Protein AF-0000000087523116 (afdb_homodimer)

InterPro domains:
  IPR003439 ABC transporter-like, ATP-binding domain [PF00005] (25-181)
  IPR003439 ABC transporter-like, ATP-binding domain [PS50893] (10-252)
  IPR003593 AAA+ ATPase domain [SM00382] (34-229)
  IPR017871 ABC transporter-like, conserved site [PS00211] (153-167)
  IPR027417 P-loop containing nucleoside triphosphate hydrolase [G3DSA:3.40.50.300] (1-265)
  IPR027417 P-loop containing nucleoside triphosphate hydrolase [SSF52540] (8-245)
  IPR050153 Metal Ion Import ATP-binding [PTHR42734] (7-259)

Solvent-accessible surface area (backbone atoms only — not comparable to full-atom values): 28498 Å² total; per-residue (Å²): 130,80,70,78,82,71,43,29,42,32,40,34,25,52,37,29,29,72,53,96,91,36,64,44,30,47,59,32,63,50,73,39,48,58,81,45,27,35,35,42,33,36,48,84,86,13,29,66,69,57,51,50,28,40,76,69,62,76,41,70,55,63,76,92,43,86,75,53,39,66,27,45,61,76,31,72,74,70,58,66,68,62,48,49,44,39,38,11,64,43,45,60,65,54,69,67,59,65,60,39,89,43,28,36,45,55,51,22,56,40,46,78,60,84,49,91,71,73,67,55,94,75,73,78,82,46,73,64,56,54,51,40,39,50,49,43,26,49,74,71,70,48,46,90,43,32,81,37,38,39,73,75,49,53,72,51,56,44,50,49,39,50,50,35,15,26,42,51,69,63,30,57,28,40,38,33,37,46,77,59,64,88,50,35,70,46,34,40,54,52,48,42,53,52,53,46,51,44,40,73,71,67,37,19,37,40,38,34,36,69,54,53,63,67,49,42,70,79,42,51,34,32,32,32,32,45,78,13,24,77,70,46,74,40,46,35,82,77,45,70,35,38,66,52,45,17,63,66,46,73,41,74,34,47,58,45,74,60,88,72,33,38,41,71,44,109,129,80,70,78,83,70,45,29,45,31,41,34,23,52,36,29,29,72,54,96,90,36,64,46,28,47,58,32,64,49,73,39,48,57,83,44,26,36,34,40,34,36,48,83,85,14,28,68,69,58,52,50,29,39,75,69,63,76,42,71,56,62,76,93,44,86,73,53,37,66,26,44,62,76,32,72,74,71,58,66,69,62,48,50,44,38,38,12,65,44,47,60,66,54,70,67,59,65,61,39,89,42,28,35,44,56,51,22,56,37,46,78,59,85,48,90,71,73,65,55,95,74,72,80,83,46,72,64,55,52,52,40,41,49,50,43,26,49,74,70,70,47,47,92,44,33,79,38,37,39,72,77,50,52,71,50,54,44,51,49,38,50,50,34,15,27,43,50,67,63,28,57,30,40,38,33,36,46,77,57,65,86,51,34,70,45,34,42,53,50,47,40,53,50,53,47,52,46,41,73,71,66,36,19,38,39,38,34,34,71,55,52,64,67,48,42,67,80,42,50,33,32,32,33,32,44,78,13,24,76,71,47,74,40,45,36,82,76,46,70,34,37,67,53,46,17,63,65,45,70,40,73,35,48,58,43,76,59,86,73,33,38,39,72,44,110

Organism: NCBI:txid91560

pLDDT: mean 90.52, std 12.87, range [30.94, 98.81]

Secondary structure (DSSP, 8-state):
---GGG--SEEEEEEEEEETTEEEEEEEEEEE-TT--EEEE--TTSSHHHHHHHHTTSS-PPS--TT-EEEETTBSS--HHHHHHHEEEE-HHHHHHS-SS-BHHHHHHGGGSSSSS---TT----HHHHHHHHHHHHHHT-GGGTTSBGGGS-HHHHHHHHHHHHHTT--SEEEEESTTTT--HHHHHHHHHHHHHHHHTT-EEEEEES-GGG--TT--EEEEEETTEEEEEEEHHHHSSHHHHHHHHTS--EEEEETTEEEEE-/---GGG--SEEEEEEEEEETTEEEEEEEEEEE-T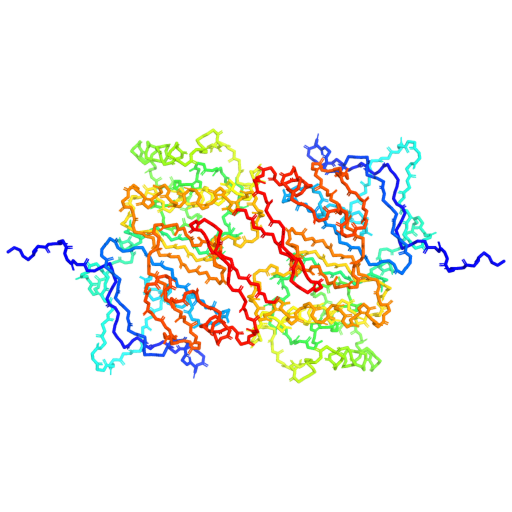T--EEEE--TTSSHHHHHHHHTTSS-PPS--TT-EEEETTBSS--HHHHHHHEEEE-HHHHHHS-SS-BHHHHHHGGGSSSSS---TTS---HHHHHHHHHHHHHHT-GGGTTSBGGGS-HHHHHHHHHHHHHTT--SEEEEESTTTT--HHHHHHHHHHHHHHHHTT-EEEEEES-GGG--TT--EEEEEETTEEEEEEEHHHHSSHHHHHHHHTS--EEEEETTEEEEE-

Foldseek 3Di:
DPPLQWFWQWFWFQFWFDDPRRTLAGGATDTHHLLAAEEEAFDPSLCLVVVVCLQLVVTGGDPDDPPGATDGSRDRDDDSLVSLLQEQEDAPVCLVPLLDFDFLQVLLLCLNVVDDPPPPPPDDCDPLLSVLLLVLCVLLPNSVRRGPTLNPDDSLSNLSSSSSSSCSSPHQAYEYAASCPPPDPVSLVSQLVSVVSVSVVRHHYYHYHNWQQNDHLSHQKYWYGGSNYTPDIDGPVVQQQQVNNCVRVVHRKHWDDDPSGIGIDD/DPPLQWFWQWFWFQFWFDDPRHTLAGGATDTHHLLAAEEEAFDPSLCLVVVVCLQLVVTGGDPDDPPGATDGSNDRDDDSLVSLLQEQEDAPVCLVPLLDFDFLQVLLLCLNVVDDPPPPPPDDCDPLLSVLLLVLCVLLPNSVRRGPTLNPDDSLSNLSSSSSSSCSSPHQAYEYAASCPPPDPVSLVSQLVSVVSVSVVRHHYYHYHNWQQNDHLSHQKYWYGGSNYTQDIDGPVVQQQQVNNCVRVVHRKHWDDDPSGIGIDD

Nearest PDB structures (foldseek):
  5x40-assembly1_B  TM=8.329E-01  e=3.331E-19  Rhodobacter capsulatus
  1g6h-assembly1_A  TM=8.229E-01  e=3.229E-17  Methanocaldococcus jannaschii
  4wbs-assembly1_A  TM=8.060E-01  e=3.997E-16  Paraburkholderia phymatum STM815
  4wbs-assembly2_B  TM=8.062E-01  e=6.315E-16  Paraburkholderia phymatum STM815
  6hs3-assembly1_B  TM=8.082E-01  e=8.899E-16  Burkholderia pseudomallei

Sequence (532 aa):
MTNNADIPLLDFKNITVIKDGRAILDNISLQIGADENVAIIGPNGSGKSSLIKVLTREYYPIADVPGLRTDIMGEEMWNIFDLRKQLGIITTDLQYSCLRDDTVFDTVISGYFSSIGIYDDFFDVTIEMKAMANEVLKFLGIHHLAHQKMTKISSGEARKALIARALVHDPKALVLDEPTNSLDMKSIDQFRKTVSSIAKAGKNIILVTHDLSDIIPEIKRVILIKDGRIFADGKKEDILTDENLTALFEVPVTVQKHGEYYAAFCMTNNADIPLLDFKNITVIKDGRAILDNISLQIGADENVAIIGPNGSGKSSLIKVLTREYYPIADVPGLRTDIMGEEMWNIFDLRKQLGIITTDLQYSCLRDDTVFDTVISGYFSSIGIYDDFFDVTIEMKAMANEVLKFLGIHHLAHQKMTKISSGEARKALIARALVHDPKALVLDEPTNSLDMKSIDQFRKTVSSIAKAGKNIILVTHDLSDIIPEIKRVILIKDGRIFADGKKEDILTDENLTALFEVPVTVQKHGEYYAAFC

Structure (mmCIF, N/CA/C/O backbone):
data_AF-0000000087523116-model_v1
#
loop_
_entity.id
_entity.type
_entity.pdbx_description
1 polymer 'Iron complex transport system ATP-binding protein'
#
loop_
_atom_site.group_PDB
_atom_site.id
_atom_site.type_symbol
_atom_site.label_atom_id
_atom_site.label_alt_id
_atom_site.label_comp_id
_atom_site.label_asym_id
_atom_site.label_entity_id
_atom_site.label_seq_id
_atom_site.pdbx_PDB_ins_code
_atom_site.Cartn_x
_atom_site.Cartn_y
_atom_site.Cartn_z
_atom_site.occupancy
_atom_site.B_iso_or_equiv
_atom_site.auth_seq_id
_atom_site.auth_comp_id
_atom_site.auth_asym_id
_atom_site.auth_atom_id
_atom_site.pdbx_PDB_model_num
ATOM 1 N N . MET A 1 1 ? -0.938 -42.781 -23.375 1 30.94 1 MET A N 1
ATOM 2 C CA . MET A 1 1 ? -0.083 -41.875 -22.594 1 30.94 1 MET A CA 1
ATOM 3 C C . MET A 1 1 ? -0.576 -40.438 -22.672 1 30.94 1 MET A C 1
ATOM 5 O O . MET A 1 1 ? -0.52 -39.812 -23.734 1 30.94 1 MET A O 1
ATOM 9 N N . THR A 1 2 ? -1.681 -40.062 -22.219 1 38.34 2 THR A N 1
ATOM 10 C CA . THR A 1 2 ? -2.342 -38.75 -22.344 1 38.34 2 THR A CA 1
ATOM 11 C C . THR A 1 2 ? -1.343 -37.625 -22.156 1 38.34 2 THR A C 1
ATOM 13 O O . THR A 1 2 ? -0.586 -37.625 -21.188 1 38.34 2 THR A O 1
ATOM 16 N N . ASN A 1 3 ? -0.714 -36.938 -23.156 1 41.16 3 ASN A N 1
ATOM 17 C CA . ASN A 1 3 ? 0.344 -35.938 -23.188 1 41.16 3 ASN A CA 1
ATOM 18 C C . ASN A 1 3 ? 0.219 -34.969 -22.016 1 41.16 3 ASN A C 1
ATOM 20 O O . ASN A 1 3 ? -0.763 -34.219 -21.938 1 41.16 3 ASN A O 1
ATOM 24 N N . ASN A 1 4 ? 0.732 -35.219 -20.781 1 50.72 4 ASN A N 1
ATOM 25 C CA . ASN A 1 4 ? 0.911 -34.469 -19.547 1 50.72 4 ASN A CA 1
ATOM 26 C C . ASN A 1 4 ? 0.991 -32.969 -19.797 1 50.72 4 ASN A C 1
ATOM 28 O O . ASN A 1 4 ? 1.036 -32.188 -18.844 1 50.72 4 ASN A O 1
ATOM 32 N N . ALA A 1 5 ? 1.336 -32.656 -21.094 1 59.78 5 ALA A N 1
ATOM 33 C CA . ALA A 1 5 ? 1.614 -31.328 -21.625 1 59.78 5 ALA A CA 1
ATOM 34 C C . ALA A 1 5 ? 0.363 -30.453 -21.609 1 59.78 5 ALA A C 1
ATOM 36 O O . ALA A 1 5 ? 0.456 -29.234 -21.547 1 59.78 5 ALA A O 1
ATOM 37 N N . ASP A 1 6 ? -0.82 -31.016 -21.312 1 78.12 6 ASP A N 1
ATOM 38 C CA . ASP A 1 6 ? -2.01 -30.203 -21.547 1 78.12 6 ASP A CA 1
ATOM 39 C C . ASP A 1 6 ? -2.809 -30.016 -20.266 1 78.12 6 ASP A C 1
ATOM 41 O O . ASP A 1 6 ? -3.945 -29.531 -20.297 1 78.12 6 ASP A O 1
ATOM 45 N N . ILE A 1 7 ? -2.207 -30.453 -19.156 1 91 7 ILE A N 1
ATOM 46 C CA . ILE A 1 7 ? -2.986 -30.297 -17.922 1 91 7 ILE A CA 1
ATOM 47 C C . ILE A 1 7 ? -2.912 -28.859 -17.438 1 91 7 ILE A C 1
ATOM 49 O O . ILE A 1 7 ? -1.821 -28.328 -17.203 1 91 7 ILE A O 1
ATOM 53 N N . PRO A 1 8 ? -4.082 -28.328 -17.266 1 95.25 8 PRO A N 1
ATOM 54 C CA . PRO A 1 8 ? -4.059 -26.938 -16.812 1 95.25 8 PRO A CA 1
ATOM 55 C C . PRO A 1 8 ? -3.57 -26.797 -15.375 1 95.25 8 PRO A C 1
ATOM 57 O O . PRO A 1 8 ? -3.672 -27.734 -14.586 1 95.25 8 PRO A O 1
ATOM 60 N N . LEU A 1 9 ? -2.965 -25.719 -15.102 1 95.06 9 LEU A N 1
ATOM 61 C CA . LEU A 1 9 ? -2.578 -25.406 -13.734 1 95.06 9 LEU A CA 1
ATOM 62 C C . LEU A 1 9 ? -3.799 -25.359 -12.82 1 95.06 9 LEU A C 1
ATOM 64 O O . LEU A 1 9 ? -3.777 -25.922 -11.719 1 95.06 9 LEU A O 1
ATOM 68 N N . LEU A 1 10 ? -4.844 -24.703 -13.312 1 94.69 10 LEU A N 1
ATOM 69 C CA . LEU A 1 10 ? -6.102 -24.547 -12.586 1 94.69 10 LEU A CA 1
ATOM 70 C C . LEU A 1 10 ? -7.293 -24.75 -13.516 1 94.69 10 LEU A C 1
ATOM 72 O O . LEU A 1 10 ? -7.289 -24.266 -14.656 1 94.69 10 LEU A O 1
ATOM 76 N N . ASP A 1 11 ? -8.281 -25.531 -13.086 1 96.44 11 ASP A N 1
ATOM 77 C CA . ASP A 1 11 ? -9.555 -25.703 -13.789 1 96.44 11 ASP A CA 1
ATOM 78 C C . ASP A 1 11 ? -10.734 -25.625 -12.82 1 96.44 11 ASP A C 1
ATOM 80 O O . ASP A 1 11 ? -11.141 -26.625 -12.234 1 96.44 11 ASP A O 1
ATOM 84 N N . PHE A 1 12 ? -11.242 -24.422 -12.672 1 96.12 12 PHE A N 1
ATOM 85 C CA . PHE A 1 12 ? -12.367 -24.125 -11.797 1 96.12 12 PHE A CA 1
ATOM 86 C C . PHE A 1 12 ? -13.641 -23.922 -12.609 1 96.12 12 PHE A C 1
ATOM 88 O O . PHE A 1 12 ? -13.633 -23.203 -13.617 1 96.12 12 PHE A O 1
ATOM 95 N N . LYS A 1 13 ? -14.711 -24.547 -12.227 1 96.19 13 LYS A N 1
ATOM 96 C CA . LYS A 1 13 ? -16.016 -24.375 -12.859 1 96.19 13 LYS A CA 1
ATOM 97 C C . LYS A 1 13 ? -17.109 -24.172 -11.82 1 96.19 13 LYS A C 1
ATOM 99 O O . LYS A 1 13 ? -17.219 -24.938 -10.859 1 96.19 13 LYS A O 1
ATOM 104 N N . ASN A 1 14 ? -17.844 -23.062 -12.055 1 96.5 14 ASN A N 1
ATOM 105 C CA . ASN A 1 14 ? -19.047 -22.766 -11.273 1 96.5 14 ASN A CA 1
ATOM 106 C C . ASN A 1 14 ? -18.719 -22.672 -9.781 1 96.5 14 ASN A C 1
ATOM 108 O O . ASN A 1 14 ? -19.422 -23.266 -8.953 1 96.5 14 ASN A O 1
ATOM 112 N N . ILE A 1 15 ? -17.688 -21.969 -9.453 1 95.94 15 ILE A N 1
ATOM 113 C CA . ILE A 1 15 ? -17.234 -21.797 -8.07 1 95.94 15 ILE A CA 1
ATOM 114 C C . ILE A 1 15 ? -18.047 -20.719 -7.383 1 95.94 15 ILE A C 1
ATOM 116 O O . ILE A 1 15 ? -18.047 -19.562 -7.824 1 95.94 15 ILE A O 1
ATOM 120 N N . THR A 1 16 ? -18.734 -21.078 -6.352 1 96.88 16 THR A N 1
ATOM 121 C CA . THR A 1 16 ? -19.438 -20.125 -5.492 1 96.88 16 THR A CA 1
ATOM 122 C C . THR A 1 16 ? -19 -20.297 -4.039 1 96.88 16 THR A C 1
ATOM 124 O O . THR A 1 16 ? -18.984 -21.406 -3.52 1 96.88 16 THR A O 1
ATOM 127 N N . VAL A 1 17 ? -18.547 -19.25 -3.471 1 96.56 17 VAL A N 1
ATOM 128 C CA . VAL A 1 17 ? -18.172 -19.234 -2.062 1 96.56 17 VAL A CA 1
ATOM 129 C C . VAL A 1 17 ? -19.031 -18.234 -1.296 1 96.56 17 VAL A C 1
ATOM 131 O O . VAL A 1 17 ? -19.172 -17.078 -1.705 1 96.56 17 VAL A O 1
ATOM 134 N N . ILE A 1 18 ? -19.609 -18.672 -0.211 1 94.06 18 ILE A N 1
ATOM 135 C CA . ILE A 1 18 ? -20.453 -17.828 0.617 1 94.06 18 ILE A CA 1
ATOM 136 C C . ILE A 1 18 ? -19.766 -17.547 1.951 1 94.06 18 ILE A C 1
ATOM 138 O O . ILE A 1 18 ? -19.266 -18.469 2.602 1 94.06 18 ILE A O 1
ATOM 142 N N . LYS A 1 19 ? -19.656 -16.344 2.301 1 88.88 19 LYS A N 1
ATOM 143 C CA . LYS A 1 19 ? -19.156 -15.891 3.598 1 88.88 19 LYS A CA 1
ATOM 144 C C . LYS A 1 19 ? -20.125 -14.898 4.246 1 88.88 19 LYS A C 1
ATOM 146 O O . LYS A 1 19 ? -20.547 -13.938 3.611 1 88.88 19 LYS A O 1
ATOM 151 N N . ASP A 1 20 ? -20.438 -15.086 5.516 1 85.25 20 ASP A N 1
ATOM 152 C CA . ASP A 1 20 ? -21.344 -14.234 6.273 1 85.25 20 ASP A CA 1
ATOM 153 C C . ASP A 1 20 ? -22.641 -13.992 5.5 1 85.25 20 ASP A C 1
ATOM 155 O O . ASP A 1 20 ? -23.109 -12.852 5.402 1 85.25 20 ASP A O 1
ATOM 159 N N . GLY A 1 21 ? -23.109 -14.984 4.828 1 88.38 21 GLY A N 1
ATOM 160 C CA . GLY A 1 21 ? -24.391 -14.945 4.152 1 88.38 21 GLY A CA 1
ATOM 161 C C . GLY A 1 21 ? -24.328 -14.289 2.787 1 88.38 21 GLY A C 1
ATOM 162 O O . GLY A 1 21 ? -25.344 -14.141 2.115 1 88.38 21 GLY A O 1
ATOM 163 N N . ARG A 1 22 ? -23.219 -13.906 2.402 1 90.25 22 ARG A N 1
ATOM 164 C CA . ARG A 1 22 ? -23.062 -13.25 1.105 1 90.25 22 ARG A CA 1
ATOM 165 C C . ARG A 1 22 ? -22.109 -14.031 0.214 1 90.25 22 ARG A C 1
ATOM 167 O O . ARG A 1 22 ? -21.109 -14.562 0.69 1 90.25 22 ARG A O 1
ATOM 174 N N . ALA A 1 23 ? -22.453 -14.086 -1.109 1 94.5 23 ALA A N 1
ATOM 175 C CA . ALA A 1 23 ? -21.547 -14.711 -2.066 1 94.5 23 ALA A CA 1
ATOM 176 C C . ALA A 1 23 ? -20.328 -13.82 -2.338 1 94.5 23 ALA A C 1
ATOM 178 O O . ALA A 1 23 ? -20.453 -12.789 -2.998 1 94.5 23 ALA A O 1
ATOM 179 N N . ILE A 1 24 ? -19.188 -14.219 -1.878 1 95.69 24 ILE A N 1
ATOM 180 C CA . ILE A 1 24 ? -17.969 -13.461 -2.113 1 95.69 24 ILE A CA 1
ATOM 181 C C . ILE A 1 24 ? -17.391 -13.828 -3.477 1 95.69 24 ILE A C 1
ATOM 183 O O . ILE A 1 24 ? -16.719 -13.008 -4.113 1 95.69 24 ILE A O 1
ATOM 187 N N . LEU A 1 25 ? -17.531 -15.031 -3.809 1 97.62 25 LEU A N 1
ATOM 188 C CA . LEU A 1 25 ? -17.375 -15.508 -5.18 1 97.62 25 LEU A CA 1
ATOM 189 C C . LEU A 1 25 ? -18.688 -16.078 -5.715 1 97.62 25 LEU A C 1
ATOM 191 O O . LEU A 1 25 ? -19.375 -16.828 -5.02 1 97.62 25 LEU A O 1
ATOM 195 N N . ASP A 1 26 ? -19 -15.695 -6.91 1 97 26 ASP A N 1
ATOM 196 C CA . ASP A 1 26 ? -20.312 -16.047 -7.461 1 97 26 ASP A CA 1
ATOM 197 C C . ASP A 1 26 ? -20.156 -16.656 -8.859 1 97 26 ASP A C 1
ATOM 199 O O . ASP A 1 26 ? -20.031 -15.93 -9.844 1 97 26 ASP A O 1
ATOM 203 N N . ASN A 1 27 ? -20.188 -17.984 -8.898 1 95.94 27 ASN A N 1
ATOM 204 C CA . ASN A 1 27 ? -20.219 -18.734 -10.141 1 95.94 27 ASN A CA 1
ATOM 205 C C . ASN A 1 27 ? -19 -18.422 -11.016 1 95.94 27 ASN A C 1
ATOM 207 O O . ASN A 1 27 ? -19.156 -18.109 -12.203 1 95.94 27 ASN A O 1
ATOM 211 N N . ILE A 1 28 ? -17.859 -18.531 -10.461 1 96.62 28 ILE A N 1
ATOM 212 C CA . ILE A 1 28 ? -16.609 -18.266 -11.18 1 96.62 28 ILE A CA 1
ATOM 213 C C . ILE A 1 28 ? -16.172 -19.531 -11.922 1 96.62 28 ILE A C 1
ATOM 215 O O . ILE A 1 28 ? -16.094 -20.609 -11.328 1 96.62 28 ILE A O 1
ATOM 219 N N . SER A 1 29 ? -15.961 -19.391 -13.164 1 97.25 29 SER A N 1
ATOM 220 C CA . SER A 1 29 ? -15.305 -20.406 -13.977 1 97.25 29 SER A CA 1
ATOM 221 C C . SER A 1 29 ? -14.023 -19.859 -14.602 1 97.25 29 SER A C 1
ATOM 223 O O . SER A 1 29 ? -14.047 -18.844 -15.297 1 97.25 29 SER A O 1
ATOM 225 N N . LEU A 1 30 ? -12.953 -20.516 -14.297 1 97.31 30 LEU A N 1
ATOM 226 C CA . LEU A 1 30 ? -11.633 -20.031 -14.703 1 97.31 30 LEU A CA 1
ATOM 227 C C . LEU A 1 30 ? -10.68 -21.188 -14.945 1 97.31 30 LEU A C 1
ATOM 229 O O . LEU A 1 30 ? -10.531 -22.062 -14.086 1 97.31 30 LEU A O 1
ATOM 233 N N . GLN A 1 31 ? -10.086 -21.219 -16.078 1 97.5 31 GLN A N 1
ATOM 234 C CA . GLN A 1 31 ? -9.047 -22.203 -16.391 1 97.5 31 GLN A CA 1
ATOM 235 C C . GLN A 1 31 ? -7.73 -21.516 -16.75 1 97.5 31 GLN A C 1
ATOM 237 O O . GLN A 1 31 ? -7.711 -20.578 -17.562 1 97.5 31 GLN A O 1
ATOM 242 N N . ILE A 1 32 ? -6.703 -21.875 -16.125 1 97.06 32 ILE A N 1
ATOM 243 C CA . ILE A 1 32 ? -5.363 -21.359 -16.406 1 97.06 32 ILE A CA 1
ATOM 244 C C . ILE A 1 32 ? -4.473 -22.516 -16.891 1 97.06 32 ILE A C 1
ATOM 246 O O . ILE A 1 32 ? -4.332 -23.516 -16.188 1 97.06 32 ILE A O 1
ATOM 250 N N . GLY A 1 33 ? -3.855 -22.359 -17.984 1 95.69 33 GLY A N 1
ATOM 251 C CA . GLY A 1 33 ? -3.025 -23.391 -18.578 1 95.69 33 GLY A CA 1
ATOM 252 C C . GLY A 1 33 ? -1.711 -23.594 -17.844 1 95.69 33 GLY A C 1
ATOM 253 O O . GLY A 1 33 ? -1.342 -22.797 -16.984 1 95.69 33 GLY A O 1
ATOM 254 N N . ALA A 1 34 ? -0.97 -24.672 -18.125 1 90.06 34 ALA A N 1
ATOM 255 C CA . ALA A 1 34 ? 0.269 -25.062 -17.453 1 90.06 34 ALA A CA 1
ATOM 256 C C . ALA A 1 34 ? 1.367 -24.031 -17.703 1 90.06 34 ALA A C 1
ATOM 258 O O . ALA A 1 34 ? 2.215 -23.797 -16.828 1 90.06 34 ALA A O 1
ATOM 259 N N . ASP A 1 35 ? 1.411 -23.312 -18.734 1 90 35 ASP A N 1
ATOM 260 C CA . ASP A 1 35 ? 2.475 -22.359 -19.047 1 90 35 ASP A CA 1
ATOM 261 C C . ASP A 1 35 ? 1.908 -20.969 -19.281 1 90 35 ASP A C 1
ATOM 263 O O . ASP A 1 35 ? 2.498 -20.172 -20.016 1 90 35 ASP A O 1
ATOM 267 N N . GLU A 1 36 ? 0.832 -20.781 -18.609 1 96.19 36 GLU A N 1
ATOM 268 C CA . GLU A 1 36 ? 0.175 -19.5 -18.812 1 96.19 36 GLU A CA 1
ATOM 269 C C . GLU A 1 36 ? 0.401 -18.562 -17.625 1 96.19 36 GLU A C 1
ATOM 271 O O . GLU A 1 36 ? 0.182 -18.953 -16.469 1 96.19 36 GLU A O 1
ATOM 276 N N . ASN A 1 37 ? 0.975 -17.422 -17.891 1 98.25 37 ASN A N 1
ATOM 277 C CA . ASN A 1 37 ? 1.059 -16.344 -16.906 1 98.25 37 ASN A CA 1
ATOM 278 C C . ASN A 1 37 ? -0.156 -15.43 -16.969 1 98.25 37 ASN A C 1
ATOM 280 O O . ASN A 1 37 ? -0.498 -14.922 -18.031 1 98.25 37 ASN A O 1
ATOM 284 N N . VAL A 1 38 ? -0.809 -15.195 -15.805 1 98.56 38 VAL A N 1
ATOM 285 C CA . VAL A 1 38 ? -2.07 -14.461 -15.812 1 98.56 38 VAL A CA 1
ATOM 286 C C . VAL A 1 38 ? -2.059 -13.406 -14.711 1 98.56 38 VAL A C 1
ATOM 288 O O . VAL A 1 38 ? -1.471 -13.617 -13.648 1 98.56 38 VAL A O 1
ATOM 291 N N . ALA A 1 39 ? -2.666 -12.305 -14.992 1 98.75 39 ALA A N 1
ATOM 292 C CA . ALA A 1 39 ? -2.955 -11.289 -13.977 1 98.75 39 ALA A CA 1
ATOM 293 C C . ALA A 1 39 ? -4.453 -11.211 -13.688 1 98.75 39 ALA A C 1
ATOM 295 O O . ALA A 1 39 ? -5.27 -11.25 -14.617 1 98.75 39 ALA A O 1
ATOM 296 N N . ILE A 1 40 ? -4.781 -11.211 -12.484 1 98.62 40 ILE A N 1
ATOM 297 C CA . ILE A 1 40 ? -6.148 -11 -12.016 1 98.62 40 ILE A CA 1
ATOM 298 C C . ILE A 1 40 ? -6.262 -9.625 -11.367 1 98.62 40 ILE A C 1
ATOM 300 O O . ILE A 1 40 ? -5.621 -9.359 -10.352 1 98.62 40 ILE A O 1
ATOM 304 N N . ILE A 1 41 ? -7.09 -8.789 -11.961 1 98.5 41 ILE A N 1
ATOM 305 C CA . ILE A 1 41 ? -7.211 -7.402 -11.523 1 98.5 41 ILE A CA 1
ATOM 306 C C . ILE A 1 41 ? -8.633 -7.137 -11.039 1 98.5 41 ILE A C 1
ATOM 308 O O . ILE A 1 41 ? -9.602 -7.625 -11.625 1 98.5 41 ILE A O 1
ATOM 312 N N . GLY A 1 42 ? -8.797 -6.344 -10.07 1 97.75 42 GLY A N 1
ATOM 313 C CA . GLY A 1 42 ? -10.086 -5.934 -9.547 1 97.75 42 GLY A CA 1
ATOM 314 C C . GLY A 1 42 ? -9.977 -5 -8.352 1 97.75 42 GLY A C 1
ATOM 315 O O . GLY A 1 42 ? -8.906 -4.879 -7.75 1 97.75 42 GLY A O 1
ATOM 316 N N . PRO A 1 43 ? -11.031 -4.324 -8.07 1 96.75 43 PRO A N 1
ATOM 317 C CA . PRO A 1 43 ? -11.023 -3.461 -6.887 1 96.75 43 PRO A CA 1
ATOM 318 C C . PRO A 1 43 ? -10.945 -4.25 -5.582 1 96.75 43 PRO A C 1
ATOM 320 O O . PRO A 1 43 ? -11.047 -5.477 -5.59 1 96.75 43 PRO A O 1
ATOM 323 N N . ASN A 1 44 ? -10.641 -3.547 -4.496 1 93.38 44 ASN A N 1
ATOM 324 C CA . ASN A 1 44 ? -10.672 -4.188 -3.186 1 93.38 44 ASN A CA 1
ATOM 325 C C . ASN A 1 44 ? -12.047 -4.766 -2.879 1 93.38 44 ASN A C 1
ATOM 327 O O . ASN A 1 44 ? -13.07 -4.145 -3.172 1 93.38 44 ASN A O 1
ATOM 331 N N . GLY A 1 45 ? -12.07 -5.949 -2.369 1 92.06 45 GLY A N 1
ATOM 332 C CA . GLY A 1 45 ? -13.328 -6.602 -2.025 1 92.06 45 GLY A CA 1
ATOM 333 C C . GLY A 1 45 ? -13.953 -7.34 -3.193 1 92.06 45 GLY A C 1
ATOM 334 O O . GLY A 1 45 ? -15.055 -7.879 -3.072 1 92.06 45 GLY A O 1
ATOM 335 N N . SER A 1 46 ? -13.289 -7.418 -4.297 1 96.06 46 SER A N 1
ATOM 336 C CA . SER A 1 46 ? -13.883 -7.988 -5.5 1 96.06 46 SER A CA 1
ATOM 337 C C . SER A 1 46 ? -13.844 -9.516 -5.465 1 96.06 46 SER A C 1
ATOM 339 O O . SER A 1 46 ? -14.469 -10.172 -6.301 1 96.06 46 SER A O 1
ATOM 341 N N . GLY A 1 47 ? -13.07 -10.078 -4.578 1 95.44 47 GLY A N 1
ATOM 342 C CA . GLY A 1 47 ? -13.008 -11.523 -4.465 1 95.44 47 GLY A CA 1
ATOM 343 C C . GLY A 1 47 ? -11.648 -12.094 -4.816 1 95.44 47 GLY A C 1
ATOM 344 O O . GLY A 1 47 ? -11.453 -13.312 -4.777 1 95.44 47 GLY A O 1
ATOM 345 N N . LYS A 1 48 ? -10.688 -11.242 -5.109 1 95.75 48 LYS A N 1
ATOM 346 C CA . LYS A 1 48 ? -9.359 -11.672 -5.543 1 95.75 48 LYS A CA 1
ATOM 347 C C . LYS A 1 48 ? -8.711 -12.586 -4.508 1 95.75 48 LYS A C 1
ATOM 349 O O . LYS A 1 48 ? -8.297 -13.703 -4.832 1 95.75 48 LYS A O 1
ATOM 354 N N . SER A 1 49 ? -8.688 -12.117 -3.244 1 93 49 SER A N 1
ATOM 355 C CA . SER A 1 49 ? -8.062 -12.898 -2.18 1 93 49 SER A CA 1
ATOM 356 C C . SER A 1 49 ? -8.828 -14.188 -1.914 1 93 49 SER A C 1
ATOM 358 O O . SER A 1 49 ? -8.227 -15.219 -1.607 1 93 49 SER A O 1
ATOM 360 N N . SER A 1 50 ? -10.141 -14.148 -2.018 1 94.5 50 SER A N 1
ATOM 361 C CA . SER A 1 50 ? -10.953 -15.344 -1.843 1 94.5 50 SER A CA 1
ATOM 362 C C . SER A 1 50 ? -10.664 -16.375 -2.928 1 94.5 50 SER A C 1
ATOM 364 O O . SER A 1 50 ? -10.633 -17.578 -2.658 1 94.5 50 SER A O 1
ATOM 366 N N . LEU A 1 51 ? -10.469 -15.875 -4.109 1 95.75 51 LEU A N 1
ATOM 367 C CA . LEU A 1 51 ? -10.117 -16.766 -5.199 1 95.75 51 LEU A CA 1
ATOM 368 C C . LEU A 1 51 ? -8.797 -17.484 -4.918 1 95.75 51 LEU A C 1
ATOM 370 O O . LEU A 1 51 ? -8.68 -18.688 -5.137 1 95.75 51 LEU A O 1
ATOM 374 N N . ILE A 1 52 ? -7.82 -16.781 -4.391 1 94.06 52 ILE A N 1
ATOM 375 C CA . ILE A 1 52 ? -6.539 -17.359 -4.016 1 94.06 52 ILE A CA 1
ATOM 376 C C . ILE A 1 52 ? -6.75 -18.406 -2.924 1 94.06 52 ILE A C 1
ATOM 378 O O . ILE A 1 52 ? -6.137 -19.469 -2.953 1 94.06 52 ILE A O 1
ATOM 382 N N . LYS A 1 53 ? -7.621 -18.109 -2.014 1 93.12 53 LYS A N 1
ATOM 383 C CA . LYS A 1 53 ? -7.879 -19.031 -0.913 1 93.12 53 LYS A CA 1
ATOM 384 C C . LYS A 1 53 ? -8.547 -20.312 -1.413 1 93.12 53 LYS A C 1
ATOM 386 O O . LYS A 1 53 ? -8.375 -21.375 -0.823 1 93.12 53 LYS A O 1
ATOM 391 N N . VAL A 1 54 ? -9.336 -20.203 -2.459 1 93.81 54 VAL A N 1
ATOM 392 C CA . VAL A 1 54 ? -9.867 -21.406 -3.092 1 93.81 54 VAL A CA 1
ATOM 393 C C . VAL A 1 54 ? -8.727 -22.203 -3.729 1 93.81 54 VAL A C 1
ATOM 395 O O . VAL A 1 54 ? -8.641 -23.422 -3.566 1 93.81 54 VAL A O 1
ATOM 398 N N . LEU A 1 55 ? -7.848 -21.484 -4.426 1 93.12 55 LEU A N 1
ATOM 399 C CA . LEU A 1 55 ? -6.695 -22.109 -5.074 1 93.12 55 LEU A CA 1
ATOM 400 C C . LEU A 1 55 ? -5.824 -22.844 -4.055 1 93.12 55 LEU A C 1
ATOM 402 O O . LEU A 1 55 ? -5.32 -23.922 -4.328 1 93.12 55 LEU A O 1
ATOM 406 N N . THR A 1 56 ? -5.68 -22.281 -2.84 1 90 56 THR A N 1
ATOM 407 C CA . THR A 1 56 ? -4.816 -22.859 -1.814 1 90 56 THR A CA 1
ATOM 408 C C . THR A 1 56 ? -5.598 -23.812 -0.92 1 90 56 THR A C 1
ATOM 410 O O . THR A 1 56 ? -5.074 -24.297 0.08 1 90 56 THR A O 1
ATOM 413 N N . ARG A 1 57 ? -6.863 -23.938 -1.172 1 91.25 57 ARG A N 1
ATOM 414 C CA . ARG A 1 57 ? -7.75 -24.875 -0.475 1 91.25 57 ARG A CA 1
ATOM 415 C C . ARG A 1 57 ? -8 -24.422 0.959 1 91.25 57 ARG A C 1
ATOM 417 O O . ARG A 1 57 ? -8.094 -25.234 1.869 1 91.25 57 ARG A O 1
ATOM 424 N N . GLU A 1 58 ? -7.965 -23.172 1.164 1 89.5 58 GLU A N 1
ATOM 425 C CA . GLU A 1 58 ? -8.383 -22.594 2.438 1 89.5 58 GLU A CA 1
ATOM 426 C C . GLU A 1 58 ? -9.883 -22.328 2.451 1 89.5 58 GLU A C 1
ATOM 428 O O . GLU A 1 58 ? -10.508 -22.328 3.514 1 89.5 58 GLU A O 1
ATOM 433 N N . TYR A 1 59 ? -10.383 -22.016 1.293 1 92.56 59 TYR A N 1
ATOM 434 C CA . TYR A 1 59 ? -11.82 -21.875 1.093 1 92.56 59 TYR A CA 1
ATOM 435 C C . TYR A 1 59 ? -12.367 -22.984 0.203 1 92.56 59 TYR A C 1
ATOM 437 O O . TYR A 1 59 ? -11.703 -23.406 -0.747 1 92.56 59 TYR A O 1
ATOM 445 N N . TYR A 1 60 ? -13.516 -23.422 0.481 1 92.25 60 TYR A N 1
ATOM 446 C CA . TYR A 1 60 ? -14.188 -24.438 -0.327 1 92.25 60 TYR A CA 1
ATOM 447 C C . TYR A 1 60 ? -15.5 -23.906 -0.888 1 92.25 60 TYR A C 1
ATOM 449 O O . TYR A 1 60 ? -16.266 -23.234 -0.179 1 92.25 60 TYR A O 1
ATOM 457 N N . PRO A 1 61 ? -15.711 -24.125 -2.107 1 93.44 61 PRO A N 1
ATOM 458 C CA . PRO A 1 61 ? -16.984 -23.719 -2.695 1 93.44 61 PRO A CA 1
ATOM 459 C C . PRO A 1 61 ? -18.172 -24.5 -2.15 1 93.44 61 PRO A C 1
ATOM 461 O O . PRO A 1 61 ? -17.984 -25.578 -1.568 1 93.44 61 PRO A O 1
ATOM 464 N N . ILE A 1 62 ? -19.344 -23.844 -2.285 1 91.25 62 ILE A N 1
ATOM 465 C CA . ILE A 1 62 ? -20.547 -24.578 -1.913 1 91.25 62 ILE A CA 1
ATOM 466 C C . ILE A 1 62 ? -20.656 -25.859 -2.746 1 91.25 62 ILE A C 1
ATOM 468 O O . ILE A 1 62 ? -20.328 -25.859 -3.936 1 91.25 62 ILE A O 1
ATOM 472 N N . ALA A 1 63 ? -21.219 -26.766 -2.004 1 82.94 63 ALA A N 1
ATOM 473 C CA . ALA A 1 63 ? -21.297 -28.094 -2.617 1 82.94 63 ALA A CA 1
ATOM 474 C C . ALA A 1 63 ? -22.547 -28.219 -3.48 1 82.94 63 ALA A C 1
ATOM 476 O O . ALA A 1 63 ? -23.375 -27.312 -3.521 1 82.94 63 ALA A O 1
ATOM 477 N N . ASP A 1 64 ? -22.531 -29.328 -4.316 1 81.31 64 ASP A N 1
ATOM 478 C CA . ASP A 1 64 ? -23.688 -29.812 -5.055 1 81.31 64 ASP A CA 1
ATOM 479 C C . ASP A 1 64 ? -24.094 -28.828 -6.16 1 81.31 64 ASP A C 1
ATOM 481 O O . ASP A 1 64 ? -25.281 -28.609 -6.398 1 81.31 64 ASP A O 1
ATOM 485 N N . VAL A 1 65 ? -23.219 -28.062 -6.559 1 83.56 65 VAL A N 1
ATOM 486 C CA . VAL A 1 65 ? -23.453 -27.25 -7.75 1 83.56 65 VAL A CA 1
ATOM 487 C C . VAL A 1 65 ? -23.172 -28.078 -9 1 83.56 65 VAL A C 1
ATOM 489 O O . VAL A 1 65 ? -22.125 -28.719 -9.117 1 83.56 65 VAL A O 1
ATOM 492 N N . PRO A 1 66 ? -24.172 -28.172 -9.852 1 86.25 66 PRO A N 1
ATOM 493 C CA . PRO A 1 66 ? -23.953 -28.938 -11.078 1 86.25 66 PRO A CA 1
ATOM 494 C C . PRO A 1 66 ? -22.734 -28.438 -11.867 1 86.25 66 PRO A C 1
ATOM 496 O O . PRO A 1 66 ? -22.594 -27.234 -12.086 1 86.25 66 PRO A O 1
ATOM 499 N N . GLY A 1 67 ? -21.828 -29.375 -12.164 1 90.38 67 GLY A N 1
ATOM 500 C CA . GLY A 1 67 ? -20.688 -29.047 -13.008 1 90.38 67 GLY A CA 1
ATOM 501 C C . GLY A 1 67 ? -19.547 -28.422 -12.234 1 90.38 67 GLY A C 1
ATOM 502 O O . GLY A 1 67 ? -18.578 -27.922 -12.836 1 90.38 67 GLY A O 1
ATOM 503 N N . LEU A 1 68 ? -19.703 -28.453 -10.93 1 91.94 68 LEU A N 1
ATOM 504 C CA . LEU A 1 68 ? -18.641 -27.906 -10.094 1 91.94 68 LEU A CA 1
ATOM 505 C C . LEU A 1 68 ? -17.328 -28.641 -10.328 1 91.94 68 LEU A C 1
ATOM 507 O O . LEU A 1 68 ? -17.297 -29.859 -10.406 1 91.94 68 LEU A O 1
ATOM 511 N N . ARG A 1 69 ? -16.25 -27.859 -10.57 1 93.06 69 ARG A N 1
ATOM 512 C CA . ARG A 1 69 ? -14.898 -28.391 -10.719 1 93.06 69 ARG A CA 1
ATOM 513 C C . ARG A 1 69 ? -13.875 -27.516 -10.016 1 93.06 69 ARG A C 1
ATOM 515 O O . ARG A 1 69 ? -13.914 -26.281 -10.141 1 93.06 69 ARG A O 1
ATOM 522 N N . THR A 1 70 ? -12.969 -28.094 -9.281 1 93.44 70 THR A N 1
ATOM 523 C CA . THR A 1 70 ? -11.898 -27.375 -8.586 1 93.44 70 THR A CA 1
ATOM 524 C C . THR A 1 70 ? -10.555 -28.078 -8.797 1 93.44 70 THR A C 1
ATOM 526 O O . THR A 1 70 ? -9.781 -28.25 -7.855 1 93.44 70 THR A O 1
ATOM 529 N N . ASP A 1 71 ? -10.305 -28.422 -10.031 1 94.06 71 ASP A N 1
ATOM 530 C CA . ASP A 1 71 ? -9.094 -29.188 -10.344 1 94.06 71 ASP A CA 1
ATOM 531 C C . ASP A 1 71 ? -7.863 -28.281 -10.336 1 94.06 71 ASP A C 1
ATOM 533 O O . ASP A 1 71 ? -7.891 -27.188 -10.898 1 94.06 71 ASP A O 1
ATOM 537 N N . ILE A 1 72 ? -6.848 -28.766 -9.727 1 94 72 ILE A N 1
ATOM 538 C CA . ILE A 1 72 ? -5.543 -28.109 -9.727 1 94 72 ILE A CA 1
ATOM 539 C C . ILE A 1 72 ? -4.477 -29.094 -10.211 1 94 72 ILE A C 1
ATOM 541 O O . ILE A 1 72 ? -4.246 -30.141 -9.594 1 94 72 ILE A O 1
ATOM 545 N N . MET A 1 73 ? -3.924 -28.766 -11.328 1 94.12 73 MET A N 1
ATOM 546 C CA . MET A 1 73 ? -2.885 -29.594 -11.93 1 94.12 73 MET A CA 1
ATOM 547 C C . MET A 1 73 ? -3.381 -31.016 -12.148 1 94.12 73 MET A C 1
ATOM 549 O O . MET A 1 73 ? -2.67 -31.984 -11.844 1 94.12 73 MET A O 1
ATOM 553 N N . GLY A 1 74 ? -4.598 -31.047 -12.469 1 91.38 74 GLY A N 1
ATOM 554 C CA . GLY A 1 74 ? -5.172 -32.312 -12.875 1 91.38 74 GLY A CA 1
ATOM 555 C C . GLY A 1 74 ? -5.734 -33.125 -11.719 1 91.38 74 GLY A C 1
ATOM 556 O O . GLY A 1 74 ? -6.266 -34.219 -11.914 1 91.38 74 GLY A O 1
ATOM 557 N N . GLU A 1 75 ? -5.633 -32.594 -10.547 1 90.94 75 GLU A N 1
ATOM 558 C CA . GLU A 1 75 ? -6.102 -33.281 -9.367 1 90.94 75 GLU A CA 1
ATOM 559 C C . GLU A 1 75 ? -7.246 -32.531 -8.688 1 90.94 75 GLU A C 1
ATOM 561 O O . GLU A 1 75 ? -7.16 -31.328 -8.469 1 90.94 75 GLU A O 1
ATOM 566 N N . GLU A 1 76 ? -8.219 -33.281 -8.359 1 86.75 76 GLU A N 1
ATOM 567 C CA . GLU A 1 76 ? -9.359 -32.688 -7.664 1 86.75 76 GLU A CA 1
ATOM 568 C C . GLU A 1 76 ? -9.117 -32.656 -6.16 1 86.75 76 GLU A C 1
ATOM 570 O O . GLU A 1 76 ? -9.609 -31.734 -5.477 1 86.75 76 GLU A O 1
ATOM 575 N N . MET A 1 77 ? -8.391 -33.594 -5.758 1 87.19 77 MET A N 1
ATOM 576 C CA . MET A 1 77 ? -8.109 -33.688 -4.328 1 87.19 77 MET A CA 1
ATOM 577 C C . MET A 1 77 ? -6.609 -33.594 -4.062 1 87.19 77 MET A C 1
ATOM 579 O O . MET A 1 77 ? -5.816 -34.281 -4.727 1 87.19 77 MET A O 1
ATOM 583 N N . TRP A 1 78 ? -6.273 -32.688 -3.293 1 87.56 78 TRP A N 1
ATOM 584 C CA . TRP A 1 78 ? -4.887 -32.5 -2.889 1 87.56 78 TRP A CA 1
ATOM 585 C C . TRP A 1 78 ? -4.738 -32.625 -1.377 1 87.56 78 TRP A C 1
ATOM 587 O O . TRP A 1 78 ? -5.621 -32.219 -0.623 1 87.56 78 TRP A O 1
ATOM 597 N N . ASN A 1 79 ? -3.576 -33.312 -1.116 1 87.75 79 ASN A N 1
ATOM 598 C CA . ASN A 1 79 ? -3.047 -33.031 0.21 1 87.75 79 ASN A CA 1
ATOM 599 C C . ASN A 1 79 ? -2.537 -31.594 0.305 1 87.75 79 ASN A C 1
ATOM 601 O O . ASN A 1 79 ? -1.774 -31.141 -0.552 1 87.75 79 ASN A O 1
ATOM 605 N N . ILE A 1 80 ? -3.006 -30.891 1.283 1 85.25 80 ILE A N 1
ATOM 606 C CA . ILE A 1 80 ? -2.732 -29.469 1.394 1 85.25 80 ILE A CA 1
ATOM 607 C C . ILE A 1 80 ? -1.224 -29.234 1.418 1 85.25 80 ILE A C 1
ATOM 609 O O . ILE A 1 80 ? -0.729 -28.266 0.829 1 85.25 80 ILE A O 1
ATOM 613 N N . PHE A 1 81 ? -0.496 -30.062 2.01 1 83.12 81 PHE A N 1
ATOM 614 C CA . PHE A 1 81 ? 0.95 -29.906 2.113 1 83.12 81 PHE A CA 1
ATOM 615 C C . PHE A 1 81 ? 1.615 -30.109 0.758 1 83.12 81 PHE A C 1
ATOM 617 O O . PHE A 1 81 ? 2.521 -29.359 0.384 1 83.12 81 PHE A O 1
ATOM 624 N N . ASP A 1 82 ? 1.146 -31.078 0.102 1 87.56 82 ASP A N 1
ATOM 625 C CA . ASP A 1 82 ? 1.694 -31.359 -1.223 1 87.56 82 ASP A CA 1
ATOM 626 C C . ASP A 1 82 ? 1.356 -30.234 -2.201 1 87.56 82 ASP A C 1
ATOM 628 O O . ASP A 1 82 ? 2.193 -29.844 -3.016 1 87.56 82 ASP A O 1
ATOM 632 N N . LEU A 1 83 ? 0.145 -29.734 -2.098 1 91 83 LEU A N 1
ATOM 633 C CA . LEU A 1 83 ? -0.273 -28.641 -2.953 1 91 83 LEU A CA 1
ATOM 634 C C . LEU A 1 83 ? 0.577 -27.391 -2.695 1 91 83 LEU A C 1
ATOM 636 O O . LEU A 1 83 ? 1.016 -26.734 -3.637 1 91 83 LEU A O 1
ATOM 640 N N . ARG A 1 84 ? 0.838 -27.172 -1.48 1 86.31 84 ARG A N 1
ATOM 641 C CA . ARG A 1 84 ? 1.588 -25.969 -1.096 1 86.31 84 ARG A CA 1
ATOM 642 C C . ARG A 1 84 ? 3.021 -26.031 -1.615 1 86.31 84 ARG A C 1
ATOM 644 O O . ARG A 1 84 ? 3.639 -25 -1.872 1 86.31 84 ARG A O 1
ATOM 651 N N . LYS A 1 85 ? 3.502 -27.219 -1.791 1 88.81 85 LYS A N 1
ATOM 652 C CA . LYS A 1 85 ? 4.84 -27.391 -2.352 1 88.81 85 LYS A CA 1
ATOM 653 C C . LYS A 1 85 ? 4.855 -27.062 -3.842 1 88.81 85 LYS A C 1
ATOM 655 O O . LYS A 1 85 ? 5.91 -26.75 -4.402 1 88.81 85 LYS A O 1
ATOM 660 N N . GLN A 1 86 ? 3.68 -27.188 -4.41 1 92.38 86 GLN A N 1
ATOM 661 C CA . GLN A 1 86 ? 3.588 -26.953 -5.848 1 92.38 86 GLN A CA 1
ATOM 662 C C . GLN A 1 86 ? 3.316 -25.484 -6.152 1 92.38 86 GLN A C 1
ATOM 664 O O . GLN A 1 86 ? 3.479 -25.047 -7.293 1 92.38 86 GLN A O 1
ATOM 669 N N . LEU A 1 87 ? 2.873 -24.828 -5.102 1 94.19 87 LEU A N 1
ATOM 670 C CA . LEU A 1 87 ? 2.508 -23.422 -5.262 1 94.19 87 LEU A CA 1
ATOM 671 C C . LEU A 1 87 ? 3.33 -22.531 -4.332 1 94.19 87 LEU A C 1
ATOM 673 O O . LEU A 1 87 ? 3.275 -22.688 -3.109 1 94.19 87 LEU A O 1
ATOM 677 N N . GLY A 1 88 ? 4.172 -21.656 -4.914 1 95 88 GLY A N 1
ATOM 678 C CA . GLY A 1 88 ? 4.715 -20.562 -4.117 1 95 88 GLY A CA 1
ATOM 679 C C . GLY A 1 88 ? 3.74 -19.422 -3.928 1 95 88 GLY A C 1
ATOM 680 O O . GLY A 1 88 ? 3.279 -18.828 -4.902 1 95 88 GLY A O 1
ATOM 681 N N . ILE A 1 89 ? 3.453 -19.109 -2.656 1 93 89 ILE A N 1
ATOM 682 C CA . ILE A 1 89 ? 2.387 -18.141 -2.422 1 93 89 ILE A CA 1
ATOM 683 C C . ILE A 1 89 ? 2.914 -16.984 -1.566 1 93 89 ILE A C 1
ATOM 685 O O . ILE A 1 89 ? 3.564 -17.203 -0.543 1 93 89 ILE A O 1
ATOM 689 N N . ILE A 1 90 ? 2.684 -15.859 -2.033 1 92.5 90 ILE A N 1
ATOM 690 C CA . ILE A 1 90 ? 2.924 -14.656 -1.246 1 92.5 90 ILE A CA 1
ATOM 691 C C . ILE A 1 90 ? 1.613 -13.898 -1.048 1 92.5 90 ILE A C 1
ATOM 693 O O . ILE A 1 90 ? 1.039 -13.375 -2.008 1 92.5 90 ILE A O 1
ATOM 697 N N . THR A 1 91 ? 1.191 -13.852 0.165 1 88.19 91 THR A N 1
ATOM 698 C CA . THR A 1 91 ? -0.048 -13.156 0.49 1 88.19 91 THR A CA 1
ATOM 699 C C . THR A 1 91 ? 0.243 -11.828 1.189 1 88.19 91 THR A C 1
ATOM 701 O O . THR A 1 91 ? 1.364 -11.602 1.646 1 88.19 91 THR A O 1
ATOM 704 N N . THR A 1 92 ? -0.735 -10.992 1.263 1 80.12 92 THR A N 1
ATOM 705 C CA . THR A 1 92 ? -0.627 -9.727 1.981 1 80.12 92 THR A CA 1
ATOM 706 C C . THR A 1 92 ? -0.323 -9.969 3.457 1 80.12 92 THR A C 1
ATOM 708 O O . THR A 1 92 ? 0.519 -9.281 4.043 1 80.12 92 THR A O 1
ATOM 711 N N . ASP A 1 93 ? -0.886 -10.922 4.02 1 76.88 93 ASP A N 1
ATOM 712 C CA . ASP A 1 93 ? -0.689 -11.242 5.434 1 76.88 93 ASP A CA 1
ATOM 713 C C . ASP A 1 93 ? 0.757 -11.641 5.707 1 76.88 93 ASP A C 1
ATOM 715 O O . ASP A 1 93 ? 1.338 -11.242 6.719 1 76.88 93 ASP A O 1
ATOM 719 N N . LEU A 1 94 ? 1.258 -12.453 4.832 1 78.69 94 LEU A N 1
ATOM 720 C CA . LEU A 1 94 ? 2.633 -12.914 4.984 1 78.69 94 LEU A CA 1
ATOM 721 C C . LEU A 1 94 ? 3.609 -11.75 4.934 1 78.69 94 LEU A C 1
ATOM 723 O O . LEU A 1 94 ? 4.621 -11.742 5.641 1 78.69 94 LEU A O 1
ATOM 727 N N . GLN A 1 95 ? 3.311 -10.797 4.172 1 75.88 95 GLN A N 1
ATOM 728 C CA . GLN A 1 95 ? 4.168 -9.625 4 1 75.88 95 GLN A CA 1
ATOM 729 C C . GLN A 1 95 ? 4.27 -8.828 5.297 1 75.88 95 GLN A C 1
ATOM 731 O O . GLN A 1 95 ? 5.32 -8.258 5.598 1 75.88 95 GLN A O 1
ATOM 736 N N . TYR A 1 96 ? 3.266 -8.906 6.102 1 70.75 96 TYR A N 1
ATOM 737 C CA . TYR A 1 96 ? 3.232 -8.133 7.34 1 70.75 96 TYR A CA 1
ATOM 738 C C . TYR A 1 96 ? 3.783 -8.953 8.508 1 70.75 96 TYR A C 1
ATOM 740 O O . TYR A 1 96 ? 4.371 -8.398 9.438 1 70.75 96 TYR A O 1
ATOM 748 N N . SER A 1 97 ? 3.725 -10.266 8.453 1 63.84 97 SER A N 1
ATOM 749 C CA . SER A 1 97 ? 4.082 -11.133 9.57 1 63.84 97 SER A CA 1
ATOM 750 C C . SER A 1 97 ? 5.566 -11.484 9.547 1 63.84 97 SER A C 1
ATOM 752 O O . SER A 1 97 ? 6.156 -11.773 10.586 1 63.84 97 SER A O 1
ATOM 754 N N . CYS A 1 98 ? 6.074 -11.703 8.383 1 58.59 98 CYS A N 1
ATOM 755 C CA . CYS A 1 98 ? 7.426 -12.234 8.273 1 58.59 98 CYS A CA 1
ATOM 756 C C . CYS A 1 98 ? 8.453 -11.227 8.781 1 58.59 98 CYS A C 1
ATOM 758 O O . CYS A 1 98 ? 9.656 -11.5 8.766 1 58.59 98 CYS A O 1
ATOM 760 N N . LEU A 1 99 ? 8.062 -10.086 9.219 1 61.56 99 LEU A N 1
ATOM 761 C CA . LEU A 1 99 ? 8.992 -9.039 9.648 1 61.56 99 LEU A CA 1
ATOM 762 C C . LEU A 1 99 ? 9.461 -9.281 11.078 1 61.56 99 LEU A C 1
ATOM 764 O O . LEU A 1 99 ? 9.93 -8.352 11.742 1 61.56 99 LEU A O 1
ATOM 768 N N . ARG A 1 100 ? 9.547 -10.664 11.336 1 64.5 100 ARG A N 1
ATOM 769 C CA . ARG A 1 100 ? 10.094 -10.992 12.648 1 64.5 100 ARG A CA 1
ATOM 770 C C . ARG A 1 100 ? 11.617 -10.938 12.633 1 64.5 100 ARG A C 1
ATOM 772 O O . ARG A 1 100 ? 12.227 -10.547 11.633 1 64.5 100 ARG A O 1
ATOM 779 N N . ASP A 1 101 ? 12.227 -11.102 13.711 1 79.31 101 ASP A N 1
ATOM 780 C CA . ASP A 1 101 ? 13.648 -10.945 14 1 79.31 101 ASP A CA 1
ATOM 781 C C . ASP A 1 101 ? 14.469 -12.07 13.375 1 79.31 101 ASP A C 1
ATOM 783 O O . ASP A 1 101 ? 15.664 -12.203 13.641 1 79.31 101 ASP A O 1
ATOM 787 N N . ASP A 1 102 ? 13.961 -12.695 12.359 1 88.62 102 ASP A N 1
ATOM 788 C CA . ASP A 1 102 ? 14.672 -13.773 11.688 1 88.62 102 ASP A CA 1
ATOM 789 C C . ASP A 1 102 ? 15.594 -13.227 10.594 1 88.62 102 ASP A C 1
ATOM 791 O O . ASP A 1 102 ? 15.383 -12.117 10.102 1 88.62 102 ASP A O 1
ATOM 795 N N . THR A 1 103 ? 16.578 -14.062 10.273 1 94.12 103 THR A N 1
ATOM 796 C CA . THR A 1 103 ? 17.453 -13.695 9.156 1 94.12 103 THR A CA 1
ATOM 797 C C . THR A 1 103 ? 16.766 -13.977 7.82 1 94.12 103 THR A C 1
ATOM 799 O O . THR A 1 103 ? 15.773 -14.711 7.77 1 94.12 103 THR A O 1
ATOM 802 N N . VAL A 1 104 ? 17.266 -13.383 6.805 1 95.94 104 VAL A N 1
ATOM 803 C CA . VAL A 1 104 ? 16.781 -13.641 5.453 1 95.94 104 VAL A CA 1
ATOM 804 C C . VAL A 1 104 ? 16.859 -15.141 5.152 1 95.94 104 VAL A C 1
ATOM 806 O O . VAL A 1 104 ? 15.891 -15.742 4.699 1 95.94 104 VAL A O 1
ATOM 809 N N . PHE A 1 105 ? 17.984 -15.727 5.496 1 95.62 105 PHE A N 1
ATOM 810 C CA . PHE A 1 105 ? 18.203 -17.141 5.23 1 95.62 105 PHE A CA 1
ATOM 811 C C . PHE A 1 105 ? 17.188 -18 5.984 1 95.62 105 PHE A C 1
ATOM 813 O O . PHE A 1 105 ? 16.562 -18.891 5.402 1 95.62 105 PHE A O 1
ATOM 820 N N . ASP A 1 106 ? 16.984 -17.719 7.238 1 92.56 106 ASP A N 1
ATOM 821 C CA . ASP A 1 106 ? 16.031 -18.484 8.047 1 92.56 106 ASP A CA 1
ATOM 822 C C . ASP A 1 106 ? 14.609 -18.328 7.516 1 92.56 106 ASP A C 1
ATOM 824 O O . ASP A 1 106 ? 13.836 -19.297 7.523 1 92.56 106 ASP A O 1
ATOM 828 N N . THR A 1 107 ? 14.352 -17.141 7.098 1 92.31 107 THR A N 1
ATOM 829 C CA . THR A 1 107 ? 13.039 -16.891 6.512 1 92.31 107 THR A CA 1
ATOM 830 C C . THR A 1 107 ? 12.828 -17.75 5.273 1 92.31 107 THR A C 1
ATOM 832 O O . THR A 1 107 ? 11.789 -18.391 5.125 1 92.31 107 THR A O 1
ATOM 835 N N . VAL A 1 108 ? 13.797 -17.828 4.453 1 94.44 108 VAL A N 1
ATOM 836 C CA . VAL A 1 108 ? 13.703 -18.609 3.221 1 94.44 108 VAL A CA 1
ATOM 837 C C . VAL A 1 108 ? 13.578 -20.094 3.555 1 94.44 108 VAL A C 1
ATOM 839 O O . VAL A 1 108 ? 12.719 -20.781 3.014 1 94.44 108 VAL A O 1
ATOM 842 N N . ILE A 1 109 ? 14.352 -20.562 4.52 1 92.75 109 ILE A N 1
ATOM 843 C CA . ILE A 1 109 ? 14.352 -21.969 4.926 1 92.75 109 ILE A CA 1
ATOM 844 C C . ILE A 1 109 ? 12.984 -22.344 5.496 1 92.75 109 ILE A C 1
ATOM 846 O O . ILE A 1 109 ? 12.508 -23.453 5.297 1 92.75 109 ILE A O 1
ATOM 850 N N . SER A 1 110 ? 12.352 -21.391 6.109 1 89.25 110 SER A N 1
ATOM 851 C CA . SER A 1 110 ? 11.062 -21.656 6.727 1 89.25 110 SER A CA 1
ATOM 852 C C . SER A 1 110 ? 10.008 -22.031 5.684 1 89.25 110 SER A C 1
ATOM 854 O O . SER A 1 110 ? 8.961 -22.594 6.012 1 89.25 110 SER A O 1
ATOM 856 N N . GLY A 1 111 ? 10.25 -21.703 4.457 1 89.62 111 GLY A N 1
ATOM 857 C CA . GLY A 1 111 ? 9.352 -22.062 3.371 1 89.62 111 GLY A CA 1
ATOM 858 C C . GLY A 1 111 ? 9.148 -23.562 3.236 1 89.62 111 GLY A C 1
ATOM 859 O O . GLY A 1 111 ? 8.148 -24.016 2.68 1 89.62 111 GLY A O 1
ATOM 860 N N . TYR A 1 112 ? 10.148 -24.328 3.732 1 87.81 112 TYR A N 1
ATOM 861 C CA . TYR A 1 112 ? 10.047 -25.781 3.672 1 87.81 112 TYR A CA 1
ATOM 862 C C . TYR A 1 112 ? 9.055 -26.312 4.711 1 87.81 112 TYR A C 1
ATOM 864 O O . TYR A 1 112 ? 8.547 -27.422 4.594 1 87.81 112 TYR A O 1
ATOM 872 N N . PHE A 1 113 ? 8.82 -25.594 5.758 1 76.69 113 PHE A N 1
ATOM 873 C CA . PHE A 1 113 ? 8.086 -26.141 6.895 1 76.69 113 PHE A CA 1
ATOM 874 C C . PHE A 1 113 ? 6.703 -25.5 7 1 76.69 113 PHE A C 1
ATOM 876 O O . PHE A 1 113 ? 5.906 -25.875 7.863 1 76.69 113 PHE A O 1
ATOM 883 N N . SER A 1 114 ? 5.969 -25 5.891 1 61.16 114 SER A N 1
ATOM 884 C CA . SER A 1 114 ? 4.664 -24.375 5.742 1 61.16 114 SER A CA 1
ATOM 885 C C . SER A 1 114 ? 4.285 -23.594 6.996 1 61.16 114 SER A C 1
ATOM 887 O O . SER A 1 114 ? 3.219 -22.969 7.051 1 61.16 114 SER A O 1
ATOM 889 N N . SER A 1 115 ? 4.695 -23.859 8.406 1 47.34 115 SER A N 1
ATOM 890 C CA . SER A 1 115 ? 4.301 -23.141 9.609 1 47.34 115 SER A CA 1
ATOM 891 C C . SER A 1 115 ? 5.387 -22.156 10.039 1 47.34 115 SER A C 1
ATOM 893 O O . SER A 1 115 ? 6.578 -22.453 9.922 1 47.34 115 SER A O 1
ATOM 895 N N . ILE A 1 116 ? 5.039 -20.969 9.945 1 39.91 116 ILE A N 1
ATOM 896 C CA . ILE A 1 116 ? 5.879 -19.969 10.594 1 39.91 116 ILE A CA 1
ATOM 897 C C . ILE A 1 116 ? 5.824 -20.141 12.109 1 39.91 116 ILE A C 1
ATOM 899 O O . ILE A 1 116 ? 4.746 -20.125 12.703 1 39.91 116 ILE A O 1
ATOM 903 N N . GLY A 1 117 ? 6.773 -20.609 12.82 1 36.59 117 GLY A N 1
ATOM 904 C CA . GLY A 1 117 ? 7.035 -20.672 14.25 1 36.59 117 GLY A CA 1
ATOM 905 C C . GLY A 1 117 ? 7.418 -22.047 14.727 1 36.59 117 GLY A C 1
ATOM 906 O O . GLY A 1 117 ? 7.691 -22.25 15.914 1 36.59 117 GLY A O 1
ATOM 907 N N . ILE A 1 118 ? 6.668 -22.969 14.266 1 37.5 118 ILE A N 1
ATOM 908 C CA . ILE A 1 118 ? 6.996 -24.172 15.008 1 37.5 118 ILE A CA 1
ATOM 909 C C . ILE A 1 118 ? 8.43 -24.609 14.695 1 37.5 118 ILE A C 1
ATOM 911 O O . ILE A 1 118 ? 8.656 -25.391 13.766 1 37.5 118 ILE A O 1
ATOM 915 N N . TYR A 1 119 ? 9.227 -23.625 14.422 1 40.81 119 TYR A N 1
ATOM 916 C CA . TYR A 1 119 ? 10.602 -24.125 14.398 1 40.81 119 TYR A CA 1
ATOM 917 C C . TYR A 1 119 ? 10.883 -25 15.609 1 40.81 119 TYR A C 1
ATOM 919 O O . TYR A 1 119 ? 11.516 -24.562 16.578 1 40.81 119 TYR A O 1
ATOM 927 N N . ASP A 1 120 ? 10.008 -25.422 16.219 1 40.62 120 ASP A N 1
ATOM 928 C CA . ASP A 1 120 ? 10.695 -26.156 17.281 1 40.62 120 ASP A CA 1
ATOM 929 C C . ASP A 1 120 ? 11.953 -26.844 16.734 1 40.62 120 ASP A C 1
ATOM 931 O O . ASP A 1 120 ? 12.102 -27 15.516 1 40.62 120 ASP A O 1
ATOM 935 N N . ASP A 1 121 ? 12.867 -27.266 17.609 1 42.88 121 ASP A N 1
ATOM 936 C CA . ASP A 1 121 ? 14.133 -28 17.719 1 42.88 121 ASP A CA 1
ATOM 937 C C . ASP A 1 121 ? 14.266 -29.047 16.625 1 42.88 121 ASP A C 1
ATOM 939 O O . ASP A 1 121 ? 15.344 -29.594 16.406 1 42.88 121 ASP A O 1
ATOM 943 N N . PHE A 1 122 ? 13.109 -29.688 16.109 1 44.94 122 PHE A N 1
ATOM 944 C CA . PHE A 1 122 ? 13.289 -31.062 15.633 1 44.94 122 PHE A CA 1
ATOM 945 C C . PHE A 1 122 ? 13.32 -31.094 14.109 1 44.94 122 PHE A C 1
ATOM 947 O O . PHE A 1 122 ? 13.336 -32.188 13.508 1 44.94 122 PHE A O 1
ATOM 954 N N . PHE A 1 123 ? 12.852 -29.953 13.312 1 58.12 123 PHE A N 1
ATOM 955 C CA . PHE A 1 123 ? 12.938 -30.359 11.914 1 58.12 123 PHE A CA 1
ATOM 956 C C . PHE A 1 123 ? 14.352 -30.188 11.391 1 58.12 123 PHE A C 1
ATOM 958 O O . PHE A 1 123 ? 15.008 -29.172 11.664 1 58.12 123 PHE A O 1
ATOM 965 N N . ASP A 1 124 ? 15.109 -31.141 11.008 1 75.38 124 ASP A N 1
ATOM 966 C CA . ASP A 1 124 ? 16.469 -31.25 10.492 1 75.38 124 ASP A CA 1
ATOM 967 C C . ASP A 1 124 ? 16.609 -30.562 9.133 1 75.38 124 ASP A C 1
ATOM 969 O O . ASP A 1 124 ? 16.016 -31.016 8.148 1 75.38 124 ASP A O 1
ATOM 973 N N . VAL A 1 125 ? 16.984 -29.203 9.133 1 85.19 125 VAL A N 1
ATOM 974 C CA . VAL A 1 125 ? 17.391 -28.547 7.895 1 85.19 125 VAL A CA 1
ATOM 975 C C . VAL A 1 125 ? 18.516 -29.328 7.238 1 85.19 125 VAL A C 1
ATOM 977 O O . VAL A 1 125 ? 19.609 -29.438 7.797 1 85.19 125 VAL A O 1
ATOM 980 N N . THR A 1 126 ? 18.234 -29.875 6.09 1 90.62 126 THR A N 1
ATOM 981 C CA . THR A 1 126 ? 19.219 -30.719 5.414 1 90.62 126 THR A CA 1
ATOM 982 C C . THR A 1 126 ? 20.203 -29.859 4.617 1 90.62 126 THR A C 1
ATOM 984 O O . THR A 1 126 ? 19.969 -28.672 4.41 1 90.62 126 THR A O 1
ATOM 987 N N . ILE A 1 127 ? 21.25 -30.469 4.246 1 92.94 127 ILE A N 1
ATOM 988 C CA . ILE A 1 127 ? 22.266 -29.812 3.424 1 92.94 127 ILE A CA 1
ATOM 989 C C . ILE A 1 127 ? 21.656 -29.422 2.08 1 92.94 127 ILE A C 1
ATOM 991 O O . ILE A 1 127 ? 21.984 -28.359 1.536 1 92.94 127 ILE A O 1
ATOM 995 N N . GLU A 1 128 ? 20.781 -30.188 1.627 1 93.31 128 GLU A N 1
ATOM 996 C CA . GLU A 1 128 ? 20.125 -29.922 0.351 1 93.31 128 GLU A CA 1
ATOM 997 C C . GLU A 1 128 ? 19.219 -28.688 0.442 1 93.31 128 GLU A C 1
ATOM 999 O O . GLU A 1 128 ? 19.172 -27.875 -0.486 1 93.31 128 GLU A O 1
ATOM 1004 N N . MET A 1 129 ? 18.516 -28.594 1.506 1 93.44 129 MET A N 1
ATOM 1005 C CA . MET A 1 129 ? 17.656 -27.438 1.719 1 93.44 129 MET A CA 1
ATOM 1006 C C . MET A 1 129 ? 18.469 -26.156 1.765 1 93.44 129 MET A C 1
ATOM 1008 O O . MET A 1 129 ? 18.078 -25.141 1.169 1 93.44 129 MET A O 1
ATOM 1012 N N . LYS A 1 130 ? 19.594 -26.234 2.439 1 95.06 130 LYS A N 1
ATOM 1013 C CA . LYS A 1 130 ? 20.469 -25.062 2.541 1 95.06 130 LYS A CA 1
ATOM 1014 C C . LYS A 1 130 ? 21.031 -24.688 1.175 1 95.06 130 LYS A C 1
ATOM 1016 O O . LYS A 1 130 ? 21.094 -23.5 0.836 1 95.06 130 LYS A O 1
ATOM 1021 N N . ALA A 1 131 ? 21.422 -25.688 0.445 1 96.06 131 ALA A N 1
ATOM 1022 C CA . ALA A 1 131 ? 21.969 -25.453 -0.889 1 96.06 131 ALA A CA 1
ATOM 1023 C C . ALA A 1 131 ? 20.938 -24.797 -1.795 1 96.06 131 ALA A C 1
ATOM 1025 O O . ALA A 1 131 ? 21.234 -23.828 -2.506 1 96.06 131 ALA A O 1
ATOM 1026 N N . MET A 1 132 ? 19.75 -25.281 -1.71 1 95.69 132 MET A N 1
ATOM 1027 C CA . MET A 1 132 ? 18.672 -24.734 -2.521 1 95.69 132 MET A CA 1
ATOM 1028 C C . MET A 1 132 ? 18.375 -23.281 -2.113 1 95.69 132 MET A C 1
ATOM 1030 O O . MET A 1 132 ? 18.188 -22.422 -2.969 1 95.69 132 MET A O 1
ATOM 1034 N N . ALA A 1 133 ? 18.281 -23.031 -0.849 1 96.06 133 ALA A N 1
ATOM 1035 C CA . ALA A 1 133 ? 18.047 -21.688 -0.353 1 96.06 133 ALA A CA 1
ATOM 1036 C C . ALA A 1 133 ? 19.094 -20.719 -0.876 1 96.06 133 ALA A C 1
ATOM 1038 O O . ALA A 1 133 ? 18.766 -19.625 -1.347 1 96.06 133 ALA A O 1
ATOM 1039 N N . ASN A 1 134 ? 20.297 -21.188 -0.835 1 97.12 134 ASN A N 1
ATOM 1040 C CA . ASN A 1 134 ? 21.391 -20.344 -1.333 1 97.12 134 ASN A CA 1
ATOM 1041 C C . ASN A 1 134 ? 21.266 -20.109 -2.834 1 97.12 134 ASN A C 1
ATOM 1043 O O . ASN A 1 134 ? 21.516 -19 -3.312 1 97.12 134 ASN A O 1
ATOM 1047 N N . GLU A 1 135 ? 20.922 -21.094 -3.535 1 97.5 135 GLU A N 1
ATOM 1048 C CA . GLU A 1 135 ? 20.734 -20.969 -4.98 1 97.5 135 GLU A CA 1
ATOM 1049 C C . GLU A 1 135 ? 19.641 -19.969 -5.32 1 97.5 135 GLU A C 1
ATOM 1051 O O . GLU A 1 135 ? 19.797 -19.141 -6.223 1 97.5 135 GLU A O 1
ATOM 1056 N N . VAL A 1 136 ? 18.547 -20.031 -4.625 1 97.56 136 VAL A N 1
ATOM 1057 C CA . VAL A 1 136 ? 17.422 -19.125 -4.867 1 97.56 136 VAL A CA 1
ATOM 1058 C C . VAL A 1 136 ? 17.812 -17.703 -4.512 1 97.56 136 VAL A C 1
ATOM 1060 O O . VAL A 1 136 ? 17.5 -16.766 -5.25 1 97.56 136 VAL A O 1
ATOM 1063 N N . LEU A 1 137 ? 18.531 -17.531 -3.42 1 98.06 137 LEU A N 1
ATOM 1064 C CA . LEU A 1 137 ? 19 -16.219 -3.018 1 98.06 137 LEU A CA 1
ATOM 1065 C C . LEU A 1 137 ? 19.938 -15.625 -4.066 1 98.06 137 LEU A C 1
ATOM 1067 O O . LEU A 1 137 ? 19.859 -14.438 -4.371 1 98.06 137 LEU A O 1
ATOM 1071 N N . LYS A 1 138 ? 20.797 -16.484 -4.617 1 97.75 138 LYS A N 1
ATOM 1072 C CA . LYS A 1 138 ? 21.688 -16.047 -5.684 1 97.75 138 LYS A CA 1
ATOM 1073 C C . LYS A 1 138 ? 20.906 -15.656 -6.938 1 97.75 138 LYS A C 1
ATOM 1075 O O . LYS A 1 138 ? 21.172 -14.617 -7.543 1 97.75 138 LYS A O 1
ATOM 1080 N N . PHE A 1 139 ? 19.984 -16.5 -7.25 1 96.38 139 PHE A N 1
ATOM 1081 C CA . PHE A 1 139 ? 19.141 -16.266 -8.414 1 96.38 139 PHE A CA 1
ATOM 1082 C C . PHE A 1 139 ? 18.438 -14.914 -8.305 1 96.38 139 PHE A C 1
ATOM 1084 O O . PHE A 1 139 ? 18.344 -14.18 -9.289 1 96.38 139 PHE A O 1
ATOM 1091 N N . LEU A 1 140 ? 18.047 -14.539 -7.082 1 97.06 140 LEU A N 1
ATOM 1092 C CA . LEU A 1 140 ? 17.297 -13.312 -6.855 1 97.06 140 LEU A CA 1
ATOM 1093 C C . LEU A 1 140 ? 18.234 -12.148 -6.555 1 97.06 140 LEU A C 1
ATOM 1095 O O . LEU A 1 140 ? 17.797 -11.008 -6.379 1 97.06 140 LEU A O 1
ATOM 1099 N N . GLY A 1 141 ? 19.484 -12.375 -6.426 1 96 141 GLY A N 1
ATOM 1100 C CA . GLY A 1 141 ? 20.484 -11.336 -6.25 1 96 141 GLY A CA 1
ATOM 1101 C C . GLY A 1 141 ? 20.562 -10.812 -4.828 1 96 141 GLY A C 1
ATOM 1102 O O . GLY A 1 141 ? 20.906 -9.656 -4.605 1 96 141 GLY A O 1
ATOM 1103 N N . ILE A 1 142 ? 20.156 -11.625 -3.824 1 97.12 142 ILE A N 1
ATOM 1104 C CA . ILE A 1 142 ? 20.156 -11.109 -2.461 1 97.12 142 ILE A CA 1
ATOM 1105 C C . ILE A 1 142 ? 20.922 -12.078 -1.548 1 97.12 142 ILE A C 1
ATOM 1107 O O . ILE A 1 142 ? 20.672 -12.117 -0.34 1 97.12 142 ILE A O 1
ATOM 1111 N N . HIS A 1 143 ? 21.781 -12.906 -2.148 1 97.75 143 HIS A N 1
ATOM 1112 C CA . HIS A 1 143 ? 22.562 -13.852 -1.372 1 97.75 143 HIS A CA 1
ATOM 1113 C C . HIS A 1 143 ? 23.422 -13.133 -0.33 1 97.75 143 HIS A C 1
ATOM 1115 O O . HIS A 1 143 ? 23.641 -13.648 0.767 1 97.75 143 HIS A O 1
ATOM 1121 N N . HIS A 1 144 ? 23.891 -11.953 -0.625 1 97.5 144 HIS A N 1
ATOM 1122 C CA . HIS A 1 144 ? 24.734 -11.18 0.275 1 97.5 144 HIS A CA 1
ATOM 1123 C C . HIS A 1 144 ? 23.969 -10.758 1.527 1 97.5 144 HIS A C 1
ATOM 1125 O O . HIS A 1 144 ? 24.578 -10.344 2.52 1 97.5 144 HIS A O 1
ATOM 1131 N N . LEU A 1 145 ? 22.656 -10.883 1.554 1 97.5 145 LEU A N 1
ATOM 1132 C CA . LEU A 1 145 ? 21.812 -10.461 2.672 1 97.5 145 LEU A CA 1
ATOM 1133 C C . LEU A 1 145 ? 21.422 -11.656 3.541 1 97.5 145 LEU A C 1
ATOM 1135 O O . LEU A 1 145 ? 20.703 -11.5 4.523 1 97.5 145 LEU A O 1
ATOM 1139 N N . ALA A 1 146 ? 21.922 -12.797 3.25 1 97.38 146 ALA A N 1
ATOM 1140 C CA . ALA A 1 146 ? 21.453 -14.047 3.85 1 97.38 146 ALA A CA 1
ATOM 1141 C C . ALA A 1 146 ? 21.5 -13.969 5.375 1 97.38 146 ALA A C 1
ATOM 1143 O O . ALA A 1 146 ? 20.594 -14.477 6.047 1 97.38 146 ALA A O 1
ATOM 1144 N N . HIS A 1 147 ? 22.422 -13.297 5.926 1 96.38 147 HIS A N 1
ATOM 1145 C CA . HIS A 1 147 ? 22.609 -13.312 7.371 1 96.38 147 HIS A CA 1
ATOM 1146 C C . HIS A 1 147 ? 22.047 -12.055 8.023 1 96.38 147 HIS A C 1
ATOM 1148 O O . HIS A 1 147 ? 22.109 -11.906 9.242 1 96.38 147 HIS A O 1
ATOM 1154 N N . GLN A 1 148 ? 21.531 -11.227 7.273 1 95.38 148 GLN A N 1
ATOM 1155 C CA . GLN A 1 148 ? 20.891 -10.031 7.82 1 95.38 148 GLN A CA 1
ATOM 1156 C C . GLN A 1 148 ? 19.5 -10.352 8.359 1 95.38 148 GLN A C 1
ATOM 1158 O O . GLN A 1 148 ? 18.812 -11.242 7.852 1 95.38 148 GLN A O 1
ATOM 1163 N N . LYS A 1 149 ? 19.172 -9.617 9.367 1 93.12 149 LYS A N 1
ATOM 1164 C CA . LYS A 1 149 ? 17.812 -9.727 9.883 1 93.12 149 LYS A CA 1
ATOM 1165 C C . LYS A 1 149 ? 16.797 -9.086 8.93 1 93.12 149 LYS A C 1
ATOM 1167 O O . LYS A 1 149 ? 17.094 -8.047 8.328 1 93.12 149 LYS A O 1
ATOM 1172 N N . MET A 1 150 ? 15.594 -9.617 8.836 1 92 150 MET A N 1
ATOM 1173 C CA . MET A 1 150 ? 14.531 -9.102 7.984 1 92 150 MET A CA 1
ATOM 1174 C C . MET A 1 150 ? 14.195 -7.656 8.352 1 92 150 MET A C 1
ATOM 1176 O O . MET A 1 150 ? 13.836 -6.859 7.48 1 92 150 MET A O 1
ATOM 1180 N N . THR A 1 151 ? 14.375 -7.254 9.547 1 87.19 151 THR A N 1
ATOM 1181 C CA . THR A 1 151 ? 14.023 -5.93 10.047 1 87.19 151 THR A CA 1
ATOM 1182 C C . THR A 1 151 ? 15.086 -4.906 9.648 1 87.19 151 THR A C 1
ATOM 1184 O O . THR A 1 151 ? 14.875 -3.699 9.797 1 87.19 151 THR A O 1
ATOM 1187 N N . LYS A 1 152 ? 16.188 -5.359 9.07 1 88.31 152 LYS A N 1
ATOM 1188 C CA . LYS A 1 152 ? 17.312 -4.473 8.789 1 88.31 152 LYS A CA 1
ATOM 1189 C C . LYS A 1 152 ? 17.516 -4.273 7.293 1 88.31 152 LYS A C 1
ATOM 1191 O O . LYS A 1 152 ? 18.422 -3.568 6.863 1 88.31 152 LYS A O 1
ATOM 1196 N N . ILE A 1 153 ? 16.703 -4.902 6.531 1 90.56 153 ILE A N 1
ATOM 1197 C CA . ILE A 1 153 ? 16.828 -4.762 5.086 1 90.56 153 ILE A CA 1
ATOM 1198 C C . ILE A 1 153 ? 15.672 -3.926 4.547 1 90.56 153 ILE A C 1
ATOM 1200 O O . ILE A 1 153 ? 14.688 -3.693 5.25 1 90.56 153 ILE A O 1
ATOM 1204 N N . SER A 1 154 ? 15.797 -3.418 3.312 1 89.12 154 SER A N 1
ATOM 1205 C CA . SER A 1 154 ? 14.773 -2.572 2.705 1 89.12 154 SER A CA 1
ATOM 1206 C C . SER A 1 154 ? 13.508 -3.367 2.408 1 89.12 154 SER A C 1
ATOM 1208 O O . SER A 1 154 ? 13.539 -4.598 2.359 1 89.12 154 SER A O 1
ATOM 1210 N N . SER A 1 155 ? 12.453 -2.686 2.227 1 88.44 155 SER A N 1
ATOM 1211 C CA . SER A 1 155 ? 11.18 -3.326 1.897 1 88.44 155 SER A CA 1
ATOM 1212 C C . SER A 1 155 ? 11.281 -4.113 0.596 1 88.44 155 SER A C 1
ATOM 1214 O O . SER A 1 155 ? 10.695 -5.191 0.469 1 88.44 155 SER A O 1
ATOM 1216 N N . GLY A 1 156 ? 11.984 -3.564 -0.417 1 91.81 156 GLY A N 1
ATOM 1217 C CA . GLY A 1 156 ? 12.203 -4.293 -1.657 1 91.81 156 GLY A CA 1
ATOM 1218 C C . GLY A 1 156 ? 12.977 -5.582 -1.462 1 91.81 156 GLY A C 1
ATOM 1219 O O . GLY A 1 156 ? 12.641 -6.609 -2.053 1 91.81 156 GLY A O 1
ATOM 1220 N N . GLU A 1 157 ? 13.961 -5.512 -0.622 1 93.56 157 GLU A N 1
ATOM 1221 C CA . GLU A 1 157 ? 14.758 -6.695 -0.302 1 93.56 157 GLU A CA 1
ATOM 1222 C C . GLU A 1 157 ? 13.938 -7.715 0.479 1 93.56 157 GLU A C 1
ATOM 1224 O O . GLU A 1 157 ? 14.023 -8.922 0.223 1 93.56 157 GLU A O 1
ATOM 1229 N N . ALA A 1 158 ? 13.18 -7.223 1.347 1 92.81 158 ALA A N 1
ATOM 1230 C CA . ALA A 1 158 ? 12.312 -8.102 2.123 1 92.81 158 ALA A CA 1
ATOM 1231 C C . ALA A 1 158 ? 11.32 -8.828 1.222 1 92.81 158 ALA A C 1
ATOM 1233 O O . ALA A 1 158 ? 11.031 -10.008 1.434 1 92.81 158 ALA A O 1
ATOM 1234 N N . ARG A 1 159 ? 10.828 -8.141 0.271 1 94.75 159 ARG A N 1
ATOM 1235 C CA . ARG A 1 159 ? 9.914 -8.773 -0.674 1 94.75 159 ARG A CA 1
ATOM 1236 C C . ARG A 1 159 ? 10.609 -9.867 -1.468 1 94.75 159 ARG A C 1
ATOM 1238 O O . ARG A 1 159 ? 10.039 -10.945 -1.68 1 94.75 159 ARG A O 1
ATOM 1245 N N . LYS A 1 160 ? 11.828 -9.609 -1.862 1 95.94 160 LYS A N 1
ATOM 1246 C CA . LYS A 1 160 ? 12.602 -10.633 -2.555 1 95.94 160 LYS A CA 1
ATOM 1247 C C . LYS A 1 160 ? 12.82 -11.859 -1.668 1 95.94 160 LYS A C 1
ATOM 1249 O O . LYS A 1 160 ? 12.75 -12.992 -2.143 1 95.94 160 LYS A O 1
ATOM 1254 N N . ALA A 1 161 ? 13.07 -11.578 -0.402 1 95.31 161 ALA A N 1
ATOM 1255 C CA . ALA A 1 161 ? 13.234 -12.68 0.543 1 95.31 161 ALA A CA 1
ATOM 1256 C C . ALA A 1 161 ? 11.977 -13.539 0.617 1 95.31 161 ALA A C 1
ATOM 1258 O O . ALA A 1 161 ? 12.055 -14.766 0.651 1 95.31 161 ALA A O 1
ATOM 1259 N N . LEU A 1 162 ? 10.859 -12.906 0.613 1 94.94 162 LEU A N 1
ATOM 1260 C CA . LEU A 1 162 ? 9.594 -13.633 0.655 1 94.94 162 LEU A CA 1
ATOM 1261 C C . LEU A 1 162 ? 9.383 -14.422 -0.63 1 94.94 162 LEU A C 1
ATOM 1263 O O . LEU A 1 162 ? 8.836 -15.531 -0.597 1 94.94 162 LEU A O 1
ATOM 1267 N N . ILE A 1 163 ? 9.789 -13.844 -1.721 1 96.69 163 ILE A N 1
ATOM 1268 C CA . ILE A 1 163 ? 9.727 -14.562 -2.988 1 96.69 163 ILE A CA 1
ATOM 1269 C C . ILE A 1 163 ? 10.633 -15.789 -2.934 1 96.69 163 ILE A C 1
ATOM 1271 O O . ILE A 1 163 ? 10.242 -16.875 -3.354 1 96.69 163 ILE A O 1
ATOM 1275 N N . ALA A 1 164 ? 11.797 -15.57 -2.365 1 96.81 164 ALA A N 1
ATOM 1276 C CA . ALA A 1 164 ? 12.719 -16.688 -2.201 1 96.81 164 ALA A CA 1
ATOM 1277 C C . ALA A 1 164 ? 12.094 -17.797 -1.366 1 96.81 164 ALA A C 1
ATOM 1279 O O . ALA A 1 164 ? 12.188 -18.984 -1.718 1 96.81 164 ALA A O 1
ATOM 1280 N N . ARG A 1 165 ? 11.492 -17.406 -0.315 1 94.62 165 ARG A N 1
ATOM 1281 C CA . ARG A 1 165 ? 10.805 -18.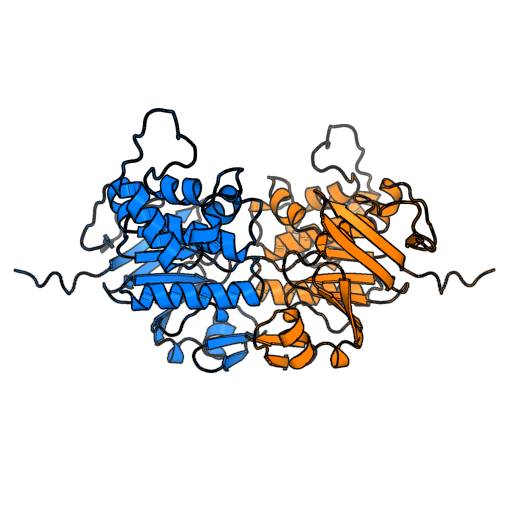359 0.551 1 94.62 165 ARG A CA 1
ATOM 1282 C C . ARG A 1 165 ? 9.766 -19.156 -0.229 1 94.62 165 ARG A C 1
ATOM 1284 O O . ARG A 1 165 ? 9.641 -20.359 -0.039 1 94.62 165 ARG A O 1
ATOM 1291 N N . ALA A 1 166 ? 9.102 -18.484 -1.089 1 95.06 166 ALA A N 1
ATOM 1292 C CA . ALA A 1 166 ? 8.039 -19.125 -1.878 1 95.06 166 ALA A CA 1
ATOM 1293 C C . ALA A 1 166 ? 8.633 -20.047 -2.939 1 95.06 166 ALA A C 1
ATOM 1295 O O . ALA A 1 166 ? 7.961 -20.969 -3.402 1 95.06 166 ALA A O 1
ATOM 1296 N N . LEU A 1 167 ? 9.859 -19.859 -3.312 1 96.69 167 LEU A N 1
ATOM 1297 C CA . LEU A 1 167 ? 10.445 -20.562 -4.449 1 96.69 167 LEU A CA 1
ATOM 1298 C C . LEU A 1 167 ? 11.297 -21.734 -3.979 1 96.69 167 LEU A C 1
ATOM 1300 O O . LEU A 1 167 ? 11.672 -22.594 -4.777 1 96.69 167 LEU A O 1
ATOM 1304 N N . VAL A 1 168 ? 11.602 -21.797 -2.738 1 94.62 168 VAL A N 1
ATOM 1305 C CA . VAL A 1 168 ? 12.656 -22.672 -2.242 1 94.62 168 VAL A CA 1
ATOM 1306 C C . VAL A 1 168 ? 12.273 -24.125 -2.479 1 94.62 168 VAL A C 1
ATOM 1308 O O . VAL A 1 168 ? 13.148 -25 -2.611 1 94.62 168 VAL A O 1
ATOM 1311 N N . HIS A 1 169 ? 11.094 -24.484 -2.596 1 92.69 169 HIS A N 1
ATOM 1312 C CA . HIS A 1 169 ? 10.656 -25.859 -2.85 1 92.69 169 HIS A CA 1
ATOM 1313 C C . HIS A 1 169 ? 10.469 -26.109 -4.344 1 92.69 169 HIS A C 1
ATOM 1315 O O . HIS A 1 169 ? 9.93 -27.141 -4.738 1 92.69 169 HIS A O 1
ATOM 1321 N N . ASP A 1 170 ? 10.805 -25.141 -5.098 1 93.94 170 ASP A N 1
ATOM 1322 C CA . ASP A 1 170 ? 10.758 -25.234 -6.555 1 93.94 170 ASP A CA 1
ATOM 1323 C C . ASP A 1 170 ? 9.328 -25.5 -7.039 1 93.94 170 ASP A C 1
ATOM 1325 O O . ASP A 1 170 ? 9.078 -26.469 -7.754 1 93.94 170 ASP A O 1
ATOM 1329 N N . PRO A 1 171 ? 8.461 -24.625 -6.742 1 95.62 171 PRO A N 1
ATOM 1330 C CA . PRO A 1 171 ? 7.051 -24.797 -7.113 1 95.62 171 PRO A CA 1
ATOM 1331 C C . PRO A 1 171 ? 6.82 -24.688 -8.617 1 95.62 171 PRO A C 1
ATOM 1333 O O . PRO A 1 171 ? 7.668 -24.141 -9.336 1 95.62 171 PRO A O 1
ATOM 1336 N N . LYS A 1 172 ? 5.676 -25.172 -8.992 1 94.56 172 LYS A N 1
ATOM 1337 C CA . LYS A 1 172 ? 5.277 -25.062 -10.391 1 94.56 172 LYS A CA 1
ATOM 1338 C C . LYS A 1 172 ? 4.809 -23.656 -10.719 1 94.56 172 LYS A C 1
ATOM 1340 O O . LYS A 1 172 ? 5.027 -23.156 -11.828 1 94.56 172 LYS A O 1
ATOM 1345 N N . ALA A 1 173 ? 4.199 -23.047 -9.75 1 96.62 173 ALA A N 1
ATOM 1346 C CA . ALA A 1 173 ? 3.635 -21.719 -9.977 1 96.62 173 ALA A CA 1
ATOM 1347 C C . ALA A 1 173 ? 3.908 -20.797 -8.789 1 96.62 173 ALA A C 1
ATOM 1349 O O . ALA A 1 173 ? 4.016 -21.25 -7.652 1 96.62 173 ALA A O 1
ATOM 1350 N N . LEU A 1 174 ? 4.062 -19.547 -9.094 1 97.19 174 LEU A N 1
ATOM 1351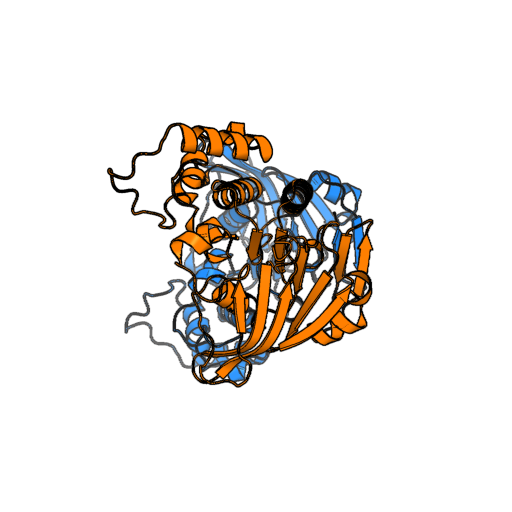 C CA . LEU A 1 174 ? 4.164 -18.484 -8.102 1 97.19 174 LEU A CA 1
ATOM 1352 C C . LEU A 1 174 ? 2.893 -17.641 -8.078 1 97.19 174 LEU A C 1
ATOM 1354 O O . LEU A 1 174 ? 2.496 -17.078 -9.109 1 97.19 174 LEU A O 1
ATOM 1358 N N . VAL A 1 175 ? 2.225 -17.609 -6.961 1 96.94 175 VAL A N 1
ATOM 1359 C CA . VAL A 1 175 ? 0.992 -16.844 -6.758 1 96.94 175 VAL A CA 1
ATOM 1360 C C . VAL A 1 175 ? 1.273 -15.617 -5.902 1 96.94 175 VAL A C 1
ATOM 1362 O O . VAL A 1 175 ? 1.693 -15.742 -4.746 1 96.94 175 VAL A O 1
ATOM 1365 N N . LEU A 1 176 ? 1.024 -14.5 -6.465 1 97.12 176 LEU A N 1
ATOM 1366 C CA . LEU A 1 176 ? 1.339 -13.242 -5.801 1 97.12 176 LEU A CA 1
ATOM 1367 C C . LEU A 1 176 ? 0.07 -12.438 -5.531 1 97.12 176 LEU A C 1
ATOM 1369 O O . LEU A 1 176 ? -0.644 -12.062 -6.465 1 97.12 176 LEU A O 1
ATOM 1373 N N . ASP A 1 177 ? -0.182 -12.211 -4.336 1 95.75 177 ASP A N 1
ATOM 1374 C CA . ASP A 1 177 ? -1.346 -11.43 -3.93 1 95.75 177 ASP A CA 1
ATOM 1375 C C . ASP A 1 177 ? -0.938 -10.023 -3.482 1 95.75 177 ASP A C 1
ATOM 1377 O O . ASP A 1 177 ? -0.444 -9.844 -2.367 1 95.75 177 ASP A O 1
ATOM 1381 N N . GLU A 1 178 ? -1.129 -9.031 -4.359 1 95.44 178 GLU A N 1
ATOM 1382 C CA . GLU A 1 178 ? -0.815 -7.625 -4.137 1 95.44 178 GLU A CA 1
ATOM 1383 C C . GLU A 1 178 ? 0.618 -7.453 -3.645 1 95.44 178 GLU A C 1
ATOM 1385 O O . GLU A 1 178 ? 0.855 -6.797 -2.629 1 95.44 178 GLU A O 1
ATOM 1390 N N . PRO A 1 179 ? 1.525 -7.855 -4.414 1 94.81 179 PRO A N 1
ATOM 1391 C CA . PRO A 1 179 ? 2.908 -7.969 -3.941 1 94.81 179 PRO A CA 1
ATOM 1392 C C . PRO A 1 179 ? 3.613 -6.617 -3.852 1 94.81 179 PRO A C 1
ATOM 1394 O O . PRO A 1 179 ? 4.668 -6.508 -3.225 1 94.81 179 PRO A O 1
ATOM 1397 N N . THR A 1 180 ? 3.062 -5.594 -4.445 1 94 180 THR A N 1
ATOM 1398 C CA . THR A 1 180 ? 3.814 -4.344 -4.508 1 94 180 THR A CA 1
ATOM 1399 C C . THR A 1 180 ? 3.262 -3.332 -3.51 1 94 180 THR A C 1
ATOM 1401 O O . THR A 1 180 ? 3.691 -2.178 -3.486 1 94 180 THR A O 1
ATOM 1404 N N . ASN A 1 181 ? 2.311 -3.795 -2.697 1 90.25 181 ASN A N 1
ATOM 1405 C CA . ASN A 1 181 ? 1.809 -2.912 -1.65 1 90.25 181 ASN A CA 1
ATOM 1406 C C . ASN A 1 181 ? 2.943 -2.355 -0.796 1 90.25 181 ASN A C 1
ATOM 1408 O O . ASN A 1 181 ? 3.852 -3.09 -0.407 1 90.25 181 ASN A O 1
ATOM 1412 N N . SER A 1 182 ? 2.945 -0.999 -0.602 1 88.5 182 SER A N 1
ATOM 1413 C CA . SER A 1 182 ? 3.832 -0.282 0.311 1 88.5 182 SER A CA 1
ATOM 1414 C C . SER A 1 182 ? 5.234 -0.151 -0.27 1 88.5 182 SER A C 1
ATOM 1416 O O . SER A 1 182 ? 6.145 0.34 0.4 1 88.5 182 SER A O 1
ATOM 1418 N N . LEU A 1 183 ? 5.422 -0.678 -1.522 1 93.31 183 LEU A N 1
ATOM 1419 C CA . LEU A 1 183 ? 6.723 -0.513 -2.164 1 93.31 183 LEU A CA 1
ATOM 1420 C C . LEU A 1 183 ? 6.812 0.835 -2.871 1 93.31 183 LEU A C 1
ATOM 1422 O O . LEU A 1 183 ? 5.816 1.331 -3.4 1 93.31 183 LEU A O 1
ATOM 1426 N N . ASP A 1 184 ? 7.992 1.4 -2.887 1 94.5 184 ASP A N 1
ATOM 1427 C CA . ASP A 1 184 ? 8.203 2.627 -3.648 1 94.5 184 ASP A CA 1
ATOM 1428 C C . ASP A 1 184 ? 8.594 2.316 -5.09 1 94.5 184 ASP A C 1
ATOM 1430 O O . ASP A 1 184 ? 8.633 1.152 -5.492 1 94.5 184 ASP A O 1
ATOM 1434 N N . MET A 1 185 ? 8.922 3.312 -5.824 1 94.75 185 MET A N 1
ATOM 1435 C CA . MET A 1 185 ? 9.117 3.164 -7.262 1 94.75 185 MET A CA 1
ATOM 1436 C C . MET A 1 185 ? 10.328 2.277 -7.555 1 94.75 185 MET A C 1
ATOM 1438 O O . MET A 1 185 ? 10.273 1.412 -8.43 1 94.75 185 MET A O 1
ATOM 1442 N N . LYS A 1 186 ? 11.375 2.504 -6.848 1 95.12 186 LYS A N 1
ATOM 1443 C CA . LYS A 1 186 ? 12.586 1.703 -7.043 1 95.12 186 LYS A CA 1
ATOM 1444 C C . LYS A 1 186 ? 12.32 0.233 -6.73 1 95.12 186 LYS A C 1
ATOM 1446 O O . LYS A 1 186 ? 12.695 -0.649 -7.508 1 95.12 186 LYS A O 1
ATOM 1451 N N . SER A 1 187 ? 11.688 -0.004 -5.66 1 95.06 187 SER A N 1
ATOM 1452 C CA . SER A 1 187 ? 11.383 -1.366 -5.23 1 95.06 187 SER A CA 1
ATOM 1453 C C . SER A 1 187 ? 10.414 -2.047 -6.188 1 95.06 187 SER A C 1
ATOM 1455 O O . SER A 1 187 ? 10.516 -3.252 -6.434 1 95.06 187 SER A O 1
ATOM 1457 N N . ILE A 1 188 ? 9.492 -1.318 -6.719 1 95.69 188 ILE A N 1
ATOM 1458 C CA . ILE A 1 188 ? 8.539 -1.862 -7.684 1 95.69 188 ILE A CA 1
ATOM 1459 C C . ILE A 1 188 ? 9.281 -2.285 -8.953 1 95.69 188 ILE A C 1
ATOM 1461 O O . ILE A 1 188 ? 9.039 -3.369 -9.492 1 95.69 188 ILE A O 1
ATOM 1465 N N . ASP A 1 189 ? 10.148 -1.436 -9.406 1 94.94 189 ASP A N 1
ATOM 1466 C CA . ASP A 1 189 ? 10.953 -1.759 -10.578 1 94.94 189 ASP A CA 1
ATOM 1467 C C . ASP A 1 189 ? 11.75 -3.047 -10.367 1 94.94 189 ASP A C 1
ATOM 1469 O O . ASP A 1 189 ? 11.758 -3.926 -11.227 1 94.94 189 ASP A O 1
ATOM 1473 N N . GLN A 1 190 ? 12.328 -3.119 -9.211 1 94.31 190 GLN A N 1
ATOM 1474 C CA . GLN A 1 190 ? 13.094 -4.312 -8.867 1 94.31 190 GLN A CA 1
ATOM 1475 C C . GLN A 1 190 ? 12.195 -5.539 -8.773 1 94.31 190 GLN A C 1
ATOM 1477 O O . GLN A 1 190 ? 12.562 -6.621 -9.234 1 94.31 190 GLN A O 1
ATOM 1482 N N . PHE A 1 191 ? 11.055 -5.363 -8.211 1 95.44 191 PHE A N 1
ATOM 1483 C CA . PHE A 1 191 ? 10.078 -6.438 -8.109 1 95.44 191 PHE A CA 1
ATOM 1484 C C . PHE A 1 191 ? 9.695 -6.961 -9.484 1 95.44 191 PHE A C 1
ATOM 1486 O O . PHE A 1 191 ? 9.727 -8.172 -9.727 1 95.44 191 PHE A O 1
ATOM 1493 N N . ARG A 1 192 ? 9.391 -6.078 -10.383 1 96.94 192 ARG A N 1
ATOM 1494 C CA . ARG A 1 192 ? 8.984 -6.453 -11.734 1 96.94 192 ARG A CA 1
ATOM 1495 C C . ARG A 1 192 ? 10.086 -7.238 -12.445 1 96.94 192 ARG A C 1
ATOM 1497 O O . ARG A 1 192 ? 9.812 -8.266 -13.062 1 96.94 192 ARG A O 1
ATOM 1504 N N . LYS A 1 193 ? 11.273 -6.793 -12.281 1 96.31 193 LYS A N 1
ATOM 1505 C CA . LYS A 1 193 ? 12.406 -7.477 -12.898 1 96.31 193 LYS A CA 1
ATOM 1506 C C . LYS A 1 193 ? 12.578 -8.883 -12.32 1 96.31 193 LYS A C 1
ATOM 1508 O O . LYS A 1 193 ? 12.844 -9.836 -13.055 1 96.31 193 LYS A O 1
ATOM 1513 N N . THR A 1 194 ? 12.391 -8.945 -11.047 1 97.25 194 THR A N 1
ATOM 1514 C CA . THR A 1 194 ? 12.508 -10.227 -10.352 1 97.25 194 THR A CA 1
ATOM 1515 C C . THR A 1 194 ? 11.453 -11.211 -10.844 1 97.25 194 THR A C 1
ATOM 1517 O O . THR A 1 194 ? 11.773 -12.336 -11.227 1 97.25 194 THR A O 1
ATOM 1520 N N . VAL A 1 195 ? 10.25 -10.828 -10.906 1 98.12 195 VAL A N 1
ATOM 1521 C CA . VAL A 1 195 ? 9.156 -11.695 -11.305 1 98.12 195 VAL A CA 1
ATOM 1522 C C . VAL A 1 195 ? 9.305 -12.062 -12.781 1 98.12 195 VAL A C 1
ATOM 1524 O O . VAL A 1 195 ? 9.031 -13.203 -13.18 1 98.12 195 VAL A O 1
ATOM 1527 N N . SER A 1 196 ? 9.758 -11.125 -13.617 1 98.12 196 SER A N 1
ATOM 1528 C CA . SER A 1 196 ? 10.031 -11.398 -15.023 1 98.12 196 SER A CA 1
ATOM 1529 C C . SER A 1 196 ? 11.07 -12.508 -15.18 1 98.12 196 SER A C 1
ATOM 1531 O O . SER A 1 196 ? 10.898 -13.422 -15.984 1 98.12 196 SER A O 1
ATOM 1533 N N . SER A 1 197 ? 12.117 -12.391 -14.375 1 97.69 197 SER A N 1
ATOM 1534 C CA . SER A 1 197 ? 13.164 -13.406 -14.43 1 97.69 197 SER A CA 1
ATOM 1535 C C . SER A 1 197 ? 12.625 -14.781 -14.031 1 97.69 197 SER A C 1
ATOM 1537 O O . SER A 1 197 ? 12.984 -15.789 -14.633 1 97.69 197 SER A O 1
ATOM 1539 N N . ILE A 1 198 ? 11.805 -14.836 -13.094 1 97.75 198 ILE A N 1
ATOM 1540 C CA . ILE A 1 198 ? 11.203 -16.078 -12.617 1 97.75 198 ILE A CA 1
ATOM 1541 C C . ILE A 1 198 ? 10.312 -16.672 -13.711 1 97.75 198 ILE A C 1
ATOM 1543 O O . ILE A 1 198 ? 10.359 -17.859 -13.977 1 97.75 198 ILE A O 1
ATOM 1547 N N . ALA A 1 199 ? 9.531 -15.844 -14.352 1 97.94 199 ALA A N 1
ATOM 1548 C CA . ALA A 1 199 ? 8.68 -16.281 -15.453 1 97.94 199 ALA A CA 1
ATOM 1549 C C . ALA A 1 199 ? 9.516 -16.828 -16.609 1 97.94 199 ALA A C 1
ATOM 1551 O O . ALA A 1 199 ? 9.195 -17.891 -17.156 1 97.94 199 ALA A O 1
ATOM 1552 N N . LYS A 1 200 ? 10.562 -16.188 -16.922 1 96.94 200 LYS A N 1
ATOM 1553 C CA . LYS A 1 200 ? 11.43 -16.609 -18.016 1 96.94 200 LYS A CA 1
ATOM 1554 C C . LYS A 1 200 ? 12.125 -17.922 -17.703 1 96.94 200 LYS A C 1
ATOM 1556 O O . LYS A 1 200 ? 12.492 -18.672 -18.609 1 96.94 200 LYS A O 1
ATOM 1561 N N . ALA A 1 201 ? 12.266 -18.109 -16.422 1 95.06 201 ALA A N 1
ATOM 1562 C CA . ALA A 1 201 ? 12.883 -19.359 -15.992 1 95.06 201 ALA A CA 1
ATOM 1563 C C . ALA A 1 201 ? 11.883 -20.516 -16.047 1 95.06 201 ALA A C 1
ATOM 1565 O O . ALA A 1 201 ? 12.211 -21.656 -15.703 1 95.06 201 ALA A O 1
ATOM 1566 N N . GLY A 1 202 ? 10.625 -20.266 -16.344 1 94.06 202 GLY A N 1
ATOM 1567 C CA . GLY A 1 202 ? 9.688 -21.344 -16.641 1 94.06 202 GLY A CA 1
ATOM 1568 C C . GLY A 1 202 ? 8.609 -21.484 -15.578 1 94.06 202 GLY A C 1
ATOM 1569 O O . GLY A 1 202 ? 7.781 -22.406 -15.648 1 94.06 202 GLY A O 1
ATOM 1570 N N . LYS A 1 203 ? 8.625 -20.625 -14.594 1 95.38 203 LYS A N 1
ATOM 1571 C CA . LYS A 1 203 ? 7.586 -20.688 -13.57 1 95.38 203 LYS A CA 1
ATOM 1572 C C . LYS A 1 203 ? 6.312 -19.984 -14.047 1 95.38 203 LYS A C 1
ATOM 1574 O O . LYS A 1 203 ? 6.379 -18.938 -14.68 1 95.38 203 LYS A O 1
ATOM 1579 N N . ASN A 1 204 ? 5.156 -20.562 -13.734 1 96.5 204 ASN A N 1
ATOM 1580 C CA . ASN A 1 204 ? 3.887 -19.891 -13.969 1 96.5 204 ASN A CA 1
ATOM 1581 C C . ASN A 1 204 ? 3.646 -18.766 -12.953 1 96.5 204 ASN A C 1
ATOM 1583 O O . ASN A 1 204 ? 3.891 -18.953 -11.758 1 96.5 204 ASN A O 1
ATOM 1587 N N . ILE A 1 205 ? 3.166 -17.672 -13.453 1 98.31 205 ILE A N 1
ATOM 1588 C CA . ILE A 1 205 ? 2.896 -16.547 -12.578 1 98.31 205 ILE A CA 1
ATOM 1589 C C . ILE A 1 205 ? 1.394 -16.281 -12.523 1 98.31 205 ILE A C 1
ATOM 1591 O O . ILE A 1 205 ? 0.744 -16.141 -13.562 1 98.31 205 ILE A O 1
ATOM 1595 N N . ILE A 1 206 ? 0.852 -16.266 -11.391 1 98.06 206 ILE A N 1
ATOM 1596 C CA . ILE A 1 206 ? -0.479 -15.727 -11.125 1 98.06 206 ILE A CA 1
ATOM 1597 C C . ILE A 1 206 ? -0.364 -14.477 -10.266 1 98.06 206 ILE A C 1
ATOM 1599 O O . ILE A 1 206 ? -0.034 -14.555 -9.078 1 98.06 206 ILE A O 1
ATOM 1603 N N . LEU A 1 207 ? -0.623 -13.375 -10.875 1 98.44 207 LEU A N 1
ATOM 1604 C CA . LEU A 1 207 ? -0.5 -12.086 -10.195 1 98.44 207 LEU A CA 1
ATOM 1605 C C . LEU A 1 207 ? -1.874 -11.492 -9.898 1 98.44 207 LEU A C 1
ATOM 1607 O O . LEU A 1 207 ? -2.662 -11.25 -10.812 1 98.44 207 LEU A O 1
ATOM 1611 N N . VAL A 1 208 ? -2.178 -11.367 -8.688 1 97.75 208 VAL A N 1
ATOM 1612 C CA . VAL A 1 208 ? -3.391 -10.688 -8.25 1 97.75 208 VAL A CA 1
ATOM 1613 C C . VAL A 1 208 ? -3.049 -9.266 -7.797 1 97.75 208 VAL A C 1
ATOM 1615 O O . VAL A 1 208 ? -2.227 -9.078 -6.898 1 97.75 208 VAL A O 1
ATOM 1618 N N . THR A 1 209 ? -3.662 -8.266 -8.414 1 96.94 209 THR A N 1
ATOM 1619 C CA . THR A 1 209 ? -3.305 -6.883 -8.109 1 96.94 209 THR A CA 1
ATOM 1620 C C . THR A 1 209 ? -4.426 -5.93 -8.523 1 96.94 209 THR A C 1
ATOM 1622 O O . THR A 1 209 ? -5.34 -6.32 -9.25 1 96.94 209 THR A O 1
ATOM 1625 N N . HIS A 1 210 ? -4.41 -4.773 -8.008 1 95.81 210 HIS A N 1
ATOM 1626 C CA . HIS A 1 210 ? -5.277 -3.701 -8.484 1 95.81 210 HIS A CA 1
ATOM 1627 C C . HIS A 1 210 ? -4.488 -2.66 -9.273 1 95.81 210 HIS A C 1
ATOM 1629 O O . HIS A 1 210 ? -5.059 -1.697 -9.781 1 95.81 210 HIS A O 1
ATOM 1635 N N . ASP A 1 211 ? -3.201 -2.867 -9.445 1 94.44 211 ASP A N 1
ATOM 1636 C CA . ASP A 1 211 ? -2.316 -1.911 -10.102 1 94.44 211 ASP A CA 1
ATOM 1637 C C . ASP A 1 211 ? -1.771 -2.477 -11.406 1 94.44 211 ASP A C 1
ATOM 1639 O O . ASP A 1 211 ? -1.024 -3.457 -11.406 1 94.44 211 ASP A O 1
ATOM 1643 N N . LEU A 1 212 ? -1.994 -1.785 -12.484 1 95.94 212 LEU A N 1
ATOM 1644 C CA . LEU A 1 212 ? -1.603 -2.262 -13.812 1 95.94 212 LEU A CA 1
ATOM 1645 C C . LEU A 1 212 ? -0.084 -2.297 -13.945 1 95.94 212 LEU A C 1
ATOM 1647 O O . LEU A 1 212 ? 0.455 -3.086 -14.727 1 95.94 212 LEU A O 1
ATOM 1651 N N . SER A 1 213 ? 0.56 -1.461 -13.195 1 93.25 213 SER A N 1
ATOM 1652 C CA . SER A 1 213 ? 2.004 -1.323 -13.344 1 93.25 213 SER A CA 1
ATOM 1653 C C . SER A 1 213 ? 2.732 -2.58 -12.883 1 93.25 213 SER A C 1
ATOM 1655 O O . SER A 1 213 ? 3.912 -2.768 -13.18 1 93.25 213 SER A O 1
ATOM 1657 N N . ASP A 1 214 ? 2.035 -3.389 -12.188 1 96.25 214 ASP A N 1
ATOM 1658 C CA . ASP A 1 214 ? 2.631 -4.617 -11.672 1 96.25 214 ASP A CA 1
ATOM 1659 C C . ASP A 1 214 ? 2.764 -5.668 -12.766 1 96.25 214 ASP A C 1
ATOM 1661 O O . ASP A 1 214 ? 3.477 -6.66 -12.602 1 96.25 214 ASP A O 1
ATOM 1665 N N . ILE A 1 215 ? 2.041 -5.504 -13.82 1 97.94 215 ILE A N 1
ATOM 1666 C CA . ILE A 1 215 ? 1.919 -6.535 -14.844 1 97.94 215 ILE A CA 1
ATOM 1667 C C . ILE A 1 215 ? 3.189 -6.574 -15.688 1 97.94 215 ILE A C 1
ATOM 1669 O O . ILE A 1 215 ? 3.469 -5.641 -16.453 1 97.94 215 ILE A O 1
ATOM 1673 N N . ILE A 1 216 ? 3.877 -7.652 -15.617 1 98.06 216 ILE A N 1
ATOM 1674 C CA . ILE A 1 216 ? 5.137 -7.805 -16.344 1 98.06 216 ILE A CA 1
ATOM 1675 C C . ILE A 1 216 ? 4.859 -8.227 -17.781 1 98.06 216 ILE A C 1
ATOM 1677 O O . ILE A 1 216 ? 3.766 -8.695 -18.094 1 98.06 216 ILE A O 1
ATOM 1681 N N . PRO A 1 217 ? 5.812 -8.117 -18.672 1 97.75 217 PRO A N 1
ATOM 1682 C CA . PRO A 1 217 ? 5.629 -8.422 -20.094 1 97.75 217 PRO A CA 1
ATOM 1683 C C . PRO A 1 217 ? 5.254 -9.883 -20.328 1 97.75 217 PRO A C 1
ATOM 1685 O O . PRO A 1 217 ? 4.527 -10.188 -21.281 1 97.75 217 PRO A O 1
ATOM 1688 N N . GLU A 1 218 ? 5.695 -10.758 -19.5 1 98.25 218 GLU A N 1
ATOM 1689 C CA . GLU A 1 218 ? 5.5 -12.195 -19.688 1 98.25 218 GLU A CA 1
ATOM 1690 C C . GLU A 1 218 ? 4.051 -12.586 -19.422 1 98.25 218 GLU A C 1
ATOM 1692 O O . GLU A 1 218 ? 3.639 -13.703 -19.75 1 98.25 218 GLU A O 1
ATOM 1697 N N . ILE A 1 219 ? 3.266 -11.695 -18.844 1 98.44 219 ILE A N 1
ATOM 1698 C CA . ILE A 1 219 ? 1.836 -11.93 -18.656 1 98.44 219 ILE A CA 1
ATOM 1699 C C . ILE A 1 219 ? 1.08 -11.477 -19.906 1 98.44 219 ILE A C 1
ATOM 1701 O O . ILE A 1 219 ? 1.081 -10.289 -20.25 1 98.44 219 ILE A O 1
ATOM 1705 N N . LYS A 1 220 ? 0.389 -12.391 -20.469 1 97.75 220 LYS A N 1
ATOM 1706 C CA . LYS A 1 220 ? -0.274 -12.086 -21.734 1 97.75 220 LYS A CA 1
ATOM 1707 C C . LYS A 1 220 ? -1.792 -12.086 -21.578 1 97.75 220 LYS A C 1
ATOM 1709 O O . LYS A 1 220 ? -2.516 -11.602 -22.453 1 97.75 220 LYS A O 1
ATOM 1714 N N . ARG A 1 221 ? -2.252 -12.641 -20.531 1 98.62 221 ARG A N 1
ATOM 1715 C CA . ARG A 1 221 ? -3.682 -12.75 -20.25 1 98.62 221 ARG A CA 1
ATOM 1716 C C . ARG A 1 221 ? -4.047 -12.016 -18.969 1 98.62 221 ARG A C 1
ATOM 1718 O O . ARG A 1 221 ? -3.348 -12.133 -17.953 1 98.62 221 ARG A O 1
ATOM 1725 N N . VAL A 1 222 ? -5.105 -11.227 -19.016 1 98.69 222 VAL A N 1
ATOM 1726 C CA . VAL A 1 222 ? -5.598 -10.477 -17.875 1 98.69 222 VAL A CA 1
ATOM 1727 C C . VAL A 1 222 ? -7.07 -10.805 -17.625 1 98.69 222 VAL A C 1
ATOM 1729 O O . VAL A 1 222 ? -7.855 -10.891 -18.578 1 98.69 222 VAL A O 1
ATOM 1732 N N . ILE A 1 223 ? -7.363 -11.047 -16.438 1 98.75 223 ILE A N 1
ATOM 1733 C CA . ILE A 1 223 ? -8.727 -11.32 -15.984 1 98.75 223 ILE A CA 1
ATOM 1734 C C . ILE A 1 223 ? -9.18 -10.211 -15.031 1 98.75 223 ILE A C 1
ATOM 1736 O O . ILE A 1 223 ? -8.492 -9.891 -14.062 1 98.75 223 ILE A O 1
ATOM 1740 N N . LEU A 1 224 ? -10.312 -9.609 -15.336 1 98.81 224 LEU A N 1
ATOM 1741 C CA . LEU A 1 224 ? -10.914 -8.625 -14.445 1 98.81 224 LEU A CA 1
ATOM 1742 C C . LEU A 1 224 ? -12 -9.258 -13.586 1 98.81 224 LEU A C 1
ATOM 1744 O O . LEU A 1 224 ? -12.852 -9.992 -14.094 1 98.81 224 LEU A O 1
ATOM 1748 N N . ILE A 1 225 ? -11.914 -9.008 -12.328 1 98.5 225 ILE A N 1
ATOM 1749 C CA . ILE A 1 225 ? -12.906 -9.531 -11.398 1 98.5 225 ILE A CA 1
ATOM 1750 C C . ILE A 1 225 ? -13.633 -8.375 -10.719 1 98.5 225 ILE A C 1
ATOM 1752 O O . ILE A 1 225 ? -13 -7.41 -10.281 1 98.5 225 ILE A O 1
ATOM 1756 N N . LYS A 1 226 ? -14.914 -8.469 -10.625 1 97.69 226 LYS A N 1
ATOM 1757 C CA . LYS A 1 226 ? -15.781 -7.465 -10 1 97.69 226 LYS A CA 1
ATOM 1758 C C . LYS A 1 226 ? -16.969 -8.125 -9.305 1 97.69 226 LYS A C 1
ATOM 1760 O O . LYS A 1 226 ? -17.656 -8.969 -9.891 1 97.69 226 LYS A O 1
ATOM 1765 N N . ASP A 1 227 ? -17.141 -7.777 -8.055 1 96 227 ASP A N 1
ATOM 1766 C CA . ASP A 1 227 ? -18.281 -8.25 -7.27 1 96 227 ASP A CA 1
ATOM 1767 C C . ASP A 1 227 ? -18.359 -9.773 -7.27 1 96 227 ASP A C 1
ATOM 1769 O O . ASP A 1 227 ? -19.438 -10.352 -7.453 1 96 227 ASP A O 1
ATOM 1773 N N . GLY A 1 228 ? -17.172 -10.367 -7.199 1 97.31 228 GLY A N 1
ATOM 1774 C CA . GLY A 1 228 ? -17.094 -11.812 -7.055 1 97.31 228 GLY A CA 1
ATOM 1775 C C . GLY A 1 228 ? -17.297 -12.555 -8.359 1 97.31 228 GLY A C 1
ATOM 1776 O O . GLY A 1 228 ? -17.453 -13.781 -8.367 1 97.31 228 GLY A O 1
ATOM 1777 N N . ARG A 1 229 ? -17.312 -11.852 -9.477 1 98.06 229 ARG A N 1
ATOM 1778 C CA . ARG A 1 229 ? -17.516 -12.445 -10.797 1 98.06 229 ARG A CA 1
ATOM 1779 C C . ARG A 1 229 ? -16.422 -12.016 -11.766 1 98.06 229 ARG A C 1
ATOM 1781 O O . ARG A 1 229 ? -15.797 -10.969 -11.586 1 98.06 229 ARG A O 1
ATOM 1788 N N . ILE A 1 230 ? -16.25 -12.844 -12.758 1 98.38 230 ILE A N 1
ATOM 1789 C CA . ILE A 1 230 ? -15.344 -12.445 -13.836 1 98.38 230 ILE A CA 1
ATOM 1790 C C . ILE A 1 230 ? -16.016 -11.383 -14.703 1 98.38 230 ILE A C 1
ATOM 1792 O O . ILE A 1 230 ? -17.094 -11.602 -15.242 1 98.38 230 ILE A O 1
ATOM 1796 N N . PHE A 1 231 ? -15.414 -10.266 -14.789 1 98.44 231 PHE A N 1
ATOM 1797 C CA . PHE A 1 231 ? -15.93 -9.109 -15.516 1 98.44 231 PHE A CA 1
ATOM 1798 C C . PHE A 1 231 ? -15.445 -9.117 -16.969 1 98.44 231 PHE A C 1
ATOM 1800 O O . PHE A 1 231 ? -16.188 -8.758 -17.875 1 98.44 231 PHE A O 1
ATOM 1807 N N . ALA A 1 232 ? -14.242 -9.477 -17.219 1 98.62 232 ALA A N 1
ATOM 1808 C CA . ALA A 1 232 ? -13.609 -9.602 -18.531 1 98.62 232 ALA A CA 1
ATOM 1809 C C . ALA A 1 232 ? -12.414 -10.547 -18.469 1 98.62 232 ALA A C 1
ATOM 1811 O O . ALA A 1 232 ? -11.789 -10.703 -17.422 1 98.62 232 ALA A O 1
ATOM 1812 N N . ASP A 1 233 ? -12.125 -11.172 -19.547 1 98.62 233 ASP A N 1
ATOM 1813 C CA . ASP A 1 233 ? -11.055 -12.156 -19.672 1 98.62 233 ASP A CA 1
ATOM 1814 C C . ASP A 1 233 ? -10.516 -12.211 -21.094 1 98.62 233 ASP A C 1
ATOM 1816 O O . ASP A 1 233 ? -11.266 -12.492 -22.031 1 98.62 233 ASP A O 1
ATOM 1820 N N . GLY A 1 234 ? -9.234 -11.922 -21.203 1 98.56 234 GLY A N 1
ATOM 1821 C CA . GLY A 1 234 ? -8.68 -11.961 -22.547 1 98.56 234 GLY A CA 1
ATOM 1822 C C . GLY A 1 234 ? -7.23 -11.516 -22.609 1 98.56 234 GLY A C 1
ATOM 1823 O O . GLY A 1 234 ? -6.543 -11.492 -21.594 1 98.56 234 GLY A O 1
ATOM 1824 N N . LYS A 1 235 ? -6.824 -11.266 -23.828 1 98.38 235 LYS A N 1
ATOM 1825 C CA . LYS A 1 235 ? -5.469 -10.766 -24.031 1 98.38 235 LYS A CA 1
ATOM 1826 C C . LYS A 1 235 ? -5.262 -9.422 -23.344 1 98.38 235 LYS A C 1
ATOM 1828 O O . LYS A 1 235 ? -6.148 -8.57 -23.359 1 98.38 235 LYS A O 1
ATOM 1833 N N . LYS A 1 236 ? -4.09 -9.273 -22.766 1 97.94 236 LYS A N 1
ATOM 1834 C CA . LYS A 1 236 ? -3.725 -8.078 -22.016 1 97.94 236 LYS A CA 1
ATOM 1835 C C . LYS A 1 236 ? -4.051 -6.812 -22.797 1 97.94 236 LYS A C 1
ATOM 1837 O O . LYS A 1 236 ? -4.68 -5.895 -22.266 1 97.94 236 LYS A O 1
ATOM 1842 N N . GLU A 1 237 ? -3.768 -6.77 -24.078 1 97 237 GLU A N 1
ATOM 1843 C CA . GLU A 1 237 ? -3.945 -5.586 -24.922 1 97 237 GLU A CA 1
ATOM 1844 C C . GLU A 1 237 ? -5.426 -5.277 -25.125 1 97 237 GLU A C 1
ATOM 1846 O O . GLU A 1 237 ? -5.809 -4.117 -25.281 1 97 237 GLU A O 1
ATOM 1851 N N . ASP A 1 238 ? -6.23 -6.332 -25.078 1 98.06 238 ASP A N 1
ATOM 1852 C CA . ASP A 1 238 ? -7.664 -6.176 -25.328 1 98.06 238 ASP A CA 1
ATOM 1853 C C . ASP A 1 238 ? -8.398 -5.801 -24.047 1 98.06 238 ASP A C 1
ATOM 1855 O O . ASP A 1 238 ? -9.469 -5.184 -24.094 1 98.06 238 ASP A O 1
ATOM 1859 N N . ILE A 1 239 ? -7.824 -6.152 -22.938 1 98.56 239 ILE A N 1
ATOM 1860 C CA . ILE A 1 239 ? -8.516 -6.008 -21.656 1 98.56 239 ILE A CA 1
ATOM 1861 C C . ILE A 1 239 ? -8.109 -4.691 -21 1 98.56 239 ILE A C 1
ATOM 1863 O O . ILE A 1 239 ? -8.953 -3.99 -20.422 1 98.56 239 ILE A O 1
ATOM 1867 N N . LEU A 1 240 ? -6.828 -4.305 -21.078 1 98.19 240 LEU A N 1
ATOM 1868 C CA . LEU A 1 240 ? -6.34 -3.096 -20.422 1 98.19 240 LEU A CA 1
ATOM 1869 C C . LEU A 1 240 ? -6.66 -1.859 -21.266 1 98.19 240 LEU A C 1
ATOM 1871 O O . LEU A 1 240 ? -5.777 -1.296 -21.906 1 98.19 240 LEU A O 1
ATOM 1875 N N . THR A 1 241 ? -7.934 -1.473 -21.188 1 98.12 241 THR A N 1
ATOM 1876 C CA . THR A 1 241 ? -8.438 -0.31 -21.906 1 98.12 241 THR A CA 1
ATOM 1877 C C . THR A 1 241 ? -9.117 0.67 -20.953 1 98.12 241 THR A C 1
ATOM 1879 O O . THR A 1 241 ? -9.516 0.295 -19.859 1 98.12 241 THR A O 1
ATOM 1882 N N . ASP A 1 242 ? -9.188 1.917 -21.469 1 97.94 242 ASP A N 1
ATOM 1883 C CA . ASP A 1 242 ? -9.891 2.936 -20.688 1 97.94 242 ASP A CA 1
ATOM 1884 C C . ASP A 1 242 ? -11.297 2.477 -20.328 1 97.94 242 ASP A C 1
ATOM 1886 O O . ASP A 1 242 ? -11.734 2.619 -19.188 1 97.94 242 ASP A O 1
ATOM 1890 N N . GLU A 1 243 ? -11.953 1.929 -21.25 1 98.31 243 GLU A N 1
ATOM 1891 C CA . GLU A 1 243 ? -13.359 1.548 -21.094 1 98.31 243 GLU A CA 1
ATOM 1892 C C . GLU A 1 243 ? -13.516 0.444 -20.047 1 98.31 243 GLU A C 1
ATOM 1894 O O . GLU A 1 243 ? -14.305 0.58 -19.109 1 98.31 243 GLU A O 1
ATOM 1899 N N . ASN A 1 244 ? -12.742 -0.608 -20.219 1 98.62 244 ASN A N 1
ATOM 1900 C CA . ASN A 1 244 ? -12.844 -1.738 -19.312 1 98.62 244 ASN A CA 1
ATOM 1901 C C . ASN A 1 244 ? -12.484 -1.333 -17.875 1 98.62 244 ASN A C 1
ATOM 1903 O O . ASN A 1 244 ? -13.195 -1.693 -16.938 1 98.62 244 ASN A O 1
ATOM 1907 N N . LEU A 1 245 ? -11.438 -0.571 -17.734 1 98.31 245 LEU A N 1
ATOM 1908 C CA . LEU A 1 245 ? -10.969 -0.224 -16.391 1 98.31 245 LEU A CA 1
ATOM 1909 C C . LEU A 1 245 ? -11.875 0.831 -15.758 1 98.31 245 LEU A C 1
ATOM 1911 O O . LEU A 1 245 ? -12.07 0.838 -14.539 1 98.31 245 LEU A O 1
ATOM 1915 N N . THR A 1 246 ? -12.414 1.795 -16.547 1 98.38 246 THR A N 1
ATOM 1916 C CA . THR A 1 246 ? -13.406 2.736 -16.047 1 98.38 246 THR A CA 1
ATOM 1917 C C . THR A 1 246 ? -14.625 1.997 -15.492 1 98.38 246 THR A C 1
ATOM 1919 O O . THR A 1 246 ? -15.109 2.312 -14.406 1 98.38 246 THR A O 1
ATOM 1922 N N . ALA A 1 247 ? -15.047 1.008 -16.234 1 98.31 247 ALA A N 1
ATOM 1923 C CA . ALA A 1 247 ? -16.188 0.202 -15.797 1 98.31 247 ALA A CA 1
ATOM 1924 C C . ALA A 1 247 ? -15.82 -0.622 -14.562 1 98.31 247 ALA A C 1
ATOM 1926 O O . ALA A 1 247 ? -16.625 -0.728 -13.625 1 98.31 247 ALA A O 1
ATOM 1927 N N . LEU A 1 248 ? -14.68 -1.193 -14.531 1 98.25 248 LEU A N 1
ATOM 1928 C CA . LEU A 1 248 ? -14.234 -2.062 -13.445 1 98.25 248 LEU A CA 1
ATOM 1929 C C . LEU A 1 248 ? -14.156 -1.298 -12.133 1 98.25 248 LEU A C 1
ATOM 1931 O O . LEU A 1 248 ? -14.68 -1.752 -11.109 1 98.25 248 LEU A O 1
ATOM 1935 N N . PHE A 1 249 ? -13.547 -0.088 -12.164 1 97.31 249 PHE A N 1
ATOM 1936 C CA . PHE A 1 249 ? -13.25 0.642 -10.938 1 97.31 249 PHE A CA 1
ATOM 1937 C C . PHE A 1 249 ? -14.305 1.714 -10.68 1 97.31 249 PHE A C 1
ATOM 1939 O O . PHE A 1 249 ? -14.305 2.346 -9.625 1 97.31 249 PHE A O 1
ATOM 1946 N N . GLU A 1 250 ? -15.18 1.993 -11.648 1 96.88 250 GLU A N 1
ATOM 1947 C CA . GLU A 1 250 ? -16.297 2.924 -11.516 1 96.88 250 GLU A CA 1
ATOM 1948 C C . GLU A 1 250 ? -15.805 4.348 -11.273 1 96.88 250 GLU A C 1
ATOM 1950 O O . GLU A 1 250 ? -16.375 5.082 -10.469 1 96.88 250 GLU A O 1
ATOM 1955 N N . VAL A 1 251 ? -14.68 4.676 -11.844 1 96 251 VAL A N 1
ATOM 1956 C CA . VAL A 1 251 ? -14.102 6.008 -11.953 1 96 251 VAL A CA 1
ATOM 1957 C C . VAL A 1 251 ? -13.453 6.176 -13.328 1 96 251 VAL A C 1
ATOM 1959 O O . VAL A 1 251 ? -13.055 5.195 -13.953 1 96 251 VAL A O 1
ATOM 1962 N N . PRO A 1 252 ? -13.438 7.414 -13.844 1 95.12 252 PRO A N 1
ATOM 1963 C CA . PRO A 1 252 ? -12.734 7.59 -15.117 1 95.12 252 PRO A CA 1
ATOM 1964 C C . PRO A 1 252 ? -11.266 7.18 -15.047 1 95.12 252 PRO A C 1
ATOM 1966 O O . PRO A 1 252 ? -10.516 7.691 -14.203 1 95.12 252 PRO A O 1
ATOM 1969 N N . VAL A 1 253 ? -10.891 6.199 -15.859 1 95.69 253 VAL A N 1
ATOM 1970 C CA . VAL A 1 253 ? -9.523 5.688 -15.875 1 95.69 253 VAL A CA 1
ATOM 1971 C C . VAL A 1 253 ? -8.914 5.902 -17.266 1 95.69 253 VAL A C 1
ATOM 1973 O O . VAL A 1 253 ? -9.57 5.68 -18.281 1 95.69 253 VAL A O 1
ATOM 1976 N N . THR A 1 254 ? -7.742 6.383 -17.297 1 94.56 254 THR A N 1
ATOM 1977 C CA . THR A 1 254 ? -6.938 6.461 -18.5 1 94.56 254 THR A CA 1
ATOM 1978 C C . THR A 1 254 ? -5.75 5.508 -18.438 1 94.56 254 THR A C 1
ATOM 1980 O O . THR A 1 254 ? -4.953 5.57 -17.5 1 94.56 254 THR A O 1
ATOM 1983 N N . VAL A 1 255 ? -5.684 4.641 -19.422 1 95.88 255 VAL A N 1
ATOM 1984 C CA . VAL A 1 255 ? -4.598 3.668 -19.484 1 95.88 255 VAL A CA 1
ATOM 1985 C C . VAL A 1 255 ? -3.504 4.168 -20.422 1 95.88 255 VAL A C 1
ATOM 1987 O O . VAL A 1 255 ? -3.795 4.688 -21.5 1 95.88 255 VAL A O 1
ATOM 1990 N N . GLN A 1 256 ? -2.322 4.047 -19.969 1 92.44 256 GLN A N 1
ATOM 1991 C CA . GLN A 1 256 ? -1.171 4.426 -20.781 1 92.44 256 GLN A CA 1
ATOM 1992 C C . GLN A 1 256 ? -0.169 3.279 -20.875 1 92.44 256 GLN A C 1
ATOM 1994 O O . GLN A 1 256 ? 0.093 2.59 -19.891 1 92.44 256 GLN A O 1
ATOM 1999 N N . LYS A 1 257 ? 0.333 3.148 -22.047 1 92.31 257 LYS A N 1
ATOM 2000 C CA . LYS A 1 257 ? 1.376 2.15 -22.266 1 92.31 257 LYS A CA 1
ATOM 2001 C C . LYS A 1 257 ? 2.76 2.795 -22.281 1 92.31 257 LYS A C 1
ATOM 2003 O O . LYS A 1 257 ? 2.959 3.84 -22.906 1 92.31 257 LYS A O 1
ATOM 2008 N N . HIS A 1 258 ? 3.621 2.314 -21.516 1 88.5 258 HIS A N 1
ATOM 2009 C CA . HIS A 1 258 ? 5.023 2.711 -21.484 1 88.5 258 HIS A CA 1
ATOM 2010 C C . HIS A 1 258 ? 5.938 1.525 -21.781 1 88.5 258 HIS A C 1
ATOM 2012 O O . HIS A 1 258 ? 6.312 0.789 -20.859 1 88.5 258 HIS A O 1
ATOM 2018 N N . GLY A 1 259 ? 6.348 1.422 -23.062 1 88.31 259 GLY A N 1
ATOM 2019 C CA . GLY A 1 259 ? 7.047 0.207 -23.453 1 88.31 259 GLY A CA 1
ATOM 2020 C C . GLY A 1 259 ? 6.188 -1.038 -23.328 1 88.31 259 GLY A C 1
ATOM 2021 O O . GLY A 1 259 ? 5.125 -1.126 -23.953 1 88.31 259 GLY A O 1
ATOM 2022 N N . GLU A 1 260 ? 6.66 -1.936 -22.5 1 91.56 260 GLU A N 1
ATOM 2023 C CA . GLU A 1 260 ? 5.938 -3.193 -22.328 1 91.56 260 GLU A CA 1
ATOM 2024 C C . GLU A 1 260 ? 5.07 -3.168 -21.078 1 91.56 260 GLU A C 1
ATOM 2026 O O . GLU A 1 260 ? 4.461 -4.176 -20.719 1 91.56 260 GLU A O 1
ATOM 2031 N N . TYR A 1 261 ? 5.012 -1.985 -20.469 1 93.81 261 TYR A N 1
ATOM 2032 C CA . TYR A 1 261 ? 4.266 -1.864 -19.219 1 93.81 261 TYR A CA 1
ATOM 2033 C C . TYR A 1 261 ? 3.051 -0.963 -19.406 1 93.81 261 TYR A C 1
ATOM 2035 O O . TYR A 1 261 ? 2.947 -0.234 -20.391 1 93.81 261 TYR A O 1
ATOM 2043 N N . TYR A 1 262 ? 2.131 -1.172 -18.516 1 95 262 TYR A N 1
ATOM 2044 C CA . TYR A 1 262 ? 0.91 -0.375 -18.484 1 95 262 TYR A CA 1
ATOM 2045 C C . TYR A 1 262 ? 0.798 0.416 -17.188 1 95 262 TYR A C 1
ATOM 2047 O O . TYR A 1 262 ? 1.32 -0.002 -16.156 1 95 262 TYR A O 1
ATOM 2055 N N . ALA A 1 263 ? 0.177 1.537 -17.281 1 91.56 263 ALA A N 1
ATOM 2056 C CA . ALA A 1 263 ? -0.188 2.348 -16.125 1 91.56 263 ALA A CA 1
ATOM 2057 C C . ALA A 1 263 ? -1.601 2.906 -16.266 1 91.56 263 ALA A C 1
ATOM 2059 O O . ALA A 1 263 ? -2.135 2.984 -17.375 1 91.56 263 ALA A O 1
ATOM 2060 N N . ALA A 1 264 ? -2.195 3.131 -15.133 1 92 264 ALA A N 1
ATOM 2061 C CA . ALA A 1 264 ? -3.537 3.705 -15.133 1 92 264 ALA A CA 1
ATOM 2062 C C . ALA A 1 264 ? -3.607 4.938 -14.234 1 92 264 ALA A C 1
ATOM 2064 O O . ALA A 1 264 ? -2.953 4.988 -13.188 1 92 264 ALA A O 1
ATOM 2065 N N . PHE A 1 265 ? -4.457 5.875 -14.695 1 87.44 265 PHE A N 1
ATOM 2066 C CA . PHE A 1 265 ? -4.676 7.105 -13.945 1 87.44 265 PHE A CA 1
ATOM 2067 C C . PHE A 1 265 ? -6.164 7.395 -13.797 1 87.44 265 PHE A C 1
ATOM 2069 O O . PHE A 1 265 ? -6.953 7.105 -14.703 1 87.44 265 PHE A O 1
ATOM 2076 N N . CYS A 1 266 ? -6.43 7.875 -12.727 1 87.12 266 CYS A N 1
ATOM 2077 C CA . CYS A 1 266 ? -7.805 8.32 -12.516 1 87.12 266 CYS A CA 1
ATOM 2078 C C . CYS A 1 266 ? -7.844 9.734 -11.953 1 87.12 266 CYS A C 1
ATOM 2080 O O . CYS A 1 266 ? -6.867 10.195 -11.359 1 87.12 266 CYS A O 1
ATOM 2082 N N . MET B 1 1 ? 1.583 44.281 18.828 1 31.17 1 MET B N 1
ATOM 2083 C CA . MET B 1 1 ? 0.676 43.156 18.594 1 31.17 1 MET B CA 1
ATOM 2084 C C . MET B 1 1 ? 1.16 42.281 17.438 1 31.17 1 MET B C 1
ATOM 2086 O O . MET B 1 1 ? 1.158 42.719 16.297 1 31.17 1 MET B O 1
ATOM 2090 N N . THR B 1 2 ? 2.25 41.656 17.453 1 38.38 2 THR B N 1
ATOM 2091 C CA . THR B 1 2 ? 2.932 40.906 16.375 1 38.38 2 THR B CA 1
ATOM 2092 C C . THR B 1 2 ? 1.936 40.094 15.562 1 38.38 2 THR B C 1
ATOM 2094 O O . THR B 1 2 ? 1.117 39.375 16.125 1 38.38 2 THR B O 1
ATOM 2097 N N . ASN B 1 3 ? 1.367 40.5 14.406 1 41.47 3 ASN B N 1
ATOM 2098 C CA . ASN B 1 3 ? 0.33 39.938 13.539 1 41.47 3 ASN B CA 1
ATOM 2099 C C . ASN B 1 3 ? 0.406 38.406 13.477 1 41.47 3 ASN B C 1
ATOM 2101 O O . ASN B 1 3 ? 1.4 37.844 13.008 1 41.47 3 ASN B O 1
ATOM 2105 N N . ASN B 1 4 ? -0.192 37.625 14.414 1 50.84 4 ASN B N 1
ATOM 2106 C CA . ASN B 1 4 ? -0.432 36.188 14.586 1 50.84 4 ASN B CA 1
ATOM 2107 C C . ASN B 1 4 ? -0.459 35.469 13.242 1 50.84 4 ASN B C 1
ATOM 2109 O O . ASN B 1 4 ? -0.514 34.219 13.203 1 50.84 4 ASN B O 1
ATOM 2113 N N . ALA B 1 5 ? -0.723 36.281 12.164 1 59.91 5 ALA B N 1
ATOM 2114 C CA . ALA B 1 5 ? -0.939 35.906 10.773 1 59.91 5 ALA B CA 1
ATOM 2115 C C . ALA B 1 5 ? 0.33 35.312 10.172 1 59.91 5 ALA B C 1
ATOM 2117 O O . ALA B 1 5 ? 0.264 34.5 9.234 1 59.91 5 ALA B O 1
ATOM 2118 N N . ASP B 1 6 ? 1.479 35.375 10.867 1 78.06 6 ASP B N 1
ATOM 2119 C CA . ASP B 1 6 ? 2.701 35.031 10.148 1 78.06 6 ASP B CA 1
ATOM 2120 C C . ASP B 1 6 ? 3.426 33.875 10.836 1 78.06 6 ASP B C 1
ATOM 2122 O O . ASP B 1 6 ? 4.57 33.562 10.5 1 78.06 6 ASP B O 1
ATOM 2126 N N . ILE B 1 7 ? 2.756 33.281 11.836 1 90.88 7 ILE B N 1
ATOM 2127 C CA . ILE B 1 7 ? 3.461 32.219 12.531 1 90.88 7 ILE B CA 1
ATOM 2128 C C . ILE B 1 7 ? 3.389 30.938 11.695 1 90.88 7 ILE B C 1
ATOM 2130 O O . ILE B 1 7 ? 2.297 30.469 11.375 1 90.88 7 ILE B O 1
ATOM 2134 N N . PRO B 1 8 ? 4.562 30.438 11.453 1 95.19 8 PRO B N 1
ATOM 2135 C CA . PRO B 1 8 ? 4.543 29.219 10.641 1 95.19 8 PRO B CA 1
ATOM 2136 C C . PRO B 1 8 ? 3.975 28.016 11.391 1 95.19 8 PRO B C 1
ATOM 2138 O O . PRO B 1 8 ? 3.996 27.984 12.625 1 95.19 8 PRO B O 1
ATOM 2141 N N . LEU B 1 9 ? 3.389 27.172 10.672 1 94.94 9 LEU B N 1
ATOM 2142 C CA . LEU B 1 9 ? 2.93 25.906 11.258 1 94.94 9 LEU B CA 1
ATOM 2143 C C . LEU B 1 9 ? 4.094 25.141 11.859 1 94.94 9 LEU B C 1
ATOM 2145 O O . LEU B 1 9 ? 3.992 24.625 12.977 1 94.94 9 LEU B O 1
ATOM 2149 N N . LEU B 1 10 ? 5.18 25.078 11.102 1 94.5 10 LEU B N 1
ATOM 2150 C CA . LEU B 1 10 ? 6.398 24.375 11.484 1 94.5 10 LEU B CA 1
ATOM 2151 C C . LEU B 1 10 ? 7.637 25.203 11.148 1 94.5 10 LEU B C 1
ATOM 2153 O O . LEU B 1 10 ? 7.715 25.797 10.07 1 94.5 10 LEU B O 1
ATOM 2157 N N . ASP B 1 11 ? 8.578 25.328 12.094 1 96.31 11 ASP B N 1
ATOM 2158 C CA . ASP B 1 11 ? 9.875 25.953 11.875 1 96.31 11 ASP B CA 1
ATOM 2159 C C . ASP B 1 11 ? 11 25.109 12.469 1 96.31 11 ASP B C 1
ATOM 2161 O O . ASP B 1 11 ? 11.352 25.266 13.641 1 96.31 11 ASP B O 1
ATOM 2165 N N . PHE B 1 12 ? 11.539 24.234 11.656 1 96 12 PHE B N 1
ATOM 2166 C CA . PHE B 1 12 ? 12.617 23.328 12.023 1 96 12 PHE B CA 1
ATOM 2167 C C . PHE B 1 12 ? 13.945 23.797 11.438 1 96 12 PHE B C 1
ATOM 2169 O O . PHE B 1 12 ? 14.008 24.156 10.258 1 96 12 PHE B O 1
ATOM 2176 N N . LYS B 1 13 ? 14.969 23.875 12.242 1 96.12 13 LYS B N 1
ATOM 2177 C CA . LYS B 1 13 ? 16.312 24.234 11.789 1 96.12 13 LYS B CA 1
ATOM 2178 C C . LYS B 1 13 ? 17.359 23.25 12.336 1 96.12 13 LYS B C 1
ATOM 2180 O O . LYS B 1 13 ? 17.391 22.984 13.531 1 96.12 13 LYS B O 1
ATOM 2185 N N . ASN B 1 14 ? 18.141 22.734 11.367 1 96.44 14 ASN B N 1
ATOM 2186 C CA . ASN B 1 14 ? 19.297 21.906 11.695 1 96.44 14 ASN B CA 1
ATOM 2187 C C . ASN B 1 14 ? 18.891 20.688 12.516 1 96.44 14 ASN B C 1
ATOM 2189 O O . ASN B 1 14 ? 19.516 20.375 13.531 1 96.44 14 ASN B O 1
ATOM 2193 N N . ILE B 1 15 ? 17.859 20 12.109 1 95.88 15 ILE B N 1
ATOM 2194 C CA . ILE B 1 15 ? 17.328 18.844 12.812 1 95.88 15 ILE B CA 1
ATOM 2195 C C . ILE B 1 15 ? 18.141 17.594 12.43 1 95.88 15 ILE B C 1
ATOM 2197 O O . ILE B 1 15 ? 18.203 17.234 11.258 1 95.88 15 ILE B O 1
ATOM 2201 N N . THR B 1 16 ? 18.75 17 13.398 1 96.81 16 THR B N 1
ATOM 2202 C CA . THR B 1 16 ? 19.422 15.719 13.227 1 96.81 16 THR B CA 1
ATOM 2203 C C . THR B 1 16 ? 18.906 14.703 14.234 1 96.81 16 THR B C 1
ATOM 2205 O O . THR B 1 16 ? 18.828 14.992 15.43 1 96.81 16 THR B O 1
ATOM 2208 N N . VAL B 1 17 ? 18.469 13.617 13.734 1 96.56 17 VAL B N 1
ATOM 2209 C CA . VAL B 1 17 ? 18 12.523 14.578 1 96.56 17 VAL B CA 1
ATOM 2210 C C . VAL B 1 17 ? 18.844 11.273 14.32 1 96.56 17 VAL B C 1
ATOM 2212 O O . VAL B 1 17 ? 19.031 10.875 13.172 1 96.56 17 VAL B O 1
ATOM 2215 N N . ILE B 1 18 ? 19.328 10.68 15.367 1 94.12 18 ILE B N 1
ATOM 2216 C CA . ILE B 1 18 ? 20.156 9.484 15.266 1 94.12 18 ILE B CA 1
ATOM 2217 C C . ILE B 1 18 ? 19.406 8.289 15.836 1 94.12 18 ILE B C 1
ATOM 2219 O O . ILE B 1 18 ? 18.828 8.367 16.922 1 94.12 18 ILE B O 1
ATOM 2223 N N . LYS B 1 19 ? 19.312 7.254 15.102 1 89.06 19 LYS B N 1
ATOM 2224 C CA . LYS B 1 19 ? 18.75 5.973 15.523 1 89.06 19 LYS B CA 1
ATOM 2225 C C . LYS B 1 19 ? 19.703 4.824 15.211 1 89.06 19 LYS B C 1
ATOM 2227 O O . LYS B 1 19 ? 20.203 4.715 14.086 1 89.06 19 LYS B O 1
ATOM 2232 N N . ASP B 1 20 ? 19.938 3.941 16.156 1 85.62 20 ASP B N 1
ATOM 2233 C CA . ASP B 1 20 ? 20.828 2.793 16.016 1 85.62 20 ASP B CA 1
ATOM 2234 C C . ASP B 1 20 ? 22.172 3.209 15.43 1 85.62 20 ASP B C 1
ATOM 2236 O O . ASP B 1 20 ? 22.672 2.568 14.5 1 85.62 20 ASP B O 1
ATOM 2240 N N . GLY B 1 21 ? 22.641 4.332 15.812 1 88.5 21 GLY B N 1
ATOM 2241 C CA . GLY B 1 21 ? 23.953 4.801 15.438 1 88.5 21 GLY B CA 1
ATOM 2242 C C . GLY B 1 21 ? 24 5.465 14.078 1 88.5 21 GLY B C 1
ATOM 2243 O O . GLY B 1 21 ? 25.062 5.863 13.602 1 88.5 21 GLY B O 1
ATOM 2244 N N . ARG B 1 22 ? 22.922 5.562 13.469 1 90.38 22 ARG B N 1
ATOM 2245 C CA . ARG B 1 22 ? 22.875 6.18 12.148 1 90.38 22 ARG B CA 1
ATOM 2246 C C . ARG B 1 22 ? 21.938 7.387 12.148 1 90.38 22 ARG B C 1
ATOM 2248 O O . ARG B 1 22 ? 20.891 7.371 12.797 1 90.38 22 ARG B O 1
ATOM 2255 N N . ALA B 1 23 ? 22.344 8.438 11.383 1 94.56 23 ALA B N 1
ATOM 2256 C CA . ALA B 1 23 ? 21.484 9.602 11.227 1 94.56 23 ALA B CA 1
ATOM 2257 C C . ALA B 1 23 ? 20.312 9.297 10.297 1 94.56 23 ALA B C 1
ATOM 2259 O O . ALA B 1 23 ? 20.5 9.164 9.086 1 94.56 23 ALA B O 1
ATOM 2260 N N . ILE B 1 24 ? 19.141 9.234 10.828 1 95.75 24 ILE B N 1
ATOM 2261 C CA . ILE B 1 24 ? 17.953 8.984 10.016 1 95.75 24 ILE B CA 1
ATOM 2262 C C . ILE B 1 24 ? 17.438 10.297 9.422 1 95.75 24 ILE B C 1
ATOM 2264 O O . ILE B 1 24 ? 16.828 10.305 8.352 1 95.75 24 ILE B O 1
ATOM 2268 N N . LEU B 1 25 ? 17.578 11.289 10.172 1 97.62 25 LEU B N 1
ATOM 2269 C CA . LEU B 1 25 ? 17.484 12.664 9.688 1 97.62 25 LEU B CA 1
ATOM 2270 C C . LEU B 1 25 ? 18.797 13.406 9.875 1 97.62 25 LEU B C 1
ATOM 2272 O O . LEU B 1 25 ? 19.422 13.312 10.938 1 97.62 25 LEU B O 1
ATOM 2276 N N . ASP B 1 26 ? 19.203 14.094 8.852 1 96.94 26 ASP B N 1
ATOM 2277 C CA . ASP B 1 26 ? 20.531 14.711 8.867 1 96.94 26 ASP B CA 1
ATOM 2278 C C . ASP B 1 26 ? 20.453 16.188 8.469 1 96.94 26 ASP B C 1
ATOM 2280 O O . ASP B 1 26 ? 20.391 16.5 7.277 1 96.94 26 ASP B O 1
ATOM 2284 N N . ASN B 1 27 ? 20.438 17.031 9.477 1 95.88 27 ASN B N 1
ATOM 2285 C CA . ASN B 1 27 ? 20.516 18.484 9.305 1 95.88 27 ASN B CA 1
ATOM 2286 C C . ASN B 1 27 ? 19.359 19 8.438 1 95.88 27 ASN B C 1
ATOM 2288 O O . ASN B 1 27 ? 19.594 19.734 7.473 1 95.88 27 ASN B O 1
ATOM 2292 N N . ILE B 1 28 ? 18.188 18.672 8.805 1 96.56 28 ILE B N 1
ATOM 2293 C CA . ILE B 1 28 ? 17 19.094 8.086 1 96.56 28 ILE B CA 1
ATOM 2294 C C . ILE B 1 28 ? 16.562 20.469 8.586 1 96.56 28 ILE B C 1
ATOM 2296 O O . ILE B 1 28 ? 16.422 20.688 9.789 1 96.56 28 ILE B O 1
ATOM 2300 N N . SER B 1 29 ? 16.422 21.375 7.695 1 97.19 29 SER B N 1
ATOM 2301 C CA . SER B 1 29 ? 15.781 22.656 7.945 1 97.19 29 SER B CA 1
ATOM 2302 C C . SER B 1 29 ? 14.555 22.844 7.055 1 97.19 29 SER B C 1
ATOM 2304 O O . SER B 1 29 ? 14.648 22.75 5.832 1 97.19 29 SER B O 1
ATOM 2306 N N . LEU B 1 30 ? 13.445 23.016 7.691 1 97.25 30 LEU B N 1
ATOM 2307 C CA . LEU B 1 30 ? 12.172 23.078 6.98 1 97.25 30 LEU B CA 1
ATOM 2308 C C . LEU B 1 30 ? 11.195 24 7.688 1 97.25 30 LEU B C 1
ATOM 2310 O O . LEU B 1 30 ? 10.969 23.875 8.891 1 97.25 30 LEU B O 1
ATOM 2314 N N . GLN B 1 31 ? 10.672 24.953 6.977 1 97.44 31 GLN B N 1
ATOM 2315 C CA . GLN B 1 31 ? 9.625 25.828 7.488 1 97.44 31 GLN B CA 1
ATOM 2316 C C . GLN B 1 31 ? 8.359 25.719 6.648 1 97.44 31 GLN B C 1
ATOM 2318 O O . GLN B 1 31 ? 8.414 25.781 5.418 1 97.44 31 GLN B O 1
ATOM 2323 N N . ILE B 1 32 ? 7.281 25.453 7.266 1 97 32 ILE B N 1
ATOM 2324 C CA . ILE B 1 32 ? 5.98 25.406 6.609 1 97 32 ILE B CA 1
ATOM 2325 C C . ILE B 1 32 ? 5.086 26.516 7.16 1 97 32 ILE B C 1
ATOM 2327 O O . ILE B 1 32 ? 4.875 26.609 8.375 1 97 32 ILE B O 1
ATOM 2331 N N . GLY B 1 33 ? 4.543 27.297 6.309 1 95.62 33 GLY B N 1
ATOM 2332 C CA . GLY B 1 33 ? 3.721 28.438 6.707 1 95.62 33 GLY B CA 1
ATOM 2333 C C . GLY B 1 33 ? 2.361 28.031 7.242 1 95.62 33 GLY B C 1
ATOM 2334 O O . GLY B 1 33 ? 1.969 26.859 7.125 1 95.62 33 GLY B O 1
ATOM 2335 N N . ALA B 1 34 ? 1.605 28.938 7.867 1 89.94 34 ALA B N 1
ATOM 2336 C CA . ALA B 1 34 ? 0.319 28.688 8.508 1 89.94 34 ALA B CA 1
ATOM 2337 C C . ALA B 1 34 ? -0.733 28.266 7.488 1 89.94 34 ALA B C 1
ATOM 2339 O O . ALA B 1 34 ? -1.617 27.453 7.793 1 89.94 34 ALA B O 1
ATOM 2340 N N . ASP B 1 35 ? -0.693 28.625 6.285 1 89.81 35 ASP B N 1
ATOM 2341 C CA . ASP B 1 35 ? -1.707 28.312 5.281 1 89.81 35 ASP B CA 1
ATOM 2342 C C . ASP B 1 35 ? -1.089 27.625 4.074 1 89.81 35 ASP B C 1
ATOM 2344 O O . ASP B 1 35 ? -1.616 27.703 2.965 1 89.81 35 ASP B O 1
ATOM 2348 N N . GLU B 1 36 ? -0.057 26.953 4.422 1 96.19 36 GLU B N 1
ATOM 2349 C CA . GLU B 1 36 ? 0.649 26.297 3.326 1 96.19 36 GLU B CA 1
ATOM 2350 C C . GLU B 1 36 ? 0.381 24.797 3.322 1 96.19 36 GLU B C 1
ATOM 2352 O O . GLU B 1 36 ? 0.521 24.125 4.352 1 96.19 36 GLU B O 1
ATOM 2357 N N . ASN B 1 37 ? -0.137 24.312 2.227 1 98.25 37 ASN B N 1
ATOM 2358 C CA . ASN B 1 37 ? -0.252 22.875 2.002 1 98.25 37 ASN B CA 1
ATOM 2359 C C . ASN B 1 37 ? 0.986 22.312 1.308 1 98.25 37 ASN B C 1
ATOM 2361 O O . ASN B 1 37 ? 1.4 22.812 0.263 1 98.25 37 ASN B O 1
ATOM 2365 N N . VAL B 1 38 ? 1.579 21.25 1.891 1 98.5 38 VAL B N 1
ATOM 2366 C CA . VAL B 1 38 ? 2.859 20.766 1.39 1 98.5 38 VAL B CA 1
ATOM 2367 C C . VAL B 1 38 ? 2.814 19.234 1.245 1 98.5 38 VAL B C 1
ATOM 2369 O O . VAL B 1 38 ? 2.164 18.547 2.037 1 98.5 38 VAL B O 1
ATOM 2372 N N . ALA B 1 39 ? 3.463 18.75 0.235 1 98.75 39 ALA B N 1
ATOM 2373 C CA . ALA B 1 39 ? 3.721 17.312 0.094 1 98.75 39 ALA B CA 1
ATOM 2374 C C . ALA B 1 39 ? 5.203 17.016 0.295 1 98.75 39 ALA B C 1
ATOM 2376 O O . ALA B 1 39 ? 6.066 17.734 -0.2 1 98.75 39 ALA B O 1
ATOM 2377 N N . ILE B 1 40 ? 5.465 16.062 1.068 1 98.62 40 ILE B N 1
ATOM 2378 C CA . ILE B 1 40 ? 6.805 15.531 1.272 1 98.62 40 ILE B CA 1
ATOM 2379 C C . ILE B 1 40 ? 6.922 14.164 0.606 1 98.62 40 ILE B C 1
ATOM 2381 O O . ILE B 1 40 ? 6.23 13.219 0.991 1 98.62 40 ILE B O 1
ATOM 2385 N N . ILE B 1 41 ? 7.805 14.078 -0.369 1 98.44 41 ILE B N 1
ATOM 2386 C CA . ILE B 1 41 ? 7.941 12.875 -1.178 1 98.44 41 ILE B CA 1
ATOM 2387 C C . ILE B 1 41 ? 9.336 12.289 -1.001 1 98.44 41 ILE 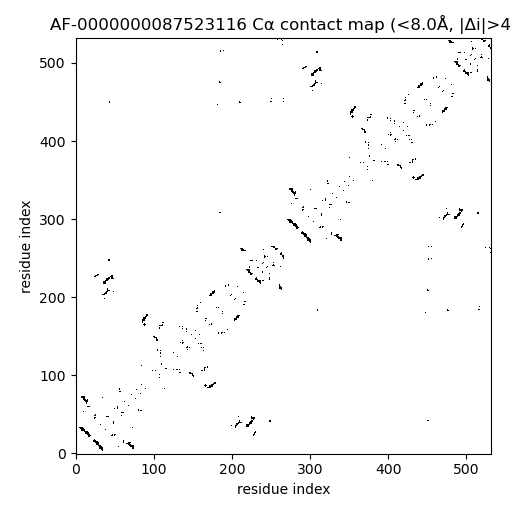B C 1
ATOM 2389 O O . ILE B 1 41 ? 10.32 13.023 -0.921 1 98.44 41 ILE B O 1
ATOM 2393 N N . GLY B 1 42 ? 9.461 11.039 -1.016 1 97.75 42 GLY B N 1
ATOM 2394 C CA . GLY B 1 42 ? 10.727 10.336 -0.934 1 97.75 42 GLY B CA 1
ATOM 2395 C C . GLY B 1 42 ? 10.57 8.828 -0.937 1 97.75 42 GLY B C 1
ATOM 2396 O O . GLY B 1 42 ? 9.477 8.305 -0.72 1 97.75 42 GLY B O 1
ATOM 2397 N N . PRO B 1 43 ? 11.633 8.148 -1.219 1 96.81 43 PRO B N 1
ATOM 2398 C CA . PRO B 1 43 ? 11.586 6.684 -1.161 1 96.81 43 PRO B CA 1
ATOM 2399 C C . PRO B 1 43 ? 11.406 6.156 0.26 1 96.81 43 PRO B C 1
ATOM 2401 O O . PRO B 1 43 ? 11.477 6.926 1.222 1 96.81 43 PRO B O 1
ATOM 2404 N N . ASN B 1 44 ? 11.055 4.883 0.366 1 93.44 44 ASN B N 1
ATOM 2405 C CA . ASN B 1 44 ? 10.992 4.254 1.681 1 93.44 44 ASN B CA 1
ATOM 2406 C C . ASN B 1 44 ? 12.336 4.332 2.402 1 93.44 44 ASN B C 1
ATOM 2408 O O . ASN B 1 44 ? 13.391 4.148 1.788 1 93.44 44 ASN B O 1
ATOM 2412 N N . GLY B 1 45 ? 12.312 4.668 3.65 1 92.12 45 GLY B N 1
ATOM 2413 C CA . GLY B 1 45 ? 13.523 4.77 4.441 1 92.12 45 GLY B CA 1
ATOM 2414 C C . GLY B 1 45 ? 14.203 6.121 4.328 1 92.12 45 GLY B C 1
ATOM 2415 O O . GLY B 1 45 ? 15.281 6.332 4.883 1 92.12 45 GLY B O 1
ATOM 2416 N N . SER B 1 46 ? 13.594 7.051 3.662 1 96 46 SER B N 1
ATOM 2417 C CA . SER B 1 46 ? 14.234 8.336 3.398 1 96 46 SER B CA 1
ATOM 2418 C C . SER B 1 46 ? 14.148 9.258 4.609 1 96 46 SER B C 1
ATOM 2420 O O . SER B 1 46 ? 14.797 10.305 4.645 1 96 46 SER B O 1
ATOM 2422 N N . GLY B 1 47 ? 13.312 8.93 5.566 1 95.38 47 GLY B N 1
ATOM 2423 C CA . GLY B 1 47 ? 13.211 9.75 6.766 1 95.38 47 GLY B CA 1
ATOM 2424 C C . GLY B 1 47 ? 11.852 10.414 6.914 1 95.38 47 GLY B C 1
ATOM 2425 O O . GLY B 1 47 ? 11.617 11.133 7.883 1 95.38 47 GLY B O 1
ATOM 2426 N N . LYS B 1 48 ? 10.922 10.141 6.004 1 95.75 48 LYS B N 1
ATOM 2427 C CA . LYS B 1 48 ? 9.609 10.781 5.996 1 95.75 48 LYS B CA 1
ATOM 2428 C C . LYS B 1 48 ? 8.883 10.555 7.316 1 95.75 48 LYS B C 1
ATOM 2430 O O . LYS B 1 48 ? 8.445 11.516 7.961 1 95.75 48 LYS B O 1
ATOM 2435 N N . SER B 1 49 ? 8.797 9.273 7.73 1 93.06 49 SER B N 1
ATOM 2436 C CA . SER B 1 49 ? 8.094 8.938 8.961 1 93.06 49 SER B CA 1
ATOM 2437 C C . SER B 1 49 ? 8.812 9.516 10.18 1 93.06 49 SER B C 1
ATOM 2439 O O . SER B 1 49 ? 8.164 9.93 11.148 1 93.06 49 SER B O 1
ATOM 2441 N N . SER B 1 50 ? 10.133 9.539 10.156 1 94.5 50 SER B N 1
ATOM 2442 C CA . SER B 1 50 ? 10.906 10.125 11.25 1 94.5 50 SER B CA 1
ATOM 2443 C C . SER B 1 50 ? 10.641 11.625 11.367 1 94.5 50 SER B C 1
ATOM 2445 O O . SER B 1 50 ? 10.562 12.164 12.477 1 94.5 50 SER B O 1
ATOM 2447 N N . LEU B 1 51 ? 10.523 12.234 10.234 1 95.69 51 LEU B N 1
ATOM 2448 C CA . LEU B 1 51 ? 10.203 13.656 10.234 1 95.69 51 LEU B CA 1
ATOM 2449 C C . LEU B 1 51 ? 8.852 13.914 10.891 1 95.69 51 LEU B C 1
ATOM 2451 O O . LEU B 1 51 ? 8.711 14.836 11.695 1 95.69 51 LEU B O 1
ATOM 2455 N N . ILE B 1 52 ? 7.871 13.086 10.609 1 94.06 52 ILE B N 1
ATOM 2456 C CA . ILE B 1 52 ? 6.555 13.188 11.227 1 94.06 52 ILE B CA 1
ATOM 2457 C C . ILE B 1 52 ? 6.672 12.977 12.734 1 94.06 52 ILE B C 1
ATOM 2459 O O . ILE B 1 52 ? 6.027 13.68 13.516 1 94.06 52 ILE B O 1
ATOM 2463 N N . LYS B 1 53 ? 7.492 12.07 13.109 1 93.12 53 LYS B N 1
ATOM 2464 C CA . LYS B 1 53 ? 7.66 11.773 14.531 1 93.12 53 LYS B CA 1
ATOM 2465 C C . LYS B 1 53 ? 8.32 12.938 15.258 1 93.12 53 LYS B C 1
ATOM 2467 O O . LYS B 1 53 ? 8.086 13.141 16.453 1 93.12 53 LYS B O 1
ATOM 2472 N N . VAL B 1 54 ? 9.172 13.664 14.57 1 93.69 54 VAL B N 1
ATOM 2473 C CA . VAL B 1 54 ? 9.695 14.891 15.156 1 93.69 54 VAL B CA 1
ATOM 2474 C C . VAL B 1 54 ? 8.578 15.914 15.312 1 93.69 54 VAL B C 1
ATOM 2476 O O . VAL B 1 54 ? 8.445 16.547 16.359 1 93.69 54 VAL B O 1
ATOM 2479 N N . LEU B 1 55 ? 7.754 16.047 14.281 1 93.06 55 LEU B N 1
ATOM 2480 C CA . LEU B 1 55 ? 6.625 16.969 14.289 1 93.06 55 LEU B CA 1
ATOM 2481 C C . LEU B 1 55 ? 5.676 16.641 15.445 1 93.06 55 LEU B C 1
ATOM 2483 O O . LEU B 1 55 ? 5.156 17.547 16.094 1 93.06 55 LEU B O 1
ATOM 2487 N N . THR B 1 56 ? 5.488 15.352 15.75 1 89.81 56 THR B N 1
ATOM 2488 C CA . THR B 1 56 ? 4.551 14.93 16.781 1 89.81 56 THR B CA 1
ATOM 2489 C C . THR B 1 56 ? 5.254 14.805 18.141 1 89.81 56 THR B C 1
ATOM 2491 O O . THR B 1 56 ? 4.66 14.344 19.109 1 89.81 56 THR B O 1
ATOM 2494 N N . ARG B 1 57 ? 6.523 15.055 18.156 1 91.06 57 ARG B N 1
ATOM 2495 C CA . ARG B 1 57 ? 7.344 15.055 19.375 1 91.06 57 ARG B CA 1
ATOM 2496 C C . ARG B 1 57 ? 7.52 13.648 19.922 1 91.06 57 ARG B C 1
ATOM 2498 O O . ARG B 1 57 ? 7.547 13.445 21.125 1 91.06 57 ARG B O 1
ATOM 2505 N N . GLU B 1 58 ? 7.512 12.727 19.078 1 89.5 58 GLU B N 1
ATOM 2506 C CA . GLU B 1 58 ? 7.875 11.359 19.438 1 89.5 58 GLU B CA 1
ATOM 2507 C C . GLU B 1 58 ? 9.383 11.141 19.328 1 89.5 58 GLU B C 1
ATOM 2509 O O . GLU B 1 58 ? 9.945 10.297 20.016 1 89.5 58 GLU B O 1
ATOM 2514 N N . TYR B 1 59 ? 9.953 11.828 18.375 1 92.56 59 TYR B N 1
ATOM 2515 C CA . TYR B 1 59 ? 11.406 11.859 18.219 1 92.56 59 TYR B CA 1
ATOM 2516 C C . TYR B 1 59 ? 11.961 13.234 18.578 1 92.56 59 TYR B C 1
ATOM 2518 O O . TYR B 1 59 ? 11.352 14.258 18.266 1 92.56 59 TYR B O 1
ATOM 2526 N N . TYR B 1 60 ? 13.086 13.258 19.172 1 92.12 60 TYR B N 1
ATOM 2527 C CA . TYR B 1 60 ? 13.773 14.5 19.5 1 92.12 60 TYR B CA 1
ATOM 2528 C C . TYR B 1 60 ? 15.133 14.57 18.812 1 92.12 60 TYR B C 1
ATOM 2530 O O . TYR B 1 60 ? 15.867 13.586 18.781 1 92.12 60 TYR B O 1
ATOM 2538 N N . PRO B 1 61 ? 15.398 15.664 18.234 1 93.44 61 PRO B N 1
ATOM 2539 C CA . PRO B 1 61 ? 16.719 15.828 17.625 1 93.44 61 PRO B CA 1
ATOM 2540 C C . PRO B 1 61 ? 17.844 15.859 18.656 1 93.44 61 PRO B C 1
ATOM 2542 O O . PRO B 1 61 ? 17.609 16.078 19.844 1 93.44 61 PRO B O 1
ATOM 2545 N N . ILE B 1 62 ? 19.047 15.523 18.125 1 91.38 62 ILE B N 1
ATOM 2546 C CA . ILE B 1 62 ? 20.219 15.656 19 1 91.38 62 ILE B CA 1
ATOM 2547 C C . ILE B 1 62 ? 20.328 17.094 19.484 1 91.38 62 ILE B C 1
ATOM 2549 O O . ILE B 1 62 ? 20.078 18.031 18.719 1 91.38 62 ILE B O 1
ATOM 2553 N N . ALA B 1 63 ? 20.828 17.078 20.688 1 83 63 ALA B N 1
ATOM 2554 C CA . ALA B 1 63 ? 20.906 18.375 21.344 1 83 63 ALA B CA 1
ATOM 2555 C C . ALA B 1 63 ? 22.203 19.094 20.984 1 83 63 ALA B C 1
ATOM 2557 O O . ALA B 1 63 ? 23.062 18.547 20.281 1 83 63 ALA B O 1
ATOM 2558 N N . ASP B 1 64 ? 22.203 20.438 21.312 1 81.5 64 ASP B N 1
ATOM 2559 C CA . ASP B 1 64 ? 23.391 21.297 21.297 1 81.5 64 ASP B CA 1
ATOM 2560 C C . ASP B 1 64 ? 23.875 21.531 19.875 1 81.5 64 ASP B C 1
ATOM 2562 O O . ASP B 1 64 ? 25.078 21.531 19.609 1 81.5 64 ASP B O 1
ATOM 2566 N N . VAL B 1 65 ? 23.047 21.391 18.953 1 83.5 65 VAL B N 1
ATOM 2567 C CA . VAL B 1 65 ? 23.359 21.812 17.594 1 83.5 65 VAL B CA 1
ATOM 2568 C C . VAL B 1 65 ? 23.141 23.312 17.453 1 83.5 65 VAL B C 1
ATOM 2570 O O . VAL B 1 65 ? 22.078 23.828 17.828 1 83.5 65 VAL B O 1
ATOM 2573 N N . PRO B 1 66 ? 24.188 24.016 17.078 1 86.25 66 PRO B N 1
ATOM 2574 C CA . PRO B 1 66 ? 24.016 25.453 16.906 1 86.25 66 PRO B CA 1
ATOM 2575 C C . PRO B 1 66 ? 22.859 25.797 15.961 1 86.25 66 PRO B C 1
ATOM 2577 O O . PRO B 1 66 ? 22.75 25.219 14.875 1 86.25 66 PRO B O 1
ATOM 2580 N N . GLY B 1 67 ? 21.938 26.625 16.438 1 90.25 67 GLY B N 1
ATOM 2581 C CA . GLY B 1 67 ? 20.859 27.109 15.602 1 90.25 67 GLY B CA 1
ATOM 2582 C C . GLY B 1 67 ? 19.688 26.156 15.531 1 90.25 67 GLY B C 1
ATOM 2583 O O . GLY B 1 67 ? 18.781 26.344 14.719 1 90.25 67 GLY B O 1
ATOM 2584 N N . LEU B 1 68 ? 19.766 25.156 16.375 1 91.81 68 LEU B N 1
ATOM 2585 C CA . LEU B 1 68 ? 18.672 24.188 16.406 1 91.81 68 LEU B CA 1
ATOM 2586 C C . LEU B 1 68 ? 17.359 24.859 16.766 1 91.81 68 LEU B C 1
ATOM 2588 O O . LEU B 1 68 ? 17.297 25.688 17.672 1 91.81 68 LEU B O 1
ATOM 2592 N N . ARG B 1 69 ? 16.312 24.594 15.938 1 92.88 69 ARG B N 1
ATOM 2593 C CA . ARG B 1 69 ? 14.961 25.078 16.203 1 92.88 69 ARG B CA 1
ATOM 2594 C C . ARG B 1 69 ? 13.922 24 15.883 1 92.88 69 ARG B C 1
ATOM 2596 O O . ARG B 1 69 ? 14.008 23.344 14.852 1 92.88 69 ARG B O 1
ATOM 2603 N N . THR B 1 70 ? 12.969 23.812 16.75 1 93.25 70 THR B N 1
ATOM 2604 C CA . THR B 1 70 ? 11.875 22.859 16.547 1 93.25 70 THR B CA 1
ATOM 2605 C C . THR B 1 70 ? 10.539 23.5 16.891 1 93.25 70 THR B C 1
ATOM 2607 O O . THR B 1 70 ? 9.703 22.891 17.578 1 93.25 70 THR B O 1
ATOM 2610 N N . ASP B 1 71 ? 10.344 24.688 16.375 1 93.81 71 ASP B N 1
ATOM 2611 C CA . ASP B 1 71 ? 9.141 25.438 16.703 1 93.81 71 ASP B CA 1
ATOM 2612 C C . ASP B 1 71 ? 7.934 24.906 15.938 1 93.81 71 ASP B C 1
ATOM 2614 O O . ASP B 1 71 ? 8.016 24.672 14.734 1 93.81 71 ASP B O 1
ATOM 2618 N N . ILE B 1 72 ? 6.871 24.75 16.625 1 93.75 72 ILE B N 1
ATOM 2619 C CA . ILE B 1 72 ? 5.586 24.375 16.047 1 93.75 72 ILE B CA 1
ATOM 2620 C C . ILE B 1 72 ? 4.523 25.406 16.453 1 93.75 72 ILE B C 1
ATOM 2622 O O . ILE B 1 72 ? 4.23 25.578 17.641 1 93.75 72 ILE B O 1
ATOM 2626 N N . MET B 1 73 ? 4.043 26.078 15.461 1 93.94 73 MET B N 1
ATOM 2627 C CA . MET B 1 73 ? 3.016 27.094 15.672 1 93.94 73 MET B CA 1
ATOM 2628 C C . MET B 1 73 ? 3.477 28.141 16.688 1 93.94 73 MET B C 1
ATOM 2630 O O . MET B 1 73 ? 2.723 28.516 17.578 1 93.94 73 MET B O 1
ATOM 2634 N N . GLY B 1 74 ? 4.711 28.375 16.578 1 91.06 74 GLY B N 1
ATOM 2635 C CA . GLY B 1 74 ? 5.27 29.469 17.359 1 91.06 74 GLY B CA 1
ATOM 2636 C C . GLY B 1 74 ? 5.738 29.047 18.734 1 91.06 74 GLY B C 1
ATOM 2637 O O . GLY B 1 74 ? 6.23 29.859 19.516 1 91.06 74 GLY B O 1
ATOM 2638 N N . GLU B 1 75 ? 5.586 27.781 19.031 1 90.69 75 GLU B N 1
ATOM 2639 C CA . GLU B 1 75 ? 5.961 27.281 20.344 1 90.69 75 GLU B CA 1
ATOM 2640 C C . GLU B 1 75 ? 7.082 26.25 20.25 1 90.69 75 GLU B C 1
ATOM 2642 O O . GLU B 1 75 ? 7.016 25.328 19.438 1 90.69 75 GLU B O 1
ATOM 2647 N N . GLU B 1 76 ? 8.023 26.453 21.078 1 86.5 76 GLU B N 1
ATOM 2648 C CA . GLU B 1 76 ? 9.133 25.5 21.125 1 86.5 76 GLU B CA 1
ATOM 2649 C C . GLU B 1 76 ? 8.812 24.297 22.016 1 86.5 76 GLU B C 1
ATOM 2651 O O . GLU B 1 76 ? 9.305 23.203 21.781 1 86.5 76 GLU B O 1
ATOM 2656 N N . MET B 1 77 ? 8.031 24.609 22.969 1 86.81 77 MET B N 1
ATOM 2657 C CA . MET B 1 77 ? 7.668 23.547 23.906 1 86.81 77 MET B CA 1
ATOM 2658 C C . MET B 1 77 ? 6.16 23.328 23.922 1 86.81 77 MET B C 1
ATOM 2660 O O . MET B 1 77 ? 5.387 24.281 23.984 1 86.81 77 MET B O 1
ATOM 2664 N N . TRP B 1 78 ? 5.809 22.172 23.672 1 87.38 78 TRP B N 1
ATOM 2665 C CA . TRP B 1 78 ? 4.402 21.781 23.688 1 87.38 78 TRP B CA 1
ATOM 2666 C C . TRP B 1 78 ? 4.16 20.688 24.719 1 87.38 78 TRP B C 1
ATOM 2668 O O . TRP B 1 78 ? 5.016 19.812 24.922 1 87.38 78 TRP B O 1
ATOM 2678 N N . ASN B 1 79 ? 2.963 20.953 25.344 1 87.75 79 ASN B N 1
ATOM 2679 C CA . ASN B 1 79 ? 2.365 19.734 25.906 1 87.75 79 ASN B CA 1
ATOM 2680 C C . ASN B 1 79 ? 1.896 18.781 24.812 1 87.75 79 ASN B C 1
ATOM 2682 O O . ASN B 1 79 ? 1.202 19.203 23.875 1 87.75 79 ASN B O 1
ATOM 2686 N N . ILE B 1 80 ? 2.326 17.578 24.891 1 84.94 80 ILE B N 1
ATOM 2687 C CA . ILE B 1 80 ? 2.09 16.609 23.828 1 84.94 80 ILE B CA 1
ATOM 2688 C C . ILE B 1 80 ? 0.59 16.484 23.578 1 84.94 80 ILE B C 1
ATOM 2690 O O . ILE B 1 80 ? 0.16 16.359 22.422 1 84.94 80 ILE B O 1
ATOM 2694 N N . PHE B 1 81 ? -0.195 16.547 24.547 1 83.25 81 PHE B N 1
ATOM 2695 C CA . PHE B 1 81 ? -1.64 16.406 24.406 1 83.25 81 PHE B CA 1
ATOM 2696 C C . PHE B 1 81 ? -2.236 17.609 23.688 1 83.25 81 PHE B C 1
ATOM 2698 O O . PHE B 1 81 ? -3.096 17.453 22.812 1 83.25 81 PHE B O 1
ATOM 2705 N N . ASP B 1 82 ? -1.76 18.719 24.062 1 87.5 82 ASP B N 1
ATOM 2706 C CA . ASP B 1 82 ? -2.244 19.938 23.422 1 87.5 82 ASP B CA 1
ATOM 2707 C C . ASP B 1 82 ? -1.814 20 21.953 1 87.5 82 ASP B C 1
ATOM 2709 O O . ASP B 1 82 ? -2.592 20.406 21.094 1 87.5 82 ASP B O 1
ATOM 2713 N N . LEU B 1 83 ? -0.605 19.578 21.719 1 90.88 83 LEU B N 1
ATOM 2714 C CA . LEU B 1 83 ? -0.103 19.562 20.344 1 90.88 83 LEU B CA 1
ATOM 2715 C C . LEU B 1 83 ? -0.925 18.609 19.484 1 90.88 83 LEU B C 1
ATOM 2717 O O . LEU B 1 83 ? -1.288 18.953 18.359 1 90.88 83 LEU B O 1
ATOM 2721 N N . ARG B 1 84 ? -1.241 17.516 20.031 1 86.19 84 ARG B N 1
ATOM 2722 C CA . ARG B 1 84 ? -1.972 16.5 19.297 1 86.19 84 ARG B CA 1
ATOM 2723 C C . ARG B 1 84 ? -3.373 16.984 18.938 1 86.19 84 ARG B C 1
ATOM 2725 O O . ARG B 1 84 ? -3.945 16.547 17.938 1 86.19 84 ARG B O 1
ATOM 2732 N N . LYS B 1 85 ? -3.877 17.875 19.719 1 88.75 85 LYS B N 1
ATOM 2733 C CA . LYS B 1 85 ? -5.184 18.453 19.422 1 88.75 85 LYS B CA 1
ATOM 2734 C C . LYS B 1 85 ? -5.102 19.406 18.234 1 88.75 85 LYS B C 1
ATOM 2736 O O . LYS B 1 85 ? -6.109 19.688 17.578 1 88.75 85 LYS B O 1
ATOM 2741 N N . GLN B 1 86 ? -3.896 19.906 18.062 1 92.25 86 GLN B N 1
ATOM 2742 C CA . GLN B 1 86 ? -3.713 20.875 17 1 92.25 86 GLN B CA 1
ATOM 2743 C C . GLN B 1 86 ? -3.377 20.203 15.672 1 92.25 86 GLN B C 1
ATOM 2745 O O . GLN B 1 86 ? -3.461 20.812 14.609 1 92.25 86 GLN B O 1
ATOM 2750 N N . LEU B 1 87 ? -2.982 18.953 15.836 1 94.12 87 LEU B N 1
ATOM 2751 C CA . LEU B 1 87 ? -2.564 18.188 14.656 1 94.12 87 LEU B CA 1
ATOM 2752 C C . LEU B 1 87 ? -3.406 16.938 14.5 1 94.12 87 LEU B C 1
ATOM 2754 O O . LEU B 1 87 ? -3.4 16.062 15.367 1 94.12 87 LEU B O 1
ATOM 2758 N N . GLY B 1 88 ? -4.199 16.875 13.414 1 95 88 GLY B N 1
ATOM 2759 C CA . GLY B 1 88 ? -4.762 15.594 13.023 1 95 88 GLY B CA 1
ATOM 2760 C C . GLY B 1 88 ? -3.77 14.703 12.297 1 95 88 GLY B C 1
ATOM 2761 O O . GLY B 1 88 ? -3.242 15.086 11.25 1 95 88 GLY B O 1
ATOM 2762 N N . ILE B 1 89 ? -3.541 13.5 12.852 1 92.94 89 ILE B N 1
ATOM 2763 C CA . ILE B 1 89 ? -2.467 12.688 12.297 1 92.94 89 ILE B CA 1
ATOM 2764 C C . ILE B 1 89 ? -3.012 11.312 11.898 1 92.94 89 ILE B C 1
ATOM 2766 O O . ILE B 1 89 ? -3.723 10.672 12.68 1 92.94 89 ILE B O 1
ATOM 2770 N N . ILE B 1 90 ? -2.725 10.977 10.742 1 92.5 90 ILE B N 1
ATOM 2771 C CA . ILE B 1 90 ? -2.979 9.617 10.273 1 92.5 90 ILE B CA 1
ATOM 2772 C C . ILE B 1 90 ? -1.66 8.953 9.883 1 92.5 90 ILE B C 1
ATOM 2774 O O . ILE B 1 90 ? -1.022 9.359 8.906 1 92.5 90 ILE B O 1
ATOM 2778 N N . THR B 1 91 ? -1.309 7.969 10.625 1 88.12 91 THR B N 1
ATOM 2779 C CA . THR B 1 91 ? -0.07 7.246 10.359 1 88.12 91 THR B CA 1
ATOM 2780 C C . THR B 1 91 ? -0.36 5.891 9.727 1 88.12 91 THR B C 1
ATOM 2782 O O . THR B 1 91 ? -1.499 5.418 9.75 1 88.12 91 THR B O 1
ATOM 2785 N N . THR B 1 92 ? 0.641 5.277 9.172 1 80.31 92 THR B N 1
ATOM 2786 C CA . THR B 1 92 ? 0.532 3.938 8.617 1 80.31 92 THR B CA 1
ATOM 2787 C C . THR B 1 92 ? 0.128 2.932 9.688 1 80.31 92 THR B C 1
ATOM 2789 O O . THR B 1 92 ? -0.729 2.076 9.461 1 80.31 92 THR B O 1
ATOM 2792 N N . ASP B 1 93 ? 0.623 3.072 10.82 1 77.06 93 ASP B N 1
ATOM 2793 C CA . ASP B 1 93 ? 0.33 2.162 11.922 1 77.06 93 ASP B CA 1
ATOM 2794 C C . ASP B 1 93 ? -1.144 2.234 12.32 1 77.06 93 ASP B C 1
ATOM 2796 O O . ASP B 1 93 ? -1.771 1.208 12.586 1 77.06 93 ASP B O 1
ATOM 2800 N N . LEU B 1 94 ? -1.616 3.443 12.383 1 79 94 LEU B N 1
ATOM 2801 C CA . LEU B 1 94 ? -3.012 3.645 12.758 1 79 94 LEU B CA 1
ATOM 2802 C C . LEU B 1 94 ? -3.945 2.99 11.742 1 79 94 LEU B C 1
ATOM 2804 O O . LEU B 1 94 ? -5 2.467 12.117 1 79 94 LEU B O 1
ATOM 2808 N N . GLN B 1 95 ? -3.568 2.982 10.555 1 76.25 95 GLN B N 1
ATOM 2809 C CA . GLN B 1 95 ? -4.375 2.418 9.477 1 76.25 95 GLN B CA 1
ATOM 2810 C C . GLN B 1 95 ? -4.523 0.908 9.633 1 76.25 95 GLN B C 1
ATOM 2812 O O . GLN B 1 95 ? -5.566 0.344 9.297 1 76.25 95 GLN B O 1
ATOM 2817 N N . TYR B 1 96 ? -3.564 0.307 10.258 1 71.38 96 TYR B N 1
ATOM 2818 C CA . TYR B 1 96 ? -3.578 -1.143 10.414 1 71.38 96 TYR B CA 1
ATOM 2819 C C . TYR B 1 96 ? -4.23 -1.54 11.734 1 71.38 96 TYR B C 1
ATOM 2821 O O . TYR B 1 96 ? -4.848 -2.604 11.828 1 71.38 96 TYR B O 1
ATOM 2829 N N . SER B 1 97 ? -4.199 -0.699 12.75 1 63.62 97 SER B N 1
ATOM 2830 C CA . SER B 1 97 ? -4.652 -1.038 14.094 1 63.62 97 SER B CA 1
ATOM 2831 C C . SER B 1 97 ? -6.141 -0.755 14.266 1 63.62 97 SER B C 1
ATOM 2833 O O . SER B 1 97 ? -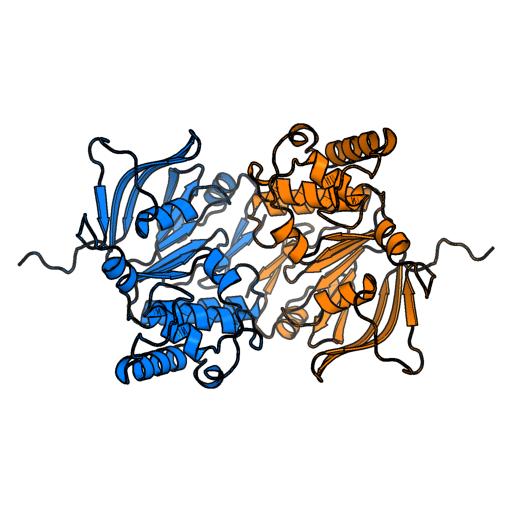6.805 -1.37 15.102 1 63.62 97 SER B O 1
ATOM 2835 N N . CYS B 1 98 ? -6.59 0.341 13.727 1 58.28 98 CYS B N 1
ATOM 2836 C CA . CYS B 1 98 ? -7.949 0.791 14 1 58.28 98 CYS B CA 1
ATOM 2837 C C . CYS B 1 98 ? -8.969 -0.212 13.484 1 58.28 98 CYS B C 1
ATOM 2839 O O . CYS B 1 98 ? -10.18 0.012 13.594 1 58.28 98 CYS B O 1
ATOM 2841 N N . LEU B 1 99 ? -8.586 -1.29 12.93 1 61.25 99 LEU B N 1
ATOM 2842 C CA . LEU B 1 99 ? -9.5 -2.26 12.336 1 61.25 99 LEU B CA 1
ATOM 2843 C C . LEU B 1 99 ? -10.055 -3.207 13.391 1 61.25 99 LEU B C 1
ATOM 2845 O O . LEU B 1 99 ? -10.516 -4.305 13.07 1 61.25 99 LEU B O 1
ATOM 2849 N N . ARG B 1 100 ? -10.203 -2.512 14.617 1 64.31 100 ARG B N 1
ATOM 2850 C CA . ARG B 1 100 ? -10.844 -3.305 15.664 1 64.31 100 ARG B CA 1
ATOM 2851 C C . ARG B 1 100 ? -12.359 -3.305 15.5 1 64.31 100 ARG B C 1
ATOM 2853 O O . ARG B 1 100 ? -12.883 -2.74 14.531 1 64.31 100 ARG B O 1
ATOM 2860 N N . ASP B 1 101 ? -13.039 -4.031 16.234 1 79.62 101 ASP B N 1
ATOM 2861 C CA . ASP B 1 101 ? -14.477 -4.316 16.188 1 79.62 101 ASP B CA 1
ATOM 2862 C C . ASP B 1 101 ? -15.289 -3.105 16.641 1 79.62 101 ASP B C 1
ATOM 2864 O O . ASP B 1 101 ? -16.5 -3.203 16.828 1 79.62 101 ASP B O 1
ATOM 2868 N N . ASP B 1 102 ? -14.734 -1.928 16.547 1 88.75 102 ASP B N 1
ATOM 2869 C CA . ASP B 1 102 ? -15.445 -0.71 16.922 1 88.75 102 ASP B CA 1
ATOM 2870 C C . ASP B 1 102 ? -16.281 -0.173 15.766 1 88.75 102 ASP B C 1
ATOM 2872 O O . ASP B 1 102 ? -16 -0.483 14.602 1 88.75 102 ASP B O 1
ATOM 2876 N N . THR B 1 103 ? -17.281 0.632 16.156 1 94.12 103 THR B N 1
ATOM 2877 C CA . THR B 1 103 ? -18.062 1.307 15.133 1 94.12 103 THR B CA 1
ATOM 2878 C C . THR B 1 103 ? -17.312 2.502 14.57 1 94.12 103 THR B C 1
ATOM 2880 O O . THR B 1 103 ? -16.344 2.973 15.172 1 94.12 103 THR B O 1
ATOM 2883 N N . VAL B 1 104 ? -17.734 2.941 13.438 1 95.94 104 VAL B N 1
ATOM 2884 C CA . VAL B 1 104 ? -17.172 4.145 12.836 1 95.94 104 VAL B CA 1
ATOM 2885 C C . VAL B 1 104 ? -17.281 5.312 13.805 1 95.94 104 VAL B C 1
ATOM 2887 O O . VAL B 1 104 ? -16.297 6.02 14.055 1 95.94 104 VAL B O 1
ATOM 2890 N N . PHE B 1 105 ? -18.438 5.445 14.422 1 95.62 105 PHE B N 1
ATOM 2891 C CA . PHE B 1 105 ? -18.672 6.539 15.352 1 95.62 105 PHE B CA 1
ATOM 2892 C C . PHE B 1 105 ? -17.734 6.4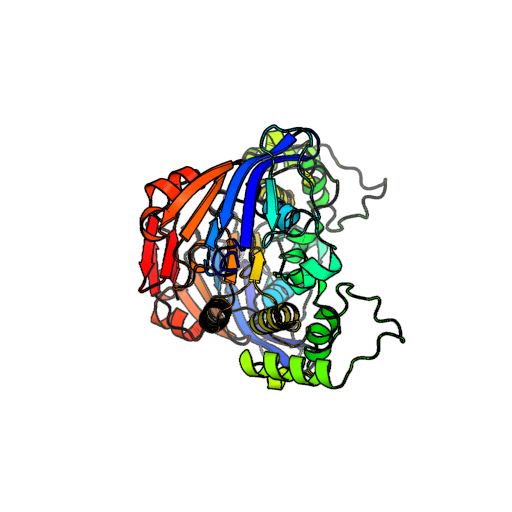53 16.547 1 95.62 105 PHE B C 1
ATOM 2894 O O . PHE B 1 105 ? -17.094 7.441 16.922 1 95.62 105 PHE B O 1
ATOM 2901 N N . ASP B 1 106 ? -17.594 5.297 17.125 1 92.56 106 ASP B N 1
ATOM 2902 C CA . ASP B 1 106 ? -16.719 5.109 18.266 1 92.56 106 ASP B CA 1
ATOM 2903 C C . ASP B 1 106 ? -15.258 5.387 17.906 1 92.56 106 ASP B C 1
ATOM 2905 O O . ASP B 1 106 ? -14.508 5.953 18.719 1 92.56 106 ASP B O 1
ATOM 2909 N N . THR B 1 107 ? -14.945 4.969 16.734 1 92.31 107 THR B N 1
ATOM 2910 C CA . THR B 1 107 ? -13.594 5.23 16.25 1 92.31 107 THR B CA 1
ATOM 2911 C C . THR B 1 107 ? -13.328 6.734 16.172 1 92.31 107 THR B C 1
ATOM 2913 O O . THR B 1 107 ? -12.297 7.215 16.641 1 92.31 107 THR B O 1
ATOM 2916 N N . VAL B 1 108 ? -14.25 7.449 15.656 1 94.44 108 VAL B N 1
ATOM 2917 C CA . VAL B 1 108 ? -14.109 8.891 15.508 1 94.44 108 VAL B CA 1
ATOM 2918 C C . VAL B 1 108 ? -14.039 9.555 16.891 1 94.44 108 VAL B C 1
ATOM 2920 O O . VAL B 1 108 ? -13.164 10.383 17.141 1 94.44 108 VAL B O 1
ATOM 2923 N N . ILE B 1 109 ? -14.867 9.117 17.812 1 92.75 109 ILE B N 1
ATOM 2924 C CA . ILE B 1 109 ? -14.93 9.664 19.156 1 92.75 109 ILE B CA 1
ATOM 2925 C C . ILE B 1 109 ? -13.609 9.414 19.875 1 92.75 109 ILE B C 1
ATOM 2927 O O . ILE B 1 109 ? -13.148 10.25 20.656 1 92.75 109 ILE B O 1
ATOM 2931 N N . SER B 1 110 ? -12.992 8.328 19.562 1 89.31 110 SER B N 1
ATOM 2932 C CA . SER B 1 110 ? -11.742 7.969 20.234 1 89.31 110 SER B CA 1
ATOM 2933 C C . SER B 1 110 ? -10.648 8.984 19.922 1 89.31 110 SER B C 1
ATOM 2935 O O . SER B 1 110 ? -9.641 9.047 20.641 1 89.31 110 SER B O 1
ATOM 2937 N N . GLY B 1 111 ? -10.812 9.734 18.891 1 89.56 111 GLY B N 1
ATOM 2938 C CA . GLY B 1 111 ? -9.859 10.781 18.547 1 89.56 111 GLY B CA 1
ATOM 2939 C C . GLY B 1 111 ? -9.695 11.82 19.656 1 89.56 111 GLY B C 1
ATOM 2940 O O . GLY B 1 111 ? -8.672 12.492 19.719 1 89.56 111 GLY B O 1
ATOM 2941 N N . TYR B 1 112 ? -10.742 11.938 20.516 1 87.88 112 TYR B N 1
ATOM 2942 C CA . TYR B 1 112 ? -10.672 12.891 21.625 1 87.88 112 TYR B CA 1
ATOM 2943 C C . TYR B 1 112 ? -9.766 12.375 22.734 1 87.88 112 TYR B C 1
ATOM 2945 O O . TYR B 1 112 ? -9.281 13.148 23.562 1 87.88 112 TYR B O 1
ATOM 2953 N N . PHE B 1 113 ? -9.562 11.094 22.828 1 76.69 113 PHE B N 1
ATOM 2954 C CA . PHE B 1 113 ? -8.914 10.523 24 1 76.69 113 PHE B CA 1
ATOM 2955 C C . PHE B 1 113 ? -7.531 9.992 23.641 1 76.69 113 PHE B C 1
ATOM 2957 O O . PHE B 1 113 ? -6.801 9.516 24.516 1 76.69 113 PHE B O 1
ATOM 2964 N N . SER B 1 114 ? -6.703 10.508 22.609 1 61.28 114 SER B N 1
ATOM 2965 C CA . SER B 1 114 ? -5.379 10.172 22.094 1 61.28 114 SER B CA 1
ATOM 2966 C C . SER B 1 114 ? -5.09 8.68 22.234 1 61.28 114 SER B C 1
ATOM 2968 O O . SER B 1 114 ? -4.02 8.211 21.844 1 61.28 114 SER B O 1
ATOM 2970 N N . SER B 1 115 ? -5.625 7.762 23.266 1 47.66 115 SER B N 1
ATOM 2971 C CA . SER B 1 115 ? -5.312 6.348 23.453 1 47.66 115 SER B CA 1
ATOM 2972 C C . SER B 1 115 ? -6.434 5.461 22.922 1 47.66 115 SER B C 1
ATOM 2974 O O . SER B 1 115 ? -7.613 5.801 23.047 1 47.66 115 SER B O 1
ATOM 2976 N N . ILE B 1 116 ? -6.09 4.758 21.938 1 41.12 116 ILE B N 1
ATOM 2977 C CA . ILE B 1 116 ? -6.996 3.684 21.547 1 41.12 116 ILE B CA 1
ATOM 2978 C C . ILE B 1 116 ? -7.035 2.609 22.625 1 41.12 116 ILE B C 1
ATOM 2980 O O . ILE B 1 116 ? -5.996 2.08 23.016 1 41.12 116 ILE B O 1
ATOM 2984 N N . GLY B 1 117 ? -8.039 2.336 23.328 1 37.88 117 GLY B N 1
ATOM 2985 C CA . GLY B 1 117 ? -8.352 1.25 24.25 1 37.88 117 GLY B CA 1
ATOM 2986 C C . GLY B 1 117 ? -8.75 1.729 25.625 1 37.88 117 GLY B C 1
ATOM 2987 O O . GLY B 1 117 ? -9.07 0.92 26.5 1 37.88 117 GLY B O 1
ATOM 2988 N N . ILE B 1 118 ? -7.957 2.631 26.078 1 38.09 118 ILE B N 1
ATOM 2989 C CA . ILE B 1 118 ? -8.328 2.836 27.469 1 38.09 118 ILE B CA 1
ATOM 2990 C C . ILE B 1 118 ? -9.742 3.398 27.547 1 38.09 118 ILE B C 1
ATOM 2992 O O . ILE B 1 118 ? -9.938 4.617 27.609 1 38.09 118 ILE B O 1
ATOM 2996 N N . TYR B 1 119 ? -10.484 3.08 26.547 1 41.28 119 TYR B N 1
ATOM 2997 C CA . TYR B 1 119 ? -11.867 3.436 26.844 1 41.28 119 TYR B CA 1
ATOM 2998 C C . TYR B 1 119 ? -12.266 2.969 28.25 1 41.28 119 TYR B C 1
ATOM 3000 O O . TYR B 1 119 ? -13.016 2.002 28.391 1 41.28 119 TYR B O 1
ATOM 3008 N N . ASP B 1 120 ? -11.453 2.699 29 1 41.22 120 ASP B N 1
ATOM 3009 C CA . ASP B 1 120 ? -12.234 2.367 30.203 1 41.22 120 ASP B CA 1
ATOM 3010 C C . ASP B 1 120 ? -13.453 3.279 30.328 1 41.22 120 ASP B C 1
ATOM 3012 O O . ASP B 1 120 ? -13.5 4.348 29.703 1 41.22 120 ASP B O 1
ATOM 3016 N N . ASP B 1 121 ? -14.461 2.895 31.125 1 42.94 121 ASP B N 1
ATOM 3017 C CA . ASP B 1 121 ? -15.742 3.318 31.688 1 42.94 121 ASP B CA 1
ATOM 3018 C C . ASP B 1 121 ? -15.805 4.836 31.828 1 42.94 121 ASP B C 1
ATOM 3020 O O . ASP B 1 121 ? -16.891 5.406 32.031 1 42.94 121 ASP B O 1
ATOM 3024 N N . PHE B 1 122 ? -14.617 5.582 32.094 1 44.69 122 PHE B N 1
ATOM 3025 C CA . PHE B 1 122 ? -14.781 6.797 32.906 1 44.69 122 PHE B CA 1
ATOM 3026 C C . PHE B 1 122 ? -14.719 8.031 32 1 44.69 122 PHE B C 1
ATOM 3028 O O . PHE B 1 122 ? -14.727 9.164 32.5 1 44.69 122 PHE B O 1
ATOM 3035 N N . PHE B 1 123 ? -14.188 7.934 30.641 1 58.47 123 PHE B N 1
ATOM 3036 C CA . PHE B 1 123 ? -14.18 9.289 30.109 1 58.47 123 PHE B CA 1
ATOM 3037 C C . PHE B 1 123 ? -15.555 9.672 29.562 1 58.47 123 PHE B C 1
ATOM 3039 O O . PHE B 1 123 ? -16.219 8.859 28.906 1 58.47 123 PHE B O 1
ATOM 3046 N N . ASP B 1 124 ? -16.312 10.602 30.062 1 75.44 124 ASP B N 1
ATOM 3047 C CA . ASP B 1 124 ? -17.641 11.133 29.75 1 75.44 124 ASP B CA 1
ATOM 3048 C C . ASP B 1 124 ? -17.656 11.773 28.375 1 75.44 124 ASP B C 1
ATOM 3050 O O . ASP B 1 124 ? -17.016 12.805 28.141 1 75.44 124 ASP B O 1
ATOM 3054 N N . VAL B 1 125 ? -18.016 10.953 27.281 1 85.25 125 VAL B N 1
ATOM 3055 C CA . VAL B 1 125 ? -18.328 11.531 25.984 1 85.25 125 VAL B CA 1
ATOM 3056 C C . VAL B 1 125 ? -19.438 12.57 26.125 1 85.25 125 VAL B C 1
ATOM 3058 O O . VAL B 1 125 ? -20.562 12.242 26.484 1 85.25 125 VAL B O 1
ATOM 3061 N N . THR B 1 126 ? -19.094 13.812 25.844 1 90.62 126 THR B N 1
ATOM 3062 C CA . THR B 1 126 ? -20.047 14.898 26.031 1 90.62 126 THR B CA 1
ATOM 3063 C C . THR B 1 126 ? -20.969 15.008 24.812 1 90.62 126 THR B C 1
ATOM 3065 O O . THR B 1 126 ? -20.688 14.414 23.766 1 90.62 126 THR B O 1
ATOM 3068 N N . ILE B 1 127 ? -22 15.711 25 1 92.81 127 ILE B N 1
ATOM 3069 C CA . ILE B 1 127 ? -22.938 15.977 23.922 1 92.81 127 ILE B CA 1
ATOM 3070 C C . ILE B 1 127 ? -22.25 16.75 22.797 1 92.81 127 ILE B C 1
ATOM 3072 O O . ILE B 1 127 ? -22.516 16.531 21.625 1 92.81 127 ILE B O 1
ATOM 3076 N N . GLU B 1 128 ? -21.375 17.562 23.172 1 93.31 128 GLU B N 1
ATOM 3077 C CA . GLU B 1 128 ? -20.641 18.375 22.203 1 93.31 128 GLU B CA 1
ATOM 3078 C C . GLU B 1 128 ? -19.703 17.516 21.359 1 93.31 128 GLU B C 1
ATOM 3080 O O . GLU B 1 128 ? -19.594 17.734 20.141 1 93.31 128 GLU B O 1
ATOM 3085 N N . MET B 1 129 ? -19.078 16.594 21.984 1 93.44 129 MET B N 1
ATOM 3086 C CA . MET B 1 129 ? -18.203 15.68 21.266 1 93.44 129 MET B CA 1
ATOM 3087 C C . MET B 1 129 ? -18.984 14.867 20.234 1 93.44 129 MET B C 1
ATOM 3089 O O . MET B 1 129 ? -18.531 14.695 19.094 1 93.44 129 MET B O 1
ATOM 3093 N N . LYS B 1 130 ? -20.141 14.422 20.656 1 95.06 130 LYS B N 1
ATOM 3094 C CA . LYS B 1 130 ? -20.984 13.648 19.766 1 95.06 130 LYS B CA 1
ATOM 3095 C C . LYS B 1 130 ? -21.453 14.492 18.578 1 95.06 130 LYS B C 1
ATOM 3097 O O . LYS B 1 130 ? -21.469 14.016 17.438 1 95.06 130 LYS B O 1
ATOM 3102 N N . ALA B 1 131 ? -21.828 15.703 18.875 1 96.06 131 ALA B N 1
ATOM 3103 C CA . ALA B 1 131 ? -22.297 16.609 17.828 1 96.06 131 ALA B CA 1
ATOM 3104 C C . ALA B 1 131 ? -21.188 16.875 16.812 1 96.06 131 ALA B C 1
ATOM 3106 O O . ALA B 1 131 ? -21.422 16.844 15.609 1 96.06 131 ALA B O 1
ATOM 3107 N N . MET B 1 132 ? -20.031 17.094 17.312 1 95.62 132 MET B N 1
ATOM 3108 C CA . MET B 1 132 ? -18.891 17.344 16.438 1 95.62 132 MET B CA 1
ATOM 3109 C C . MET B 1 132 ? -18.578 16.109 15.586 1 95.62 132 MET B C 1
ATOM 3111 O O . MET B 1 132 ? -18.328 16.234 14.391 1 95.62 132 MET B O 1
ATOM 3115 N N . ALA B 1 133 ? -18.547 14.969 16.188 1 96 133 ALA B N 1
ATOM 3116 C CA . ALA B 1 133 ? -18.297 13.727 15.453 1 96 133 ALA B CA 1
ATOM 3117 C C . ALA B 1 133 ? -19.297 13.562 14.305 1 96 133 ALA B C 1
ATOM 3119 O O . ALA B 1 133 ? -18.906 13.242 13.18 1 96 133 ALA B O 1
ATOM 3120 N N . ASN B 1 134 ? -20.516 13.859 14.625 1 97.06 134 ASN B N 1
ATOM 3121 C CA . ASN B 1 134 ? -21.547 13.758 13.602 1 97.06 134 ASN B CA 1
ATOM 3122 C C . ASN B 1 134 ? -21.344 14.781 12.484 1 97.06 134 ASN B C 1
ATOM 3124 O O . ASN B 1 134 ? -21.531 14.469 11.312 1 97.06 134 ASN B O 1
ATOM 3128 N N . GLU B 1 135 ? -20.969 15.938 12.844 1 97.5 135 GLU B N 1
ATOM 3129 C CA . GLU B 1 135 ? -20.719 16.984 11.859 1 97.5 135 GLU B CA 1
ATOM 3130 C C . GLU B 1 135 ? -19.562 16.594 10.93 1 97.5 135 GLU B C 1
ATOM 3132 O O . GLU B 1 135 ? -19.656 16.797 9.719 1 97.5 135 GLU B O 1
ATOM 3137 N N . VAL B 1 136 ? -18.516 16.062 11.461 1 97.56 136 VAL B N 1
ATOM 3138 C CA . VAL B 1 136 ? -17.359 15.656 10.672 1 97.56 136 VAL B CA 1
ATOM 3139 C C . VAL B 1 136 ? -17.734 14.492 9.758 1 97.56 136 VAL B C 1
ATOM 3141 O O . VAL B 1 136 ? -17.359 14.477 8.578 1 97.56 136 VAL B O 1
ATOM 3144 N N . LEU B 1 137 ? -18.5 13.562 10.273 1 98.06 137 LEU B N 1
ATOM 3145 C CA . LEU B 1 137 ? -18.953 12.438 9.461 1 98.06 137 LEU B CA 1
ATOM 3146 C C . LEU B 1 137 ? -19.812 12.914 8.289 1 98.06 137 LEU B C 1
ATOM 3148 O O . LEU B 1 137 ? -19.688 12.414 7.176 1 98.06 137 LEU B O 1
ATOM 3152 N N . LYS B 1 138 ? -20.656 13.906 8.57 1 97.69 138 LYS B N 1
ATOM 3153 C CA . LYS B 1 138 ? -21.469 14.492 7.512 1 97.69 138 LYS B CA 1
ATOM 3154 C C . LYS B 1 138 ? -20.609 15.211 6.477 1 97.69 138 LYS B C 1
ATOM 3156 O O . LYS B 1 138 ? -20.812 15.047 5.273 1 97.69 138 LYS B O 1
ATOM 3161 N N . PHE B 1 139 ? -19.703 15.953 6.992 1 96.38 139 PHE B N 1
ATOM 3162 C CA . PHE B 1 139 ? -18.797 16.688 6.129 1 96.38 139 PHE B CA 1
ATOM 3163 C C . PHE B 1 139 ? -18.062 15.75 5.184 1 96.38 139 PHE B C 1
ATOM 3165 O O . PHE B 1 139 ? -17.875 16.062 4.004 1 96.38 139 PHE B O 1
ATOM 3172 N N . LEU B 1 140 ? -17.734 14.547 5.672 1 97.06 140 LEU B N 1
ATOM 3173 C CA . LEU B 1 140 ? -16.969 13.578 4.895 1 97.06 140 LEU B CA 1
ATOM 3174 C C . LEU B 1 140 ? -17.891 12.648 4.117 1 97.06 140 LEU B C 1
ATOM 3176 O O . LEU B 1 140 ? -17.422 11.789 3.365 1 97.06 140 LEU B O 1
ATOM 3180 N N . GLY B 1 141 ? -19.125 12.727 4.297 1 95.94 141 GLY B N 1
ATOM 3181 C CA . GLY B 1 141 ? -20.109 11.969 3.541 1 95.94 141 GLY B CA 1
ATOM 3182 C C . GLY B 1 141 ? -20.25 10.539 4.008 1 95.94 141 GLY B C 1
ATOM 3183 O O . GLY B 1 141 ? -20.562 9.648 3.213 1 95.94 141 GLY B O 1
ATOM 3184 N N . ILE B 1 142 ? -19.938 10.242 5.293 1 97.12 142 ILE B N 1
ATOM 3185 C CA . ILE B 1 142 ? -20.016 8.859 5.738 1 97.12 142 ILE B CA 1
ATOM 3186 C C . ILE B 1 142 ? -20.844 8.766 7.012 1 97.12 142 ILE B C 1
ATOM 3188 O O . ILE B 1 142 ? -20.672 7.84 7.809 1 97.12 142 ILE B O 1
ATOM 3192 N N . HIS B 1 143 ? -21.688 9.773 7.25 1 97.75 143 HIS B N 1
ATOM 3193 C CA . HIS B 1 143 ? -22.547 9.781 8.43 1 97.75 143 HIS B CA 1
ATOM 3194 C C . HIS B 1 143 ? -23.438 8.539 8.461 1 97.75 143 HIS B C 1
ATOM 3196 O O . HIS B 1 143 ? -23.734 8.016 9.539 1 97.75 143 HIS B O 1
ATOM 3202 N N . HIS B 1 144 ? -23.859 8.047 7.316 1 97.5 144 HIS B N 1
ATOM 3203 C CA . HIS B 1 144 ? -24.734 6.887 7.223 1 97.5 144 HIS B CA 1
ATOM 3204 C C . HIS B 1 144 ? -24.031 5.625 7.711 1 97.5 144 HIS B C 1
ATOM 3206 O O . HIS B 1 144 ? -24.688 4.609 7.965 1 97.5 144 HIS B O 1
ATOM 3212 N N . LEU B 1 145 ? -22.719 5.648 7.898 1 97.5 145 LEU B N 1
ATOM 3213 C CA . LEU B 1 145 ? -21.953 4.488 8.312 1 97.5 145 LEU B CA 1
ATOM 3214 C C . LEU B 1 145 ? -21.641 4.535 9.805 1 97.5 145 LEU B C 1
ATOM 3216 O O . LEU B 1 145 ? -20.969 3.65 10.336 1 97.5 145 LEU B O 1
ATOM 3220 N N . ALA B 1 146 ? -22.141 5.488 10.5 1 97.38 146 ALA B N 1
ATOM 3221 C CA . ALA B 1 146 ? -21.75 5.785 11.875 1 97.38 146 ALA B CA 1
ATOM 3222 C C . ALA B 1 146 ? -21.875 4.547 12.758 1 97.38 146 ALA B C 1
ATOM 3224 O O . ALA B 1 146 ? -21.031 4.305 13.625 1 97.38 146 ALA B O 1
ATOM 3225 N N . HIS B 1 147 ? -22.812 3.721 12.523 1 96.44 147 HIS B N 1
ATOM 3226 C CA . HIS B 1 147 ? -23.094 2.609 13.422 1 96.44 147 HIS B CA 1
ATOM 3227 C C . HIS B 1 147 ? -22.547 1.3 12.875 1 96.44 147 HIS B C 1
ATOM 3229 O O . HIS B 1 147 ? -22.656 0.254 13.516 1 96.44 147 HIS B O 1
ATOM 3235 N N . GLN B 1 148 ? -21.953 1.357 11.789 1 95.38 148 GLN B N 1
ATOM 3236 C CA . GLN B 1 148 ? -21.312 0.168 11.234 1 95.38 148 GLN B CA 1
ATOM 3237 C C . GLN B 1 148 ? -19.969 -0.093 11.898 1 95.38 148 GLN B C 1
ATOM 3239 O O . GLN B 1 148 ? -19.281 0.843 12.328 1 95.38 148 GLN B O 1
ATOM 3244 N N . LYS B 1 149 ? -19.672 -1.35 11.977 1 93.19 149 LYS B N 1
ATOM 3245 C CA . LYS B 1 149 ? -18.344 -1.723 12.461 1 93.19 149 LYS B CA 1
ATOM 3246 C C . LYS B 1 149 ? -17.266 -1.406 11.43 1 93.19 149 LYS B C 1
ATOM 3248 O O . LYS B 1 149 ? -17.484 -1.575 10.227 1 93.19 149 LYS B O 1
ATOM 3253 N N . MET B 1 150 ? -16.078 -1.04 11.859 1 92.06 150 MET B N 1
ATOM 3254 C CA . MET B 1 150 ? -14.945 -0.731 10.992 1 92.06 150 MET B CA 1
ATOM 3255 C C . MET B 1 150 ? -14.594 -1.928 10.117 1 92.06 150 MET B C 1
ATOM 3257 O O . MET B 1 150 ? -14.156 -1.759 8.977 1 92.06 150 MET B O 1
ATOM 3261 N N . THR B 1 151 ? -14.836 -3.098 10.531 1 87.19 151 THR B N 1
ATOM 3262 C CA . THR B 1 151 ? -14.477 -4.324 9.828 1 87.19 151 THR B CA 1
ATOM 3263 C C . THR B 1 151 ? -15.477 -4.621 8.719 1 87.19 151 THR B C 1
ATOM 3265 O O . THR B 1 151 ? -15.242 -5.492 7.875 1 87.19 151 THR B O 1
ATOM 3268 N N . LYS B 1 152 ? -16.562 -3.861 8.641 1 88.38 152 LYS B N 1
ATOM 3269 C CA . LYS B 1 152 ? -17.641 -4.164 7.711 1 88.38 152 LYS B CA 1
ATOM 3270 C C . LYS B 1 152 ? -17.734 -3.111 6.609 1 88.38 152 LYS B C 1
ATOM 3272 O O . LYS B 1 152 ? -18.594 -3.197 5.73 1 88.38 152 LYS B O 1
ATOM 3277 N N . ILE B 1 153 ? -16.922 -2.135 6.676 1 90.56 153 ILE B N 1
ATOM 3278 C CA . ILE B 1 153 ? -16.953 -1.088 5.66 1 90.56 153 ILE B CA 1
ATOM 3279 C C . ILE B 1 153 ? -15.742 -1.223 4.742 1 90.56 153 ILE B C 1
ATOM 3281 O O . ILE B 1 153 ? -14.805 -1.955 5.051 1 90.56 153 ILE B O 1
ATOM 3285 N N . SER B 1 154 ? -15.781 -0.562 3.566 1 89 154 SER B N 1
ATOM 3286 C CA . SER B 1 154 ? -14.695 -0.645 2.588 1 89 154 SER B CA 1
ATOM 3287 C C . SER B 1 154 ? -13.438 0.045 3.098 1 89 154 SER B C 1
ATOM 3289 O O . SER B 1 154 ? -13.5 0.848 4.031 1 89 154 SER B O 1
ATOM 3291 N N . SER B 1 155 ? -12.344 -0.271 2.52 1 88.44 155 SER B N 1
ATOM 3292 C CA . SER B 1 155 ? -11.078 0.353 2.889 1 88.44 155 SER B CA 1
ATOM 3293 C C . SER B 1 155 ? -11.125 1.864 2.691 1 88.44 155 SER B C 1
ATOM 3295 O O . SER B 1 155 ? -10.562 2.619 3.486 1 88.44 155 SER B O 1
ATOM 3297 N N . GLY B 1 156 ? -11.766 2.324 1.589 1 91.69 156 GLY B N 1
ATOM 3298 C CA . GLY B 1 156 ? -11.938 3.752 1.374 1 91.69 156 GLY B CA 1
ATOM 3299 C C . GLY B 1 156 ? -12.758 4.426 2.461 1 91.69 156 GLY B C 1
ATOM 3300 O O . GLY B 1 156 ? -12.414 5.52 2.916 1 91.69 156 GLY B O 1
ATOM 3301 N N . GLU B 1 157 ? -13.773 3.76 2.867 1 93.5 157 GLU B N 1
ATOM 3302 C CA . GLU B 1 157 ? -14.617 4.266 3.943 1 93.5 157 GLU B CA 1
ATOM 3303 C C . GLU B 1 157 ? -13.875 4.27 5.277 1 93.5 157 GLU B C 1
ATOM 3305 O O . GLU B 1 157 ? -13.984 5.219 6.055 1 93.5 157 GLU B O 1
ATOM 3310 N N . ALA B 1 158 ? -13.156 3.256 5.477 1 92.81 158 ALA B N 1
ATOM 3311 C CA . ALA B 1 158 ? -12.359 3.174 6.699 1 92.81 158 ALA B CA 1
ATOM 3312 C C . ALA B 1 158 ? -11.344 4.305 6.766 1 92.81 158 ALA B C 1
ATOM 3314 O O . ALA B 1 158 ? -11.094 4.863 7.836 1 92.81 158 ALA B O 1
ATOM 3315 N N . ARG B 1 159 ? -10.781 4.598 5.664 1 94.75 159 ARG B N 1
ATOM 3316 C CA . ARG B 1 159 ? -9.82 5.703 5.621 1 94.75 159 ARG B CA 1
ATOM 3317 C C . ARG B 1 159 ? -10.5 7.027 5.949 1 94.75 159 ARG B C 1
ATOM 3319 O O . ARG B 1 159 ? -9.953 7.848 6.688 1 94.75 159 ARG B O 1
ATOM 3326 N N . LYS B 1 160 ? -11.688 7.215 5.434 1 95.94 160 LYS B N 1
ATOM 3327 C CA . LYS B 1 160 ? -12.453 8.414 5.758 1 95.94 160 LYS B CA 1
ATOM 3328 C C . LYS B 1 160 ? -12.75 8.492 7.254 1 95.94 160 LYS B C 1
ATOM 3330 O O . LYS B 1 160 ? -12.688 9.562 7.852 1 95.94 160 LYS B O 1
ATOM 3335 N N . ALA B 1 161 ? -13.062 7.332 7.805 1 95.31 161 ALA B N 1
ATOM 3336 C CA . ALA B 1 161 ? -13.32 7.281 9.242 1 95.31 161 ALA B CA 1
ATOM 3337 C C . ALA B 1 161 ? -12.086 7.723 10.031 1 95.31 161 ALA B C 1
ATOM 3339 O O . ALA B 1 161 ? -12.203 8.469 11.008 1 95.31 161 ALA B O 1
ATOM 3340 N N . LEU B 1 162 ? -10.961 7.301 9.602 1 95 162 LEU B N 1
ATOM 3341 C CA . LEU B 1 162 ? -9.719 7.684 10.273 1 95 162 LEU B CA 1
ATOM 3342 C C . LEU B 1 162 ? -9.453 9.18 10.109 1 95 162 LEU B C 1
ATOM 3344 O O . LEU B 1 162 ? -8.945 9.828 11.023 1 95 162 LEU B O 1
ATOM 3348 N N . ILE B 1 163 ? -9.781 9.68 8.953 1 96.69 163 ILE B N 1
ATOM 3349 C CA . ILE B 1 163 ? -9.664 11.109 8.734 1 96.69 163 ILE B CA 1
ATOM 3350 C C . ILE B 1 163 ? -10.609 11.859 9.672 1 96.69 163 ILE B C 1
ATOM 3352 O O . ILE B 1 163 ? -10.227 12.859 10.281 1 96.69 163 ILE B O 1
ATOM 3356 N N . ALA B 1 164 ? -11.797 11.312 9.781 1 96.81 164 ALA B N 1
ATOM 3357 C CA . ALA B 1 164 ? -12.758 11.906 10.711 1 96.81 164 ALA B CA 1
ATOM 3358 C C . ALA B 1 164 ? -12.211 11.93 12.133 1 96.81 164 ALA B C 1
ATOM 3360 O O . ALA B 1 164 ? -12.32 12.938 12.828 1 96.81 164 ALA B O 1
ATOM 3361 N N . ARG B 1 165 ? -11.664 10.844 1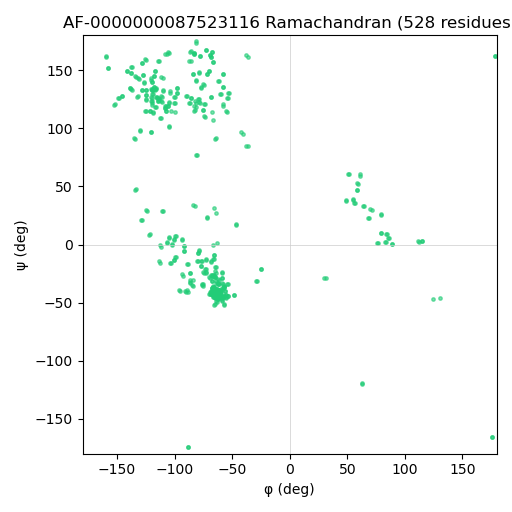2.508 1 94.56 165 ARG B N 1
ATOM 3362 C CA . ARG B 1 165 ? -11.055 10.742 13.828 1 94.56 165 ARG B CA 1
ATOM 3363 C C . ARG B 1 165 ? -9.992 11.82 14.031 1 94.56 165 ARG B C 1
ATOM 3365 O O . ARG B 1 165 ? -9.906 12.414 15.109 1 94.56 165 ARG B O 1
ATOM 3372 N N . ALA B 1 166 ? -9.266 12.055 13.016 1 95.06 166 ALA B N 1
ATOM 3373 C CA . ALA B 1 166 ? -8.18 13.031 13.078 1 95.06 166 ALA B CA 1
ATOM 3374 C C . ALA B 1 166 ? -8.734 14.453 13.109 1 95.06 166 ALA B C 1
ATOM 3376 O O . ALA B 1 166 ? -8.062 15.375 13.586 1 95.06 166 ALA B O 1
ATOM 3377 N N . LEU B 1 167 ? -9.93 14.672 12.672 1 96.69 167 LEU B N 1
ATOM 3378 C CA . LEU B 1 167 ? -10.477 16.016 12.477 1 96.69 167 LEU B CA 1
ATOM 3379 C C . LEU B 1 167 ? -11.383 16.406 13.641 1 96.69 167 LEU B C 1
ATOM 3381 O O . LEU B 1 167 ? -11.727 17.578 13.797 1 96.69 167 LEU B O 1
ATOM 3385 N N . VAL B 1 168 ? -11.75 15.484 14.445 1 94.5 168 VAL B N 1
ATOM 3386 C CA . VAL B 1 168 ? -12.852 15.68 15.375 1 94.5 168 VAL B CA 1
ATOM 3387 C C . VAL B 1 168 ? -12.492 16.766 16.391 1 94.5 168 VAL B C 1
ATOM 3389 O O . VAL B 1 168 ? -13.367 17.438 16.938 1 94.5 168 VAL B O 1
ATOM 3392 N N . HIS B 1 169 ? -11.297 17.047 16.641 1 92.62 169 HIS B N 1
ATOM 3393 C CA . HIS B 1 169 ? -10.875 18.078 17.578 1 92.62 169 HIS B CA 1
ATOM 3394 C C . HIS B 1 169 ? -10.633 19.406 16.844 1 92.62 169 HIS B C 1
ATOM 3396 O O . HIS B 1 169 ? -10.102 20.344 17.438 1 92.62 169 HIS B O 1
ATOM 3402 N N . ASP B 1 170 ? -10.906 19.391 15.625 1 93.88 170 ASP B N 1
ATOM 3403 C CA . ASP B 1 170 ? -10.773 20.578 14.797 1 93.88 170 ASP B CA 1
ATOM 3404 C C . ASP B 1 170 ? -9.336 21.078 14.773 1 93.88 170 ASP B C 1
ATOM 3406 O O . ASP B 1 170 ? -9.07 22.234 15.102 1 93.88 170 ASP B O 1
ATOM 3410 N N . PRO B 1 171 ? -8.453 20.281 14.344 1 95.56 171 PRO B N 1
ATOM 3411 C CA . PRO B 1 171 ? -7.035 20.641 14.336 1 95.56 171 PRO B CA 1
ATOM 3412 C C . PRO B 1 171 ? -6.711 21.734 13.32 1 95.56 171 PRO B C 1
ATOM 3414 O O . PRO B 1 171 ? -7.5 21.984 12.406 1 95.56 171 PRO B O 1
ATOM 3417 N N . LYS B 1 172 ? -5.559 22.312 13.539 1 94.5 172 LYS B N 1
ATOM 3418 C CA . LYS B 1 172 ? -5.074 23.312 12.609 1 94.5 172 LYS B CA 1
ATOM 3419 C C . LYS B 1 172 ? -4.551 22.672 11.32 1 94.5 172 LYS B C 1
ATOM 3421 O O . LYS B 1 172 ? -4.691 23.25 10.242 1 94.5 172 LYS B O 1
ATOM 3426 N N . ALA B 1 173 ? -3.994 21.531 11.492 1 96.62 173 ALA B N 1
ATOM 3427 C CA . ALA B 1 173 ? -3.379 20.859 10.352 1 96.62 173 ALA B CA 1
ATOM 3428 C C . ALA B 1 173 ? -3.699 19.359 10.344 1 96.62 173 ALA B C 1
ATOM 3430 O O . ALA B 1 173 ? -3.891 18.766 11.406 1 96.62 173 ALA B O 1
ATOM 3431 N N . LEU B 1 174 ? -3.795 18.828 9.172 1 97.19 174 LEU B N 1
ATOM 3432 C CA . LEU B 1 174 ? -3.924 17.391 8.953 1 97.19 174 LEU B CA 1
ATOM 3433 C C . LEU B 1 174 ? -2.633 16.812 8.375 1 97.19 174 LEU B C 1
ATOM 3435 O O . LEU B 1 174 ? -2.164 17.266 7.324 1 97.19 174 LEU B O 1
ATOM 3439 N N . VAL B 1 175 ? -2.029 15.906 9.086 1 96.94 175 VAL B N 1
ATOM 3440 C CA . VAL B 1 175 ? -0.79 15.25 8.688 1 96.94 175 VAL B CA 1
ATOM 3441 C C . VAL B 1 175 ? -1.085 13.812 8.242 1 96.94 175 VAL B C 1
ATOM 3443 O O . VAL B 1 175 ? -1.572 13 9.031 1 96.94 175 VAL B O 1
ATOM 3446 N N . LEU B 1 176 ? -0.778 13.547 7.031 1 97.12 176 LEU B N 1
ATOM 3447 C CA . LEU B 1 176 ? -1.095 12.258 6.438 1 97.12 176 LEU B CA 1
ATOM 3448 C C . LEU B 1 176 ? 0.178 11.508 6.051 1 97.12 176 LEU B C 1
ATOM 3450 O O . LEU B 1 176 ? 0.958 11.992 5.223 1 97.12 176 LEU B O 1
ATOM 3454 N N . ASP B 1 177 ? 0.369 10.422 6.629 1 95.75 177 ASP B N 1
ATOM 3455 C CA . ASP B 1 177 ? 1.528 9.586 6.336 1 95.75 177 ASP B CA 1
ATOM 3456 C C . ASP B 1 177 ? 1.132 8.383 5.488 1 95.75 177 ASP B C 1
ATOM 3458 O O . ASP B 1 177 ? 0.567 7.414 6.004 1 95.75 177 ASP B O 1
ATOM 3462 N N . GLU B 1 178 ? 1.409 8.445 4.176 1 95.44 178 GLU B N 1
ATOM 3463 C CA . GLU B 1 178 ? 1.122 7.406 3.191 1 95.44 178 GLU B CA 1
ATOM 3464 C C . GLU B 1 178 ? -0.333 6.949 3.277 1 95.44 178 GLU B C 1
ATOM 3466 O O . GLU B 1 178 ? -0.61 5.754 3.377 1 95.44 178 GLU B O 1
ATOM 3471 N N . PRO B 1 179 ? -1.21 7.836 3.07 1 94.81 179 PRO B N 1
ATOM 3472 C CA . PRO B 1 179 ? -2.619 7.578 3.375 1 94.81 179 PRO B CA 1
ATOM 3473 C C . PRO B 1 179 ? -3.293 6.688 2.332 1 94.81 179 PRO B C 1
ATOM 3475 O O . PRO B 1 179 ? -4.383 6.164 2.574 1 94.81 179 PRO B O 1
ATOM 3478 N N . THR B 1 180 ? -2.68 6.496 1.199 1 94 180 THR B N 1
ATOM 3479 C CA . THR B 1 180 ? -3.395 5.789 0.142 1 94 180 THR B CA 1
ATOM 3480 C C . THR B 1 180 ? -2.869 4.363 -0.005 1 94 180 THR B C 1
ATOM 3482 O O . THR B 1 180 ? -3.264 3.643 -0.924 1 94 180 THR B O 1
ATOM 3485 N N . ASN B 1 181 ? -1.979 3.988 0.914 1 90.19 181 ASN B N 1
ATOM 3486 C CA . ASN B 1 181 ? -1.51 2.607 0.897 1 90.19 181 ASN B CA 1
ATOM 3487 C C . ASN B 1 181 ? -2.674 1.62 0.918 1 90.19 181 ASN B C 1
ATOM 3489 O O . ASN B 1 181 ? -3.623 1.79 1.684 1 90.19 181 ASN B O 1
ATOM 3493 N N . SER B 1 182 ? -2.639 0.624 -0.024 1 88.56 182 SER B N 1
ATOM 3494 C CA . SER B 1 182 ? -3.551 -0.516 -0.08 1 88.56 182 SER B CA 1
ATOM 3495 C C . SER B 1 182 ? -4.914 -0.106 -0.621 1 88.56 182 SER B C 1
ATOM 3497 O O . SER B 1 182 ? -5.844 -0.917 -0.656 1 88.56 182 SER B O 1
ATOM 3499 N N . LEU B 1 183 ? -5.047 1.211 -0.985 1 93.25 183 LEU B N 1
ATOM 3500 C CA . LEU B 1 183 ? -6.309 1.645 -1.582 1 93.25 183 LEU B CA 1
ATOM 3501 C C . LEU B 1 183 ? -6.324 1.364 -3.08 1 93.25 183 LEU B C 1
ATOM 3503 O O . LEU B 1 183 ? -5.285 1.443 -3.742 1 93.25 183 LEU B O 1
ATOM 3507 N N . ASP B 1 184 ? -7.488 1.058 -3.598 1 94.44 184 ASP B N 1
ATOM 3508 C CA . ASP B 1 184 ? -7.625 0.896 -5.043 1 94.44 184 ASP B CA 1
ATOM 3509 C C . ASP B 1 184 ? -7.938 2.23 -5.715 1 94.44 184 ASP B C 1
ATOM 3511 O O . ASP B 1 184 ? -7.984 3.27 -5.055 1 94.44 184 ASP B O 1
ATOM 3515 N N . MET B 1 185 ? -8.188 2.195 -6.969 1 94.69 185 MET B N 1
ATOM 3516 C CA . MET B 1 185 ? -8.305 3.42 -7.754 1 94.69 185 MET B CA 1
ATOM 3517 C C . MET B 1 185 ? -9.516 4.234 -7.316 1 94.69 185 MET B C 1
ATOM 3519 O O . MET B 1 185 ? -9.438 5.453 -7.18 1 94.69 185 MET B O 1
ATOM 3523 N N . LYS B 1 186 ? -10.602 3.57 -7.121 1 95.06 186 LYS B N 1
ATOM 3524 C CA . LYS B 1 186 ? -11.82 4.258 -6.691 1 95.06 186 LYS B CA 1
ATOM 3525 C C . LYS B 1 186 ? -11.625 4.918 -5.328 1 95.06 186 LYS B C 1
ATOM 3527 O O . LYS B 1 186 ? -11.977 6.086 -5.141 1 95.06 186 LYS B O 1
ATOM 3532 N N . SER B 1 187 ? -11.062 4.215 -4.441 1 94.94 187 SER B N 1
ATOM 3533 C CA . SER B 1 187 ? -10.828 4.715 -3.092 1 94.94 187 SER B CA 1
ATOM 3534 C C . SER B 1 187 ? -9.82 5.863 -3.094 1 94.94 187 SER B C 1
ATOM 3536 O O . SER B 1 187 ? -9.945 6.805 -2.309 1 94.94 187 SER B O 1
ATOM 3538 N N . ILE B 1 188 ? -8.844 5.793 -3.932 1 95.56 188 ILE B N 1
ATOM 3539 C CA . ILE B 1 188 ? -7.852 6.859 -4.047 1 95.56 188 ILE B CA 1
ATOM 3540 C C . ILE B 1 188 ? -8.523 8.133 -4.547 1 95.56 188 ILE B C 1
ATOM 3542 O O . ILE B 1 188 ? -8.273 9.219 -4.023 1 95.56 188 ILE B O 1
ATOM 3546 N N . ASP B 1 189 ? -9.344 7.984 -5.543 1 94.81 189 ASP B N 1
ATOM 3547 C CA . ASP B 1 189 ? -10.086 9.125 -6.07 1 94.81 189 ASP B CA 1
ATOM 3548 C C . ASP B 1 189 ? -10.93 9.781 -4.977 1 94.81 189 ASP B C 1
ATOM 3550 O O . ASP B 1 189 ? -10.914 11.008 -4.828 1 94.81 189 ASP B O 1
ATOM 3554 N N . GLN B 1 190 ? -11.578 8.945 -4.242 1 94.31 190 GLN B N 1
ATOM 3555 C CA . GLN B 1 190 ? -12.398 9.445 -3.141 1 94.31 190 GLN B CA 1
ATOM 3556 C C . GLN B 1 190 ? -11.539 10.109 -2.07 1 94.31 190 GLN B C 1
ATOM 3558 O O . GLN B 1 190 ? -11.906 11.156 -1.527 1 94.31 190 GLN B O 1
ATOM 3563 N N . PHE B 1 191 ? -10.438 9.523 -1.796 1 95.38 191 PHE B N 1
ATOM 3564 C CA . PHE B 1 191 ? -9.492 10.078 -0.83 1 95.38 191 PHE B CA 1
ATOM 3565 C C . PHE B 1 191 ? -9.047 11.477 -1.251 1 95.38 191 PHE B C 1
ATOM 3567 O O . PHE B 1 191 ? -9.094 12.414 -0.457 1 95.38 191 PHE B O 1
ATOM 3574 N N . ARG B 1 192 ? -8.664 11.617 -2.48 1 96.94 192 ARG B N 1
ATOM 3575 C CA . ARG B 1 192 ? -8.188 12.898 -3.004 1 96.94 192 ARG B CA 1
ATOM 3576 C C . ARG B 1 192 ? -9.266 13.969 -2.893 1 96.94 192 ARG B C 1
ATOM 3578 O O . ARG B 1 192 ? -8.984 15.086 -2.457 1 96.94 192 ARG B O 1
ATOM 3585 N N . LYS B 1 193 ? -10.453 13.602 -3.207 1 96.31 193 LYS B N 1
ATOM 3586 C CA . LYS B 1 193 ? -11.562 14.539 -3.119 1 96.31 193 LYS B CA 1
ATOM 3587 C C . LYS B 1 193 ? -11.812 14.961 -1.674 1 96.31 193 LYS B C 1
ATOM 3589 O O . LYS B 1 193 ? -12.062 16.141 -1.399 1 96.31 193 LYS B O 1
ATOM 3594 N N . THR B 1 194 ? -11.695 14.008 -0.821 1 97.25 194 THR B N 1
ATOM 3595 C CA . THR B 1 194 ? -11.891 14.266 0.602 1 97.25 194 THR B CA 1
ATOM 3596 C C . THR B 1 194 ? -10.836 15.227 1.129 1 97.25 194 THR B C 1
ATOM 3598 O O . THR B 1 194 ? -11.164 16.234 1.757 1 97.25 194 THR B O 1
ATOM 3601 N N . VAL B 1 195 ? -9.625 15 0.861 1 98.06 195 VAL B N 1
ATOM 3602 C CA . VAL B 1 195 ? -8.531 15.828 1.358 1 98.06 195 VAL B CA 1
ATOM 3603 C C . VAL B 1 195 ? -8.602 17.219 0.722 1 98.06 195 VAL B C 1
ATOM 3605 O O . VAL B 1 195 ? -8.344 18.219 1.384 1 98.06 195 VAL B O 1
ATOM 3608 N N . SER B 1 196 ? -8.984 17.297 -0.553 1 98.12 196 SER B N 1
ATOM 3609 C CA . SER B 1 196 ? -9.18 18.578 -1.222 1 98.12 196 SER B CA 1
ATOM 3610 C C . SER B 1 196 ? -10.234 19.422 -0.514 1 98.12 196 SER B C 1
ATOM 3612 O O . SER B 1 196 ? -10.039 20.609 -0.287 1 98.12 196 SER B O 1
ATOM 3614 N N . SER B 1 197 ? -11.32 18.75 -0.173 1 97.69 197 SER B N 1
ATOM 3615 C CA . SER B 1 197 ? -12.391 19.453 0.53 1 97.69 197 SER B CA 1
ATOM 3616 C C . SER B 1 197 ? -11.914 19.984 1.879 1 97.69 197 SER B C 1
ATOM 3618 O O . SER B 1 197 ? -12.273 21.094 2.281 1 97.69 197 SER B O 1
ATOM 3620 N N . ILE B 1 198 ? -11.148 19.25 2.547 1 97.75 198 ILE B N 1
ATOM 3621 C CA . ILE B 1 198 ? -10.617 19.641 3.85 1 97.75 198 ILE B CA 1
ATOM 3622 C C . ILE B 1 198 ? -9.672 20.828 3.689 1 97.75 198 ILE B C 1
ATOM 3624 O O . ILE B 1 198 ? -9.742 21.781 4.461 1 97.75 198 ILE B O 1
ATOM 3628 N N . ALA B 1 199 ? -8.852 20.797 2.689 1 97.94 199 ALA B N 1
ATOM 3629 C CA . ALA B 1 199 ? -7.949 21.906 2.396 1 97.94 199 ALA B CA 1
ATOM 3630 C C . ALA B 1 199 ? -8.727 23.172 2.07 1 97.94 199 ALA B C 1
ATOM 3632 O O . ALA B 1 199 ? -8.406 24.266 2.568 1 97.94 199 ALA B O 1
ATOM 3633 N N . LYS B 1 200 ? -9.719 23.062 1.32 1 96.94 200 LYS B N 1
ATOM 3634 C CA . LYS B 1 200 ? -10.539 24.203 0.913 1 96.94 200 LYS B CA 1
ATOM 3635 C C . LYS B 1 200 ? -11.289 24.797 2.104 1 96.94 200 LYS B C 1
ATOM 3637 O O . LYS B 1 200 ? -11.633 25.969 2.104 1 96.94 200 LYS B O 1
ATOM 3642 N N . ALA B 1 201 ? -11.516 23.922 3.035 1 95.06 201 ALA B N 1
ATOM 3643 C CA . ALA B 1 201 ? -12.195 24.375 4.246 1 95.06 201 ALA B CA 1
ATOM 3644 C C . ALA B 1 201 ? -11.227 25.094 5.176 1 95.06 201 ALA B C 1
ATOM 3646 O O . ALA B 1 201 ? -11.609 25.531 6.266 1 95.06 201 ALA B O 1
ATOM 3647 N N . GLY B 1 202 ? -9.945 25.156 4.871 1 94.06 202 GLY B N 1
ATOM 3648 C CA . GLY B 1 202 ? -9.023 26.016 5.586 1 94.06 202 GLY B CA 1
ATOM 3649 C C . GLY B 1 202 ? -8.016 25.25 6.418 1 94.06 202 GLY B C 1
ATOM 3650 O O . GLY B 1 202 ? -7.203 25.859 7.125 1 94.06 202 GLY B O 1
ATOM 3651 N N . LYS B 1 203 ? -8.055 23.938 6.355 1 95.38 203 LYS B N 1
ATOM 3652 C CA . LYS B 1 203 ? -7.074 23.156 7.094 1 95.38 203 LYS B CA 1
ATOM 3653 C C . LYS B 1 203 ? -5.758 23.062 6.328 1 95.38 203 LYS B C 1
ATOM 3655 O O . LYS B 1 203 ? -5.754 22.906 5.102 1 95.38 203 LYS B O 1
ATOM 3660 N N . ASN B 1 204 ? -4.633 23.125 7.043 1 96.5 204 ASN B N 1
ATOM 3661 C CA . ASN B 1 204 ? -3.334 22.859 6.434 1 96.5 204 ASN B CA 1
ATOM 3662 C C . ASN B 1 204 ? -3.127 21.359 6.207 1 96.5 204 ASN B C 1
ATOM 3664 O O . ASN B 1 204 ? -3.449 20.547 7.074 1 96.5 204 ASN B O 1
ATOM 3668 N N . ILE B 1 205 ? -2.586 21.062 5.055 1 98.31 205 ILE B N 1
ATOM 3669 C CA . ILE B 1 205 ? -2.338 19.656 4.727 1 98.31 205 ILE B CA 1
ATOM 3670 C C . ILE B 1 205 ? -0.833 19.406 4.641 1 98.31 205 ILE B C 1
ATOM 3672 O O . ILE B 1 205 ? -0.12 20.109 3.926 1 98.31 205 ILE B O 1
ATOM 3676 N N . ILE B 1 206 ? -0.36 18.5 5.371 1 98.06 206 ILE B N 1
ATOM 3677 C CA . ILE B 1 206 ? 0.966 17.922 5.199 1 98.06 206 ILE B CA 1
ATOM 3678 C C . ILE B 1 206 ? 0.835 16.469 4.742 1 98.06 206 ILE B C 1
ATOM 3680 O O . ILE B 1 206 ? 0.433 15.602 5.52 1 98.06 206 ILE B O 1
ATOM 3684 N N . LEU B 1 207 ? 1.167 16.25 3.518 1 98.44 207 LEU B N 1
ATOM 3685 C CA . LEU B 1 207 ? 1.042 14.93 2.92 1 98.44 207 LEU B CA 1
ATOM 3686 C C . LEU B 1 207 ? 2.412 14.289 2.727 1 98.44 207 LEU B C 1
ATOM 3688 O O . LEU B 1 207 ? 3.26 14.828 2.014 1 98.44 207 LEU B O 1
ATOM 3692 N N . VAL B 1 208 ? 2.646 13.258 3.402 1 97.75 208 VAL B N 1
ATOM 3693 C CA . VAL B 1 208 ? 3.848 12.453 3.211 1 97.75 208 VAL B CA 1
ATOM 3694 C C . VAL B 1 208 ? 3.521 11.227 2.357 1 97.75 208 VAL B C 1
ATOM 3696 O O . VAL B 1 208 ? 2.648 10.43 2.713 1 97.75 208 VAL B O 1
ATOM 3699 N N . THR B 1 209 ? 4.199 11.078 1.22 1 96.94 209 THR B N 1
ATOM 3700 C CA . THR B 1 209 ? 3.863 9.992 0.305 1 96.94 209 THR B CA 1
ATOM 3701 C C . THR B 1 209 ? 5.031 9.695 -0.629 1 96.94 209 THR B C 1
ATOM 3703 O O . THR B 1 209 ? 5.984 10.469 -0.714 1 96.94 209 THR B O 1
ATOM 3706 N N . HIS B 1 210 ? 5.02 8.57 -1.217 1 95.88 210 HIS B N 1
ATOM 3707 C CA . HIS B 1 210 ? 5.941 8.25 -2.299 1 95.88 210 HIS B CA 1
ATOM 3708 C C . HIS B 1 210 ? 5.227 8.234 -3.646 1 95.88 210 HIS B C 1
ATOM 3710 O O . HIS B 1 210 ? 5.859 8.023 -4.684 1 95.88 210 HIS B O 1
ATOM 3716 N N . ASP B 1 211 ? 3.949 8.531 -3.664 1 94.44 211 ASP B N 1
ATOM 3717 C CA . ASP B 1 211 ? 3.131 8.469 -4.871 1 94.44 211 ASP B CA 1
ATOM 3718 C C . ASP B 1 211 ? 2.645 9.859 -5.273 1 94.44 211 ASP B C 1
ATOM 3720 O O . ASP B 1 211 ? 1.874 10.492 -4.543 1 94.44 211 ASP B O 1
ATOM 3724 N N . LEU B 1 212 ? 2.938 10.273 -6.473 1 95.88 212 LEU B N 1
ATOM 3725 C CA . LEU B 1 212 ? 2.609 11.617 -6.941 1 95.88 212 LEU B CA 1
ATOM 3726 C C . LEU B 1 212 ? 1.101 11.781 -7.09 1 95.88 212 LEU B C 1
ATOM 3728 O O . LEU B 1 212 ? 0.584 12.898 -6.988 1 95.88 212 LEU B O 1
ATOM 3732 N N . SER B 1 213 ? 0.448 10.688 -7.32 1 93.19 213 SER B N 1
ATOM 3733 C CA . SER B 1 213 ? -0.98 10.766 -7.609 1 93.19 213 SER B CA 1
ATOM 3734 C C . SER B 1 213 ? -1.772 11.195 -6.379 1 93.19 213 SER B C 1
ATOM 3736 O O . SER B 1 213 ? -2.939 11.586 -6.492 1 93.19 213 SER B O 1
ATOM 3738 N N . ASP B 1 214 ? -1.134 11.141 -5.27 1 96.19 214 ASP B N 1
ATOM 3739 C CA . ASP B 1 214 ? -1.794 11.523 -4.023 1 96.19 214 ASP B CA 1
ATOM 3740 C C . ASP B 1 214 ? -1.895 13.039 -3.895 1 96.19 214 ASP B C 1
ATOM 3742 O O . ASP B 1 214 ? -2.645 13.547 -3.061 1 96.19 214 ASP B O 1
ATOM 3746 N N . ILE B 1 215 ? -1.106 13.734 -4.633 1 97.88 215 ILE B N 1
ATOM 3747 C CA . ILE B 1 215 ? -0.953 15.18 -4.453 1 97.88 215 ILE B CA 1
ATOM 3748 C C . ILE B 1 215 ? -2.172 15.898 -5.02 1 97.88 215 ILE B C 1
ATOM 3750 O O . ILE B 1 215 ? -2.381 15.922 -6.234 1 97.88 215 ILE B O 1
ATOM 3754 N N . ILE B 1 216 ? -2.893 16.531 -4.176 1 98 216 ILE B N 1
ATOM 3755 C CA . ILE B 1 216 ? -4.113 17.234 -4.574 1 98 216 ILE B CA 1
ATOM 3756 C C . ILE B 1 216 ? -3.766 18.609 -5.121 1 98 216 ILE B C 1
ATOM 3758 O O . ILE B 1 216 ? -2.668 19.125 -4.887 1 98 216 ILE B O 1
ATOM 3762 N N . PRO B 1 217 ? -4.668 19.266 -5.812 1 97.75 217 PRO B N 1
ATOM 3763 C CA . PRO B 1 217 ? -4.41 20.562 -6.441 1 97.75 217 PRO B CA 1
ATOM 3764 C C . PRO B 1 217 ? -4.062 21.656 -5.43 1 97.75 217 PRO B C 1
ATOM 3766 O O . PRO B 1 217 ? -3.295 22.562 -5.738 1 97.75 217 PRO B O 1
ATOM 3769 N N . GLU B 1 218 ? -4.57 21.562 -4.258 1 98.19 218 GLU B N 1
ATOM 3770 C CA . GLU B 1 218 ? -4.406 22.578 -3.229 1 98.19 218 GLU B CA 1
ATOM 3771 C C . GLU B 1 218 ? -2.986 22.578 -2.674 1 98.19 218 GLU B C 1
ATOM 3773 O O . GLU B 1 218 ? -2.588 23.516 -1.978 1 98.19 218 GLU B O 1
ATOM 3778 N N . ILE B 1 219 ? -2.215 21.547 -2.961 1 98.44 219 ILE B N 1
ATOM 3779 C CA . ILE B 1 219 ? -0.806 21.516 -2.586 1 98.44 219 ILE B CA 1
ATOM 3780 C C . ILE B 1 219 ? 0.033 22.188 -3.67 1 98.44 219 ILE B C 1
ATOM 3782 O O . ILE B 1 219 ? 0.08 21.719 -4.809 1 98.44 219 ILE B O 1
ATOM 3786 N N . LYS B 1 220 ? 0.735 23.188 -3.266 1 97.75 220 LYS B N 1
ATOM 3787 C CA . LYS B 1 220 ? 1.479 23.953 -4.25 1 97.75 220 LYS B CA 1
ATOM 3788 C C . LYS B 1 220 ? 2.984 23.797 -4.059 1 97.75 220 LYS B C 1
ATOM 3790 O O . LYS B 1 220 ? 3.771 24.156 -4.934 1 97.75 220 LYS B O 1
ATOM 3795 N N . ARG B 1 221 ? 3.369 23.297 -2.957 1 98.62 221 ARG B N 1
ATOM 3796 C CA . ARG B 1 221 ? 4.777 23.109 -2.615 1 98.62 221 ARG B CA 1
ATOM 3797 C C . ARG B 1 221 ? 5.086 21.641 -2.369 1 98.62 221 ARG B C 1
ATOM 3799 O O . ARG B 1 221 ? 4.328 20.938 -1.693 1 98.62 221 ARG B O 1
ATOM 3806 N N . VAL B 1 222 ? 6.168 21.156 -2.959 1 98.69 222 VAL B N 1
ATOM 3807 C CA . VAL B 1 222 ? 6.613 19.781 -2.807 1 98.69 222 VAL B CA 1
ATOM 3808 C C . VAL B 1 222 ? 8.062 19.75 -2.314 1 98.69 222 VAL B C 1
ATOM 3810 O O . VAL B 1 222 ? 8.898 20.531 -2.791 1 98.69 222 VAL B O 1
ATOM 3813 N N . ILE B 1 223 ? 8.273 18.969 -1.359 1 98.75 223 ILE B N 1
ATOM 3814 C CA . ILE B 1 223 ? 9.602 18.75 -0.791 1 98.75 223 ILE B CA 1
ATOM 3815 C C . ILE B 1 223 ? 10.031 17.312 -1.043 1 98.75 223 ILE B C 1
ATOM 3817 O O . ILE B 1 223 ? 9.297 16.375 -0.732 1 98.75 223 ILE B O 1
ATOM 3821 N N . LEU B 1 224 ? 11.195 17.141 -1.638 1 98.81 224 LEU B N 1
ATOM 3822 C CA . LEU B 1 224 ? 11.773 15.812 -1.821 1 98.81 224 LEU B CA 1
ATOM 3823 C C . LEU B 1 224 ? 12.789 15.508 -0.727 1 98.81 224 LEU B C 1
ATOM 3825 O O . LEU B 1 224 ? 13.648 16.344 -0.42 1 98.81 224 LEU B O 1
ATOM 3829 N N . ILE B 1 225 ? 12.641 14.375 -0.146 1 98.5 225 ILE B N 1
ATOM 3830 C CA . ILE B 1 225 ? 13.562 13.945 0.894 1 98.5 225 ILE B CA 1
ATOM 3831 C C . ILE B 1 225 ? 14.281 12.672 0.452 1 98.5 225 ILE B C 1
ATOM 3833 O O . ILE B 1 225 ? 13.656 11.75 -0.07 1 98.5 225 ILE B O 1
ATOM 3837 N N . LYS B 1 226 ? 15.555 12.625 0.657 1 97.75 226 LYS B N 1
ATOM 3838 C CA . LYS B 1 226 ? 16.406 11.492 0.308 1 97.75 226 LYS B CA 1
ATOM 3839 C C . LYS B 1 226 ? 17.531 11.32 1.328 1 97.75 226 LYS B C 1
ATOM 3841 O O . LYS B 1 226 ? 18.219 12.281 1.672 1 97.75 226 LYS B O 1
ATOM 3846 N N . ASP B 1 227 ? 17.641 10.117 1.836 1 96 227 ASP B N 1
ATOM 3847 C CA . ASP B 1 227 ? 18.719 9.766 2.758 1 96 227 ASP B CA 1
ATOM 3848 C C . ASP B 1 227 ? 18.75 10.711 3.957 1 96 227 ASP B C 1
ATOM 3850 O O . ASP B 1 227 ? 19.812 11.18 4.359 1 96 227 ASP B O 1
ATOM 3854 N N . GLY B 1 228 ? 17.547 11.055 4.406 1 97.31 228 GLY B N 1
ATOM 3855 C CA . GLY B 1 228 ? 17.422 11.844 5.621 1 97.31 228 GLY B CA 1
ATOM 3856 C C . GLY B 1 228 ? 17.672 13.32 5.402 1 97.31 228 GLY B C 1
ATOM 3857 O O . GLY B 1 228 ? 17.797 14.086 6.367 1 97.31 228 GLY B O 1
ATOM 3858 N N . ARG B 1 229 ? 17.766 13.758 4.156 1 98.06 229 ARG B N 1
ATOM 3859 C CA . ARG B 1 229 ? 18.031 15.156 3.818 1 98.06 229 ARG B CA 1
ATOM 3860 C C . ARG B 1 229 ? 17.016 15.688 2.818 1 98.06 229 ARG B C 1
ATOM 3862 O O . ARG B 1 229 ? 16.406 14.906 2.076 1 98.06 229 ARG B O 1
ATOM 3869 N N . ILE B 1 230 ? 16.875 16.969 2.834 1 98.31 230 ILE B N 1
ATOM 3870 C CA . ILE B 1 230 ? 16.047 17.594 1.805 1 98.31 230 ILE B CA 1
ATOM 3871 C C . ILE B 1 230 ? 16.797 17.578 0.472 1 98.31 230 ILE B C 1
ATOM 3873 O O . ILE B 1 230 ? 17.906 18.125 0.37 1 98.31 230 ILE B O 1
ATOM 3877 N N . PHE B 1 231 ? 16.25 16.984 -0.49 1 98.44 231 PHE B N 1
ATOM 3878 C CA . PHE B 1 231 ? 16.828 16.812 -1.813 1 98.44 231 PHE B CA 1
ATOM 3879 C C . PHE B 1 231 ? 16.438 17.969 -2.73 1 98.44 231 PHE B C 1
ATOM 3881 O O . PHE B 1 231 ? 17.234 18.438 -3.535 1 98.44 231 PHE B O 1
ATOM 3888 N N . ALA B 1 232 ? 15.234 18.422 -2.678 1 98.62 232 ALA B N 1
ATOM 3889 C CA . ALA B 1 232 ? 14.68 19.547 -3.428 1 98.62 232 ALA B CA 1
ATOM 3890 C C . ALA B 1 232 ? 13.445 20.125 -2.727 1 98.62 232 ALA B C 1
ATOM 3892 O O . ALA B 1 232 ? 12.758 19.406 -1.988 1 98.62 232 ALA B O 1
ATOM 3893 N N . ASP B 1 233 ? 13.211 21.359 -2.92 1 98.62 233 ASP B N 1
ATOM 3894 C CA . ASP B 1 233 ? 12.117 22.078 -2.289 1 98.62 233 ASP B CA 1
ATOM 3895 C C . ASP B 1 233 ? 11.664 23.25 -3.162 1 98.62 233 ASP B 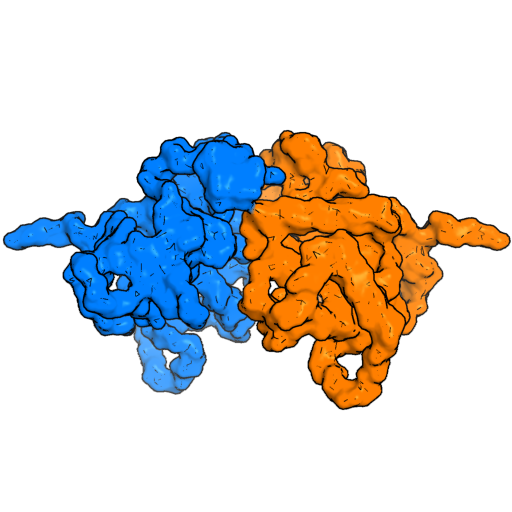C 1
ATOM 3897 O O . ASP B 1 233 ? 12.453 24.141 -3.49 1 98.62 233 ASP B O 1
ATOM 3901 N N . GLY B 1 234 ? 10.398 23.203 -3.529 1 98.56 234 GLY B N 1
ATOM 3902 C CA . GLY B 1 234 ? 9.922 24.297 -4.371 1 98.56 234 GLY B CA 1
ATOM 3903 C C . GLY B 1 234 ? 8.492 24.109 -4.84 1 98.56 234 GLY B C 1
ATOM 3904 O O . GLY B 1 234 ? 7.746 23.297 -4.27 1 98.56 234 GLY B O 1
ATOM 3905 N N . LYS B 1 235 ? 8.164 24.906 -5.812 1 98.31 235 LYS B N 1
ATOM 3906 C CA . LYS B 1 235 ? 6.836 24.797 -6.406 1 98.31 235 LYS B CA 1
ATOM 3907 C C . LYS B 1 235 ? 6.629 23.422 -7.039 1 98.31 235 LYS B C 1
ATOM 3909 O O . LYS B 1 235 ? 7.539 22.891 -7.668 1 98.31 235 LYS B O 1
ATOM 3914 N N . LYS B 1 236 ? 5.43 22.922 -6.867 1 97.88 236 LYS B N 1
ATOM 3915 C CA . LYS B 1 236 ? 5.055 21.594 -7.352 1 97.88 236 LYS B CA 1
ATOM 3916 C C . LYS B 1 236 ? 5.465 21.406 -8.805 1 97.88 236 LYS B C 1
ATOM 3918 O O . LYS B 1 236 ? 6.09 20.391 -9.156 1 97.88 236 LYS B O 1
ATOM 3923 N N . GLU B 1 237 ? 5.258 22.391 -9.664 1 97 237 GLU B N 1
ATOM 3924 C CA . GLU B 1 237 ? 5.52 22.297 -11.094 1 97 237 GLU B CA 1
ATOM 3925 C C . GLU B 1 237 ? 7.016 22.234 -11.383 1 97 237 GLU B C 1
ATOM 3927 O O . GLU B 1 237 ? 7.441 21.609 -12.352 1 97 237 GLU B O 1
ATOM 3932 N N . ASP B 1 238 ? 7.789 22.828 -10.484 1 98.06 238 ASP B N 1
ATOM 3933 C CA . ASP B 1 238 ? 9.234 22.891 -10.672 1 98.06 238 ASP B CA 1
ATOM 3934 C C . ASP B 1 238 ? 9.906 21.641 -10.125 1 98.06 238 ASP B C 1
ATOM 3936 O O . ASP B 1 238 ? 10.992 21.266 -10.578 1 98.06 238 ASP B O 1
ATOM 3940 N N . ILE B 1 239 ? 9.25 21 -9.195 1 98.56 239 ILE B N 1
ATOM 3941 C CA . ILE B 1 239 ? 9.875 19.891 -8.484 1 98.56 239 ILE B CA 1
ATOM 3942 C C . ILE B 1 239 ? 9.469 18.562 -9.125 1 98.56 239 ILE B C 1
ATOM 3944 O O . ILE B 1 239 ? 10.289 17.656 -9.273 1 98.56 239 ILE B O 1
ATOM 3948 N N . LEU B 1 240 ? 8.195 18.438 -9.547 1 98.19 240 LEU B N 1
ATOM 3949 C CA . LEU B 1 240 ? 7.703 17.188 -10.117 1 98.19 240 LEU B CA 1
ATOM 3950 C C . LEU B 1 240 ? 8.109 17.062 -11.586 1 98.19 240 LEU B C 1
ATOM 3952 O O . LEU B 1 240 ? 7.285 17.25 -12.484 1 98.19 240 LEU B O 1
ATOM 3956 N N . THR B 1 241 ? 9.383 16.719 -11.766 1 98.12 241 THR B N 1
ATOM 3957 C CA . THR B 1 241 ? 9.953 16.547 -13.094 1 98.12 241 THR B CA 1
ATOM 3958 C C . THR B 1 241 ? 10.602 15.18 -13.234 1 98.12 241 THR B C 1
ATOM 3960 O O . THR B 1 241 ? 10.93 14.539 -12.227 1 98.12 241 THR B O 1
ATOM 3963 N N . ASP B 1 242 ? 10.75 14.797 -14.516 1 97.94 242 ASP B N 1
ATOM 3964 C CA . ASP B 1 242 ? 11.438 13.539 -14.789 1 97.94 242 ASP B CA 1
ATOM 3965 C C . ASP B 1 242 ? 12.812 13.5 -14.125 1 97.94 242 ASP B C 1
ATOM 3967 O O . ASP B 1 242 ? 13.172 12.5 -13.492 1 97.94 242 ASP B O 1
ATOM 3971 N N . GLU B 1 243 ? 13.508 14.547 -14.234 1 98.31 243 GLU B N 1
ATOM 3972 C CA . GLU B 1 243 ? 14.883 14.617 -13.75 1 98.31 243 GLU B CA 1
ATOM 3973 C C . GLU B 1 243 ? 14.945 14.484 -12.234 1 98.31 243 GLU B C 1
ATOM 3975 O O . GLU B 1 243 ? 15.68 13.648 -11.711 1 98.31 243 GLU B O 1
ATOM 3980 N N . ASN B 1 244 ? 14.148 15.297 -11.562 1 98.62 244 ASN B N 1
ATOM 3981 C CA . ASN B 1 244 ? 14.164 15.281 -10.102 1 98.62 244 ASN B CA 1
ATOM 3982 C C . ASN B 1 244 ? 13.734 13.922 -9.555 1 98.62 244 ASN B C 1
ATOM 3984 O O . ASN B 1 244 ? 14.375 13.383 -8.648 1 98.62 244 ASN B O 1
ATOM 3988 N N . LEU B 1 245 ? 12.703 13.352 -10.125 1 98.31 245 LEU B N 1
ATOM 3989 C CA . LEU B 1 245 ? 12.172 12.102 -9.594 1 98.31 245 LEU B CA 1
ATOM 3990 C C . LEU B 1 245 ? 13.062 10.93 -9.977 1 98.31 245 LEU B C 1
ATOM 3992 O O . LEU B 1 245 ? 13.195 9.969 -9.219 1 98.31 245 LEU B O 1
ATOM 3996 N N . THR B 1 246 ? 13.68 10.938 -11.188 1 98.38 246 THR B N 1
ATOM 3997 C CA . THR B 1 246 ? 14.664 9.93 -11.555 1 98.38 246 THR B CA 1
ATOM 3998 C C . THR B 1 246 ? 15.828 9.922 -10.57 1 98.38 246 THR B C 1
ATOM 4000 O O . THR B 1 246 ? 16.25 8.859 -10.109 1 98.38 246 THR B O 1
ATOM 4003 N N . ALA B 1 247 ? 16.266 11.109 -10.234 1 98.31 247 ALA B N 1
ATOM 4004 C CA . ALA B 1 247 ? 17.344 11.234 -9.266 1 98.31 247 ALA B CA 1
ATOM 4005 C C . ALA B 1 247 ? 16.906 10.789 -7.879 1 98.31 247 ALA B C 1
ATOM 4007 O O . ALA B 1 247 ? 17.641 10.109 -7.168 1 98.31 247 ALA B O 1
ATOM 4008 N N . LEU B 1 248 ? 15.742 11.148 -7.473 1 98.25 248 LEU B N 1
ATOM 4009 C CA . LEU B 1 248 ? 15.211 10.852 -6.148 1 98.25 248 LEU B CA 1
ATOM 4010 C C . LEU B 1 248 ? 15.078 9.352 -5.934 1 98.25 248 LEU B C 1
ATOM 4012 O O . LEU B 1 248 ? 15.523 8.82 -4.914 1 98.25 248 LEU B O 1
ATOM 4016 N N . PHE B 1 249 ? 14.508 8.656 -6.926 1 97.38 249 PHE B N 1
ATOM 4017 C CA . PHE B 1 249 ? 14.164 7.246 -6.75 1 97.38 249 PHE B CA 1
ATOM 4018 C C . PHE B 1 249 ? 15.227 6.348 -7.367 1 97.38 249 PHE B C 1
ATOM 4020 O O . PHE B 1 249 ? 15.18 5.125 -7.203 1 97.38 249 PHE B O 1
ATOM 4027 N N . GLU B 1 250 ? 16.156 6.902 -8.141 1 97 250 GLU B N 1
ATOM 4028 C CA . GLU B 1 250 ? 17.297 6.188 -8.719 1 97 250 GLU B CA 1
ATOM 4029 C C . GLU B 1 250 ? 16.828 5.129 -9.719 1 97 250 GLU B C 1
ATOM 4031 O O . GLU B 1 250 ? 17.359 4.023 -9.75 1 97 250 GLU B O 1
ATOM 4036 N N . VAL B 1 251 ? 15.758 5.41 -10.398 1 96.12 251 VAL B N 1
ATOM 4037 C CA . VAL B 1 251 ? 15.219 4.684 -11.539 1 96.12 251 VAL B CA 1
ATOM 4038 C C . VAL B 1 251 ? 14.664 5.668 -12.562 1 96.12 251 VAL B C 1
ATOM 4040 O O . VAL B 1 251 ? 14.266 6.781 -12.211 1 96.12 251 VAL B O 1
ATOM 4043 N N . PRO B 1 252 ? 14.719 5.301 -13.844 1 95.25 252 PRO B N 1
ATOM 4044 C CA . PRO B 1 252 ? 14.094 6.207 -14.812 1 95.25 252 PRO B CA 1
ATOM 4045 C C . PRO B 1 252 ? 12.617 6.449 -14.531 1 95.25 252 PRO B C 1
ATOM 4047 O O . PRO B 1 252 ? 11.836 5.496 -14.461 1 95.25 252 PRO B O 1
ATOM 4050 N N . VAL B 1 253 ? 12.25 7.707 -14.312 1 95.81 253 VAL B N 1
ATOM 4051 C CA . VAL B 1 253 ? 10.875 8.078 -14 1 95.81 253 VAL B CA 1
ATOM 4052 C C . VAL B 1 253 ? 10.344 9.047 -15.062 1 95.81 253 VAL B C 1
ATOM 4054 O O . VAL B 1 253 ? 11.055 9.961 -15.484 1 95.81 253 VAL B O 1
ATOM 4057 N N . THR B 1 254 ? 9.195 8.812 -15.516 1 94.62 254 THR B N 1
ATOM 4058 C CA . THR B 1 254 ? 8.469 9.734 -16.375 1 94.62 254 THR B CA 1
ATOM 4059 C C . THR B 1 254 ? 7.254 10.305 -15.656 1 94.62 254 THR B C 1
ATOM 4061 O O . THR B 1 254 ? 6.398 9.555 -15.172 1 94.62 254 THR B O 1
ATOM 4064 N N . VAL B 1 255 ? 7.219 11.609 -15.602 1 95.88 255 VAL B N 1
ATOM 4065 C CA . VAL B 1 255 ? 6.109 12.289 -14.938 1 95.88 255 VAL B CA 1
ATOM 4066 C C . VAL B 1 255 ? 5.086 12.742 -15.969 1 95.88 255 VAL B C 1
ATOM 4068 O O . VAL B 1 255 ? 5.453 13.258 -17.031 1 95.88 255 VAL B O 1
ATOM 4071 N N . GLN B 1 256 ? 3.871 12.492 -15.648 1 92.44 256 GLN B N 1
ATOM 4072 C CA . GLN B 1 256 ? 2.779 12.922 -16.516 1 92.44 256 GLN B CA 1
ATOM 4073 C C . GLN B 1 256 ? 1.753 13.742 -15.742 1 92.44 256 GLN B C 1
ATOM 4075 O O . GLN B 1 256 ? 1.417 13.406 -14.602 1 92.44 256 GLN B O 1
ATOM 4080 N N . LYS B 1 257 ? 1.31 14.75 -16.391 1 92.31 257 LYS B N 1
ATOM 4081 C CA . LYS B 1 257 ? 0.253 15.57 -15.812 1 92.31 257 LYS B CA 1
ATOM 4082 C C . LYS B 1 257 ? -1.109 15.211 -16.391 1 92.31 257 LYS B C 1
ATOM 4084 O O . LYS B 1 257 ? -1.246 15.062 -17.609 1 92.31 257 LYS B O 1
ATOM 4089 N N . HIS B 1 258 ? -2.021 14.938 -15.594 1 88.62 258 HIS B N 1
ATOM 4090 C CA . HIS B 1 258 ? -3.414 14.695 -15.961 1 88.62 258 HIS B CA 1
ATOM 4091 C C . HIS B 1 258 ? -4.344 15.688 -15.273 1 88.62 258 HIS B C 1
ATOM 4093 O O . HIS B 1 258 ? -4.789 15.445 -14.148 1 88.62 258 HIS B O 1
ATOM 4099 N N . GLY B 1 259 ? -4.688 16.766 -16.016 1 88.25 259 GLY B N 1
ATOM 4100 C CA . GLY B 1 259 ? -5.395 17.844 -15.352 1 88.25 259 GLY B CA 1
ATOM 4101 C C . GLY B 1 259 ? -4.582 18.5 -14.258 1 88.25 259 GLY B C 1
ATOM 4102 O O . GLY B 1 259 ? -3.486 19.016 -14.508 1 88.25 259 GLY B O 1
ATOM 4103 N N . GLU B 1 260 ? -5.125 18.422 -13.062 1 91.38 260 GLU B N 1
ATOM 4104 C CA . GLU B 1 260 ? -4.453 19.062 -11.93 1 91.38 260 GLU B CA 1
ATOM 4105 C C . GLU B 1 260 ? -3.656 18.031 -11.125 1 91.38 260 GLU B C 1
ATOM 4107 O O . GLU B 1 260 ? -3.098 18.359 -10.078 1 91.38 260 GLU B O 1
ATOM 4112 N N . TYR B 1 261 ? -3.598 16.828 -11.672 1 93.75 261 TYR B N 1
ATOM 4113 C CA . TYR B 1 261 ? -2.922 15.758 -10.953 1 93.75 261 TYR B CA 1
ATOM 4114 C C . TYR B 1 261 ? -1.671 15.305 -11.695 1 93.75 261 TYR B C 1
ATOM 4116 O O . TYR B 1 261 ? -1.49 15.633 -12.875 1 93.75 261 TYR B O 1
ATOM 4124 N N . TYR B 1 262 ? -0.808 14.719 -10.93 1 95 262 TYR B N 1
ATOM 4125 C CA . TYR B 1 262 ? 0.433 14.172 -11.469 1 95 262 TYR B CA 1
ATOM 4126 C C . TYR B 1 262 ? 0.496 12.664 -11.273 1 95 262 TYR B C 1
ATOM 4128 O O . TYR B 1 262 ? -0.093 12.125 -10.328 1 95 262 TYR B O 1
ATOM 4136 N N . ALA B 1 263 ? 1.154 12.016 -12.172 1 91.62 263 ALA B N 1
ATOM 4137 C CA . ALA B 1 263 ? 1.479 10.594 -12.07 1 91.62 263 ALA B CA 1
ATOM 4138 C C . ALA B 1 263 ? 2.914 10.328 -12.508 1 91.62 263 ALA B C 1
ATOM 4140 O O . ALA B 1 263 ? 3.512 11.133 -13.227 1 91.62 263 ALA B O 1
ATOM 4141 N N . ALA B 1 264 ? 3.455 9.289 -11.953 1 91.94 264 ALA B N 1
ATOM 4142 C CA . ALA B 1 264 ? 4.809 8.891 -12.328 1 91.94 264 ALA B CA 1
ATOM 4143 C C . ALA B 1 264 ? 4.863 7.422 -12.734 1 91.94 264 ALA B C 1
ATOM 4145 O O . ALA B 1 264 ? 4.152 6.59 -12.164 1 91.94 264 ALA B O 1
ATOM 4146 N N . PHE B 1 265 ? 5.762 7.18 -13.703 1 87.5 265 PHE B N 1
ATOM 4147 C CA . PHE B 1 265 ? 5.969 5.82 -14.188 1 87.5 265 PHE B CA 1
ATOM 4148 C C . PHE B 1 265 ? 7.453 5.477 -14.227 1 87.5 265 PHE B C 1
ATOM 4150 O O . PHE B 1 265 ? 8.289 6.336 -14.523 1 87.5 265 PHE B O 1
ATOM 4157 N N . CYS B 1 266 ? 7.664 4.34 -13.914 1 87.25 266 CYS B N 1
ATOM 4158 C CA . CYS B 1 266 ? 9.039 3.859 -14.031 1 87.25 266 CYS B CA 1
ATOM 4159 C C . CYS B 1 266 ? 9.086 2.541 -14.797 1 87.25 266 CYS B C 1
ATOM 4161 O O . CYS B 1 266 ? 8.086 1.823 -14.875 1 87.25 266 CYS B O 1
#

Radius of gyration: 24.56 Å; Cα contacts (8 Å, |Δi|>4): 1041; chains: 2; bounding box: 50×85×58 Å